Protein AF-A0A5C9EPE2-F1 (afdb_monomer)

Radius of gyration: 35.07 Å; Cα contacts (8 Å, |Δi|>4): 489; chains: 1; bounding box: 67×72×97 Å

Structure (mmCIF, N/CA/C/O backbone):
data_AF-A0A5C9EPE2-F1
#
_entry.id   AF-A0A5C9EPE2-F1
#
loop_
_atom_site.group_PDB
_atom_site.id
_atom_site.type_symbol
_atom_site.label_atom_id
_atom_site.label_alt_id
_atom_site.label_comp_id
_atom_site.label_asym_id
_atom_site.label_entity_id
_atom_site.label_seq_id
_atom_site.pdbx_PDB_ins_code
_atom_site.Cartn_x
_atom_site.Cartn_y
_atom_site.Cartn_z
_atom_site.occupancy
_atom_site.B_iso_or_equiv
_atom_site.auth_seq_id
_atom_site.auth_comp_id
_atom_site.auth_asym_id
_atom_site.auth_atom_id
_atom_site.pdbx_PDB_model_num
ATOM 1 N N . MET A 1 1 ? 16.253 -12.722 -23.366 1.00 81.00 1 MET A N 1
ATOM 2 C CA . MET A 1 1 ? 15.602 -11.592 -22.670 1.00 81.00 1 MET A CA 1
ATOM 3 C C . MET A 1 1 ? 15.115 -10.555 -23.675 1.00 81.00 1 MET A C 1
ATOM 5 O O . MET A 1 1 ? 13.915 -10.383 -23.791 1.00 81.00 1 MET A O 1
ATOM 9 N N . ILE A 1 2 ? 16.016 -9.949 -24.454 1.00 84.50 2 ILE A N 1
ATOM 10 C CA . ILE A 1 2 ? 15.705 -8.870 -25.411 1.00 84.50 2 ILE A CA 1
ATOM 11 C C . ILE A 1 2 ? 14.800 -9.318 -26.569 1.00 84.50 2 ILE A C 1
ATOM 13 O O . ILE A 1 2 ? 13.897 -8.577 -26.930 1.00 84.50 2 ILE A O 1
ATOM 17 N N . GLY A 1 3 ? 14.992 -10.531 -27.108 1.00 84.38 3 GLY A N 1
ATOM 18 C CA . GLY A 1 3 ? 14.191 -11.038 -28.237 1.00 84.38 3 GLY A CA 1
ATOM 19 C C . GLY A 1 3 ? 12.679 -10.974 -27.997 1.00 84.38 3 GLY A C 1
ATOM 20 O O . GLY A 1 3 ? 11.959 -10.465 -28.841 1.00 84.38 3 GLY A O 1
ATOM 21 N N . VAL A 1 4 ? 12.230 -11.333 -26.787 1.00 82.88 4 VAL A N 1
ATOM 22 C CA . VAL A 1 4 ? 10.815 -11.245 -26.371 1.00 82.88 4 VAL A CA 1
ATOM 23 C C . VAL A 1 4 ? 10.265 -9.820 -26.490 1.00 82.88 4 VAL A C 1
ATOM 25 O O . VAL A 1 4 ? 9.087 -9.638 -26.772 1.00 82.88 4 VAL A O 1
ATOM 28 N N . ILE A 1 5 ? 11.111 -8.811 -26.266 1.00 83.94 5 ILE A N 1
ATOM 29 C CA . ILE A 1 5 ? 10.741 -7.397 -26.377 1.00 83.94 5 ILE A CA 1
ATOM 30 C C . ILE A 1 5 ? 10.743 -6.965 -27.843 1.00 83.94 5 ILE A C 1
ATOM 32 O O . ILE A 1 5 ? 9.802 -6.322 -28.295 1.00 83.94 5 ILE A O 1
ATOM 36 N N . LEU A 1 6 ? 11.788 -7.330 -28.591 1.00 85.50 6 LEU A N 1
ATOM 37 C CA . LEU A 1 6 ? 11.928 -6.953 -29.999 1.00 85.50 6 LEU A CA 1
ATOM 38 C C . LEU A 1 6 ? 10.815 -7.539 -30.874 1.00 85.50 6 LEU A C 1
ATOM 40 O O . LEU A 1 6 ? 10.337 -6.856 -31.772 1.00 85.50 6 LEU A O 1
ATOM 44 N N . GLU A 1 7 ? 10.339 -8.744 -30.561 1.00 86.00 7 GLU A N 1
ATOM 45 C CA . GLU A 1 7 ? 9.193 -9.386 -31.221 1.00 86.00 7 GLU A CA 1
ATOM 46 C C . GLU A 1 7 ? 7.871 -8.611 -31.064 1.00 86.00 7 GLU A C 1
ATOM 48 O O . GLU A 1 7 ? 6.914 -8.890 -31.784 1.00 86.00 7 GLU A O 1
ATOM 53 N N . LYS A 1 8 ? 7.791 -7.643 -30.138 1.00 82.94 8 LYS A N 1
ATOM 54 C CA . LYS A 1 8 ? 6.603 -6.789 -29.949 1.00 82.94 8 LYS A CA 1
ATOM 55 C C . LYS A 1 8 ? 6.577 -5.572 -30.861 1.00 82.94 8 LYS A C 1
ATOM 57 O O . LYS A 1 8 ? 5.537 -4.926 -30.970 1.00 82.94 8 LYS A O 1
ATOM 62 N N . PHE A 1 9 ? 7.700 -5.236 -31.481 1.00 83.94 9 PHE A N 1
ATOM 63 C CA . PHE A 1 9 ? 7.773 -4.115 -32.402 1.00 83.94 9 PHE A CA 1
ATOM 64 C C . PHE A 1 9 ? 7.506 -4.579 -33.830 1.00 83.94 9 PHE A C 1
ATOM 66 O O . PHE A 1 9 ? 7.903 -5.672 -34.232 1.00 83.94 9 PHE A O 1
ATOM 73 N N . ASP A 1 10 ? 6.843 -3.730 -34.614 1.00 86.06 10 ASP A N 1
ATOM 74 C CA . ASP A 1 10 ? 6.662 -4.007 -36.032 1.00 86.06 10 ASP A CA 1
ATOM 75 C C . ASP A 1 10 ? 7.999 -3.939 -36.796 1.00 86.06 10 ASP A C 1
ATOM 77 O O . ASP A 1 10 ? 8.997 -3.355 -36.356 1.00 86.06 10 ASP A O 1
ATOM 81 N N . THR A 1 11 ? 8.024 -4.546 -37.982 1.00 88.56 11 THR A N 1
ATOM 82 C CA . THR A 1 11 ? 9.227 -4.620 -38.818 1.00 88.56 11 THR A CA 1
ATOM 83 C C . THR A 1 11 ? 9.738 -3.247 -39.256 1.00 88.56 11 THR A C 1
ATOM 85 O O . THR A 1 11 ? 10.940 -3.090 -39.474 1.00 88.56 11 THR A O 1
ATOM 88 N N . ASN A 1 12 ? 8.858 -2.248 -39.380 1.00 89.31 12 ASN A N 1
ATOM 89 C CA . ASN A 1 12 ? 9.252 -0.894 -39.763 1.00 89.31 12 ASN A CA 1
ATOM 90 C C . ASN A 1 12 ? 9.989 -0.201 -38.616 1.00 89.31 12 ASN A C 1
ATOM 92 O O . ASN A 1 12 ? 11.013 0.436 -38.848 1.00 89.31 12 ASN A O 1
ATOM 96 N N . PHE A 1 13 ? 9.525 -0.368 -37.379 1.00 88.44 13 PHE A N 1
ATOM 97 C CA . PHE A 1 13 ? 10.190 0.146 -36.192 1.00 88.44 13 PHE A CA 1
ATOM 98 C C . PHE A 1 13 ? 11.581 -0.464 -36.024 1.00 88.44 13 PHE A C 1
ATOM 100 O O . PHE A 1 13 ? 12.551 0.263 -35.816 1.00 88.44 13 PHE A O 1
ATOM 107 N N . ILE A 1 14 ? 11.704 -1.786 -36.188 1.00 90.50 14 ILE A N 1
ATOM 108 C CA . ILE A 1 14 ? 13.006 -2.465 -36.145 1.00 90.50 14 ILE A CA 1
ATOM 109 C C . ILE A 1 14 ? 13.937 -1.941 -37.246 1.00 90.50 14 ILE A C 1
ATOM 111 O O . ILE A 1 14 ? 15.114 -1.699 -36.986 1.00 90.50 14 ILE A O 1
ATOM 115 N N . LYS A 1 15 ? 13.420 -1.692 -38.455 1.00 91.94 15 LYS A N 1
ATOM 116 C CA . LYS A 1 15 ? 14.203 -1.077 -39.535 1.00 91.94 15 LYS A CA 1
ATOM 117 C C . LYS A 1 15 ? 14.702 0.323 -39.153 1.00 91.94 15 LYS A C 1
ATOM 119 O O . LYS A 1 15 ? 15.887 0.592 -39.311 1.00 91.94 15 LYS A O 1
ATOM 124 N N . ILE A 1 16 ? 13.834 1.174 -38.600 1.00 91.19 16 ILE A N 1
ATOM 125 C CA . ILE A 1 16 ? 14.196 2.525 -38.133 1.00 91.19 16 ILE A CA 1
ATOM 126 C C . ILE A 1 16 ? 15.266 2.464 -37.038 1.00 91.19 16 ILE A C 1
ATOM 128 O O . ILE A 1 16 ? 16.179 3.287 -37.025 1.00 91.19 16 ILE A O 1
ATOM 132 N N . LEU A 1 17 ? 15.167 1.508 -36.112 1.00 92.38 17 LEU A N 1
ATOM 133 C CA . LEU A 1 17 ? 16.187 1.314 -35.085 1.00 92.38 17 LEU A CA 1
ATOM 134 C C . LEU A 1 17 ? 17.528 0.897 -35.686 1.00 92.38 17 LEU A C 1
ATOM 136 O O . LEU A 1 17 ? 18.540 1.480 -35.318 1.00 92.38 17 LEU A O 1
ATOM 140 N N . ASN A 1 18 ? 17.539 -0.042 -36.633 1.00 94.06 18 ASN A N 1
ATOM 141 C CA . ASN A 1 18 ? 18.770 -0.493 -37.291 1.00 94.06 18 ASN A CA 1
ATOM 142 C C . ASN A 1 18 ? 19.454 0.615 -38.114 1.00 94.06 18 ASN A C 1
ATOM 144 O O . ASN A 1 18 ? 20.649 0.535 -38.366 1.00 94.06 18 ASN A O 1
ATOM 148 N N . GLU A 1 19 ? 18.721 1.652 -38.529 1.00 94.31 19 GLU A N 1
ATOM 149 C CA . GLU A 1 19 ? 19.292 2.845 -39.176 1.00 94.31 19 GLU A CA 1
ATOM 150 C C . GLU A 1 19 ? 19.960 3.811 -38.180 1.00 94.31 19 GLU A C 1
ATOM 152 O O . GLU A 1 19 ? 20.715 4.693 -38.589 1.00 94.31 19 GLU A O 1
ATOM 157 N N . LYS A 1 20 ? 19.653 3.687 -36.882 1.00 94.69 20 LYS A N 1
ATOM 158 C CA . LYS A 1 20 ? 20.029 4.653 -35.837 1.00 94.69 20 LYS A CA 1
ATOM 159 C C . LYS A 1 20 ? 20.905 4.068 -34.744 1.00 94.69 20 LYS A C 1
ATOM 161 O O . LYS A 1 20 ? 21.543 4.837 -34.042 1.00 94.69 20 LYS A O 1
ATOM 166 N N . VAL A 1 21 ? 20.887 2.755 -34.555 1.00 96.38 21 VAL A N 1
ATOM 167 C CA . VAL A 1 21 ? 21.562 2.054 -33.464 1.00 96.38 21 VAL A CA 1
ATOM 168 C C . VAL A 1 21 ? 22.454 0.984 -34.059 1.00 96.38 21 VAL A C 1
ATOM 170 O O . VAL A 1 21 ? 21.964 0.025 -34.650 1.00 96.38 21 VAL A O 1
ATOM 173 N N . ASN A 1 22 ? 23.757 1.132 -33.851 1.00 96.50 22 ASN A N 1
ATOM 174 C CA . ASN A 1 22 ? 24.741 0.127 -34.235 1.00 96.50 22 ASN A CA 1
ATOM 175 C C . ASN A 1 22 ? 24.847 -0.975 -33.180 1.00 96.50 22 ASN A C 1
ATOM 177 O O . ASN A 1 22 ? 24.955 -2.154 -33.511 1.00 96.50 22 ASN A O 1
ATOM 181 N N . GLU A 1 23 ? 24.808 -0.596 -31.902 1.00 96.12 23 GLU A N 1
ATOM 182 C CA . GLU A 1 23 ? 25.026 -1.514 -30.789 1.00 96.12 23 GLU A CA 1
ATOM 183 C C . GLU A 1 23 ? 24.154 -1.145 -29.585 1.00 96.12 23 GLU A C 1
ATOM 185 O O . GLU A 1 23 ? 23.941 0.032 -29.285 1.00 96.12 23 GLU A O 1
ATOM 190 N N . ILE A 1 24 ? 23.678 -2.164 -28.866 1.00 96.06 24 ILE A N 1
ATOM 191 C CA . ILE A 1 24 ? 23.021 -2.011 -27.567 1.00 96.06 24 ILE A CA 1
ATOM 192 C C . ILE A 1 24 ? 23.907 -2.661 -26.507 1.00 96.06 24 ILE A C 1
ATOM 194 O O . ILE A 1 24 ? 24.137 -3.871 -26.543 1.00 96.06 24 ILE A O 1
ATOM 198 N N . GLN A 1 25 ? 24.358 -1.865 -25.545 1.00 95.56 25 GLN A N 1
ATOM 199 C CA . GLN A 1 25 ? 25.205 -2.302 -24.441 1.00 95.56 25 GLN A CA 1
ATOM 200 C C . GLN A 1 25 ? 24.440 -2.263 -23.117 1.00 95.56 25 GLN A C 1
ATOM 202 O O . GLN A 1 25 ? 23.561 -1.430 -22.902 1.00 95.56 25 GLN A O 1
ATOM 207 N N . PHE A 1 26 ? 24.798 -3.166 -22.207 1.00 95.06 26 PHE A N 1
ATOM 208 C CA . PHE A 1 26 ? 24.243 -3.233 -20.858 1.00 95.06 26 PHE A CA 1
ATOM 209 C C . PHE A 1 26 ? 25.391 -3.154 -19.862 1.00 95.06 26 PHE A C 1
ATOM 211 O O . PHE A 1 26 ? 26.228 -4.055 -19.826 1.00 95.06 26 PHE A O 1
ATOM 218 N N . LEU A 1 27 ? 25.435 -2.081 -19.082 1.00 94.19 27 LEU A N 1
ATOM 219 C CA . LEU A 1 27 ? 26.581 -1.724 -18.245 1.00 94.19 27 LEU A CA 1
ATOM 220 C C . LEU A 1 27 ? 26.114 -1.336 -16.837 1.00 94.19 27 LEU A C 1
ATOM 222 O O . LEU A 1 27 ? 24.922 -1.095 -16.612 1.00 94.19 27 LEU A O 1
ATOM 226 N N . LYS A 1 28 ? 27.047 -1.254 -15.883 1.00 91.50 28 LYS A N 1
ATOM 227 C CA . LYS A 1 28 ? 26.836 -0.449 -14.668 1.00 91.50 28 LYS A CA 1
ATOM 228 C C . LYS A 1 28 ? 27.090 1.024 -14.974 1.00 91.50 28 LYS A C 1
ATOM 230 O O . LYS A 1 28 ? 27.968 1.330 -15.779 1.00 91.50 28 LYS A O 1
ATOM 235 N N . LYS A 1 29 ? 26.393 1.942 -14.297 1.00 88.12 29 LYS A N 1
ATOM 236 C CA . LYS A 1 29 ? 26.611 3.387 -14.492 1.00 88.12 29 LYS A CA 1
ATOM 237 C C . LYS A 1 29 ? 28.071 3.800 -14.285 1.00 88.12 29 LYS A C 1
ATOM 239 O O . LYS A 1 29 ? 28.603 4.585 -15.050 1.00 88.12 29 LYS A O 1
ATOM 244 N N . GLU A 1 30 ? 28.740 3.245 -13.280 1.00 85.69 30 GLU A N 1
ATOM 245 C CA . GLU A 1 30 ? 30.145 3.565 -12.975 1.00 85.69 30 GLU A CA 1
ATOM 246 C C . GLU A 1 30 ? 31.125 3.147 -14.086 1.00 85.69 30 GLU A C 1
ATOM 248 O O . GLU A 1 30 ? 32.231 3.673 -14.169 1.00 85.69 30 GLU A O 1
ATOM 253 N N . GLU A 1 31 ? 30.721 2.216 -14.953 1.00 80.50 31 GLU A N 1
ATOM 254 C CA . GLU A 1 31 ? 31.525 1.717 -16.070 1.00 80.50 31 GLU A CA 1
ATOM 255 C C . GLU A 1 31 ? 31.349 2.573 -17.339 1.00 80.50 31 GLU A C 1
ATOM 257 O O . GLU A 1 31 ? 32.057 2.359 -18.326 1.00 80.50 31 GLU A O 1
ATOM 262 N N . SER A 1 32 ? 30.435 3.556 -17.344 1.00 74.88 32 SER A N 1
ATOM 263 C CA . SER A 1 32 ? 30.243 4.439 -18.496 1.00 74.88 32 SER A CA 1
ATOM 264 C C . SER A 1 32 ? 31.426 5.399 -18.644 1.00 74.88 32 SER A C 1
ATOM 266 O O . SER A 1 32 ? 31.633 6.303 -17.835 1.00 74.88 32 SER A O 1
ATOM 268 N N . SER A 1 33 ? 32.201 5.230 -19.718 1.00 59.53 33 SER A N 1
ATOM 269 C CA . SER A 1 33 ? 33.373 6.058 -20.046 1.00 59.53 33 SER A CA 1
ATOM 270 C C . SER A 1 33 ? 33.049 7.506 -20.457 1.00 59.53 33 SER A C 1
ATOM 272 O O . SER A 1 33 ? 33.953 8.289 -20.756 1.00 59.53 33 SER A O 1
ATOM 274 N N . SER A 1 34 ? 31.770 7.869 -20.515 1.00 59.59 34 SER A N 1
ATOM 275 C CA . SER A 1 34 ? 31.212 9.112 -21.059 1.00 59.59 34 SER A CA 1
ATOM 276 C C . SER A 1 34 ? 31.286 10.303 -20.094 1.00 59.59 34 SER A C 1
ATOM 278 O O . SER A 1 34 ? 30.418 11.167 -20.051 1.00 59.59 34 SER A O 1
ATOM 280 N N . LEU A 1 35 ? 32.423 10.458 -19.411 1.00 57.84 35 LEU A N 1
ATOM 281 C CA . LEU A 1 35 ? 32.833 11.751 -18.840 1.00 57.84 35 LEU A CA 1
ATOM 282 C C . LEU A 1 35 ? 33.158 12.803 -19.930 1.00 57.84 35 LEU A C 1
ATOM 284 O O . LEU A 1 35 ? 33.573 13.918 -19.617 1.00 57.84 35 LEU A O 1
ATOM 288 N N . LYS A 1 36 ? 32.972 12.473 -21.218 1.00 59.19 36 LYS A N 1
ATOM 289 C CA . LYS A 1 36 ? 33.008 13.411 -22.346 1.00 59.19 36 LYS A CA 1
ATOM 290 C C . LYS A 1 36 ? 31.580 13.870 -22.658 1.00 59.19 36 LYS A C 1
ATOM 292 O O . LYS A 1 36 ? 30.777 13.088 -23.142 1.00 59.19 36 LYS A O 1
ATOM 297 N N . GLN A 1 37 ? 31.288 15.139 -22.374 1.00 77.25 37 GLN A N 1
ATOM 298 C CA . GLN A 1 37 ? 29.932 15.708 -22.418 1.00 77.25 37 GLN A CA 1
ATOM 299 C C . GLN A 1 37 ? 29.348 15.891 -23.834 1.00 77.25 37 GLN A C 1
ATOM 301 O O . GLN A 1 37 ? 28.131 15.900 -24.003 1.00 77.25 37 GLN A O 1
ATOM 306 N N . THR A 1 38 ? 30.183 16.043 -24.865 1.00 93.38 38 THR A N 1
ATOM 307 C CA . THR A 1 38 ? 29.717 16.315 -26.237 1.00 93.38 38 THR A CA 1
ATOM 308 C C . THR A 1 38 ? 29.323 15.040 -26.972 1.00 93.38 38 THR A C 1
ATOM 310 O O . THR A 1 38 ? 30.026 14.036 -26.872 1.00 93.38 38 THR A O 1
ATOM 313 N N . GLY A 1 39 ? 28.238 15.087 -27.745 1.00 94.62 39 GLY A N 1
ATOM 314 C CA . GLY A 1 39 ? 27.819 13.971 -28.592 1.00 94.62 39 GLY A CA 1
ATOM 315 C C . GLY A 1 39 ? 27.128 12.823 -27.865 1.00 94.62 39 GLY A C 1
ATOM 316 O O . GLY A 1 39 ? 26.802 11.829 -28.506 1.00 94.62 39 GLY A O 1
ATOM 317 N N . CYS A 1 40 ? 26.877 12.950 -26.562 1.00 95.56 40 CYS A N 1
ATOM 318 C CA . CYS A 1 40 ? 26.201 11.933 -25.760 1.00 95.56 40 CYS A CA 1
ATOM 319 C C . CYS A 1 40 ? 24.911 12.509 -25.177 1.00 95.56 40 CYS A C 1
ATOM 321 O O . CYS A 1 40 ? 24.931 13.580 -24.572 1.00 95.56 40 CYS A O 1
ATOM 323 N N . PHE A 1 41 ? 23.795 11.804 -25.338 1.00 95.25 41 PHE A N 1
ATOM 324 C CA . PHE A 1 41 ? 22.528 12.134 -24.684 1.00 95.25 41 PHE A CA 1
ATOM 325 C C . PHE A 1 41 ? 22.312 11.191 -23.505 1.00 95.25 41 PHE A C 1
ATOM 327 O O . PHE A 1 41 ? 22.190 9.982 -23.706 1.00 95.25 41 PHE A O 1
ATOM 334 N N . ILE A 1 42 ? 22.280 11.739 -22.292 1.00 94.31 42 ILE A N 1
ATOM 335 C CA . ILE A 1 42 ? 22.208 10.971 -21.051 1.00 94.31 42 ILE A CA 1
ATOM 336 C C . ILE A 1 42 ? 20.831 11.157 -20.420 1.00 94.31 42 ILE A C 1
ATOM 338 O O . ILE A 1 42 ? 20.387 12.267 -20.138 1.00 94.31 42 ILE A O 1
ATOM 342 N N . GLU A 1 43 ? 20.186 10.034 -20.143 1.00 94.25 43 GLU A N 1
ATOM 343 C CA . GLU A 1 43 ? 18.964 9.933 -19.358 1.00 94.25 43 GLU A CA 1
ATOM 344 C C . GLU A 1 43 ? 19.243 9.124 -18.090 1.00 94.25 43 GLU A C 1
ATOM 346 O O . GLU A 1 43 ? 20.323 8.563 -17.888 1.00 94.25 43 GLU A O 1
ATOM 351 N N . GLU A 1 44 ? 18.258 9.048 -17.198 1.00 94.31 44 GLU A N 1
ATOM 352 C CA . GLU A 1 44 ? 18.452 8.390 -15.905 1.00 94.31 44 GLU A CA 1
ATOM 353 C C . GLU A 1 44 ? 18.909 6.928 -16.046 1.00 94.31 44 GLU A C 1
ATOM 355 O O . GLU A 1 44 ? 19.776 6.497 -15.297 1.00 94.31 44 GLU A O 1
ATOM 360 N N . CYS A 1 45 ? 18.341 6.163 -16.984 1.00 96.69 45 CYS A N 1
ATOM 361 C CA . CYS A 1 45 ? 18.569 4.715 -17.128 1.00 96.69 45 CYS A CA 1
ATOM 362 C C . CYS A 1 45 ? 19.352 4.307 -18.379 1.00 96.69 45 CYS A C 1
ATOM 364 O O . CYS A 1 45 ? 19.616 3.117 -18.560 1.00 96.69 45 CYS A O 1
ATOM 366 N N . TYR A 1 46 ? 19.683 5.250 -19.255 1.00 96.62 46 TYR A N 1
ATOM 367 C CA . TYR A 1 46 ? 20.396 4.952 -20.488 1.00 96.62 46 TYR A CA 1
ATOM 368 C C . TYR A 1 46 ? 21.154 6.169 -21.008 1.00 96.62 46 TYR A C 1
ATOM 370 O O . TYR A 1 46 ? 20.891 7.304 -20.622 1.00 96.62 46 TYR A O 1
ATOM 378 N N . GLU A 1 47 ? 22.068 5.915 -21.927 1.00 96.00 47 GLU A N 1
ATOM 379 C CA . GLU A 1 47 ? 22.791 6.917 -22.692 1.00 96.00 47 GLU A CA 1
ATOM 380 C C . GLU A 1 47 ? 22.809 6.518 -24.163 1.00 96.00 47 GLU A C 1
ATOM 382 O O . GLU A 1 47 ? 22.901 5.334 -24.493 1.00 96.00 47 GLU A O 1
ATOM 387 N N . PHE A 1 48 ? 22.745 7.510 -25.044 1.00 96.81 48 PHE A N 1
ATOM 388 C CA . PHE A 1 48 ? 22.963 7.324 -26.468 1.00 96.81 48 PHE A CA 1
ATOM 389 C C . PHE A 1 48 ? 24.172 8.140 -26.948 1.00 96.81 48 PHE A C 1
ATOM 391 O O . PHE A 1 48 ? 24.159 9.372 -26.890 1.00 96.81 48 PHE A O 1
ATOM 398 N N . ASP A 1 49 ? 25.203 7.446 -27.433 1.00 96.12 49 ASP A N 1
ATOM 399 C CA . ASP A 1 49 ? 26.421 8.025 -28.014 1.00 96.12 49 ASP A CA 1
ATOM 400 C C . ASP A 1 49 ? 26.208 8.233 -29.520 1.00 96.12 49 ASP A C 1
ATOM 402 O O . ASP A 1 49 ? 26.151 7.267 -30.281 1.00 96.12 49 ASP A O 1
ATOM 406 N N . PHE A 1 50 ? 26.114 9.484 -29.977 1.00 96.50 50 PHE A N 1
ATOM 407 C CA . PHE A 1 50 ? 25.903 9.817 -31.390 1.00 96.50 50 PHE A CA 1
ATOM 408 C C . PHE A 1 50 ? 27.139 9.585 -32.269 1.00 96.50 50 PHE A C 1
ATOM 410 O O . PHE A 1 50 ? 26.999 9.504 -33.493 1.00 96.50 50 PHE A O 1
ATOM 417 N N . HIS A 1 51 ? 28.345 9.484 -31.701 1.00 95.25 51 HIS A N 1
ATOM 418 C CA . HIS A 1 51 ? 29.558 9.176 -32.463 1.00 95.25 51 HIS A CA 1
ATOM 419 C C . HIS A 1 51 ? 29.586 7.711 -32.882 1.00 95.25 51 HIS A C 1
ATOM 421 O O . HIS A 1 51 ? 29.911 7.404 -34.028 1.00 95.25 51 HIS A O 1
ATOM 427 N N . LYS A 1 52 ? 29.239 6.815 -31.954 1.00 95.56 52 LYS A N 1
ATOM 428 C CA . LYS A 1 52 ? 29.216 5.363 -32.195 1.00 95.56 52 LYS A CA 1
ATOM 429 C C . LYS A 1 52 ? 27.848 4.848 -32.622 1.00 95.56 52 LYS A C 1
ATOM 431 O O . LYS A 1 52 ? 27.768 3.773 -33.206 1.00 95.56 52 LYS A O 1
ATOM 436 N N . GLN A 1 53 ? 26.800 5.630 -32.365 1.00 96.31 53 GLN A N 1
ATOM 437 C CA . GLN A 1 53 ? 25.398 5.218 -32.433 1.00 96.31 53 GLN A CA 1
ATOM 438 C C . GLN A 1 53 ? 25.118 4.028 -31.507 1.00 96.31 53 GLN A C 1
ATOM 440 O O . GLN A 1 53 ? 24.439 3.068 -31.875 1.00 96.31 53 GLN A O 1
ATOM 445 N N . ASN A 1 54 ? 25.673 4.096 -30.297 1.00 96.19 54 ASN A N 1
ATOM 446 C CA . ASN A 1 54 ? 25.546 3.052 -29.287 1.00 96.19 54 ASN A CA 1
ATOM 447 C C . ASN A 1 54 ? 24.508 3.462 -28.242 1.00 96.19 54 ASN A C 1
ATOM 449 O O . ASN A 1 54 ? 24.569 4.569 -27.707 1.00 96.19 54 ASN A O 1
ATOM 453 N N . LEU A 1 55 ? 23.581 2.555 -27.932 1.00 96.88 55 LEU A N 1
ATOM 454 C CA . LEU A 1 55 ? 22.627 2.700 -26.836 1.00 96.88 55 LEU A CA 1
ATOM 455 C C . LEU A 1 55 ? 23.108 1.896 -25.624 1.00 96.88 55 LEU A C 1
ATOM 457 O O . LEU A 1 55 ? 23.072 0.666 -25.632 1.00 96.88 55 LEU A O 1
ATOM 461 N N . CYS A 1 56 ? 23.513 2.582 -24.565 1.00 96.56 56 CYS A N 1
ATOM 462 C CA . CYS A 1 56 ? 23.966 1.980 -23.316 1.00 96.56 56 CYS A CA 1
ATOM 463 C C . CYS A 1 56 ? 22.844 2.025 -22.276 1.00 96.56 56 CYS A C 1
ATOM 465 O O . CYS A 1 56 ? 22.326 3.097 -21.991 1.00 96.56 56 CYS A O 1
ATOM 467 N N . LEU A 1 57 ? 22.476 0.891 -21.675 1.00 97.00 57 LEU A N 1
ATOM 468 C CA . LEU A 1 57 ? 21.502 0.821 -20.579 1.00 97.00 57 LEU A CA 1
ATOM 469 C C . LEU A 1 57 ? 22.176 0.508 -19.241 1.00 97.00 57 LEU A C 1
ATOM 471 O O . LEU A 1 57 ? 22.955 -0.443 -19.136 1.00 97.00 57 LEU A O 1
ATOM 475 N N . TYR A 1 58 ? 21.811 1.271 -18.210 1.00 97.06 58 TYR A N 1
ATOM 476 C CA . TYR A 1 58 ? 22.364 1.178 -16.858 1.00 97.06 58 TYR A CA 1
ATOM 477 C C . TYR A 1 58 ? 21.572 0.188 -16.003 1.00 97.06 58 TYR A C 1
ATOM 479 O O . TYR A 1 58 ? 20.531 0.515 -15.423 1.00 97.06 58 TYR A O 1
ATOM 487 N N . LEU A 1 59 ? 22.048 -1.057 -15.943 1.00 96.56 59 LEU A N 1
ATOM 488 C CA . LEU A 1 59 ? 21.324 -2.156 -15.297 1.00 96.56 59 LEU A CA 1
ATOM 489 C C . LEU A 1 59 ? 21.163 -1.975 -13.784 1.00 96.56 59 LEU A C 1
ATOM 491 O O . LEU A 1 59 ? 20.155 -2.410 -13.231 1.00 96.56 59 LEU A O 1
ATOM 495 N N . ASP A 1 60 ? 22.126 -1.344 -13.120 1.00 96.75 60 ASP A N 1
ATOM 496 C CA . ASP A 1 60 ? 22.091 -1.017 -11.692 1.00 96.75 60 ASP A CA 1
ATOM 497 C C . ASP A 1 60 ? 20.975 -0.022 -11.358 1.00 96.75 60 ASP A C 1
ATOM 499 O O . ASP A 1 60 ? 20.191 -0.254 -10.438 1.00 96.75 60 ASP A O 1
ATOM 503 N N . ILE A 1 61 ? 20.819 1.026 -12.166 1.00 97.19 61 ILE A N 1
ATOM 504 C CA . ILE A 1 61 ? 19.760 2.027 -11.976 1.00 97.19 61 ILE A CA 1
ATOM 505 C C . ILE A 1 61 ? 18.383 1.420 -12.273 1.00 97.19 61 ILE A C 1
ATOM 507 O O . ILE A 1 61 ? 17.433 1.593 -11.507 1.00 97.19 61 ILE A O 1
ATOM 511 N N . ILE A 1 62 ? 18.275 0.658 -13.365 1.00 97.00 62 ILE A N 1
ATOM 512 C CA . ILE A 1 62 ? 17.047 -0.060 -13.738 1.00 97.00 62 ILE A CA 1
ATOM 513 C C . ILE A 1 62 ? 16.634 -1.042 -12.631 1.00 97.00 62 ILE A C 1
ATOM 515 O O . ILE A 1 62 ? 15.450 -1.133 -12.283 1.00 97.00 62 ILE A O 1
ATOM 519 N N . PHE A 1 63 ? 17.601 -1.767 -12.062 1.00 97.75 63 PHE A N 1
ATOM 520 C CA . PHE A 1 63 ? 17.372 -2.659 -10.932 1.00 97.75 63 PHE A CA 1
ATOM 521 C C . PHE A 1 63 ? 16.844 -1.890 -9.720 1.00 97.75 63 PHE A C 1
ATOM 523 O O . PHE A 1 63 ? 15.820 -2.286 -9.165 1.00 97.75 63 PHE A O 1
ATOM 530 N N . GLU A 1 64 ? 17.483 -0.780 -9.339 1.00 97.75 64 GLU A N 1
ATOM 531 C CA . GLU A 1 64 ? 17.062 0.028 -8.189 1.00 97.75 64 GLU A CA 1
ATOM 532 C C . GLU A 1 64 ? 15.648 0.601 -8.368 1.00 97.75 64 GLU A C 1
ATOM 534 O O . GLU A 1 64 ? 14.864 0.581 -7.417 1.00 97.75 64 GLU A O 1
ATOM 539 N N . LYS A 1 65 ? 15.238 0.983 -9.588 1.00 96.88 65 LYS A N 1
ATOM 540 C CA . LYS A 1 65 ? 13.832 1.335 -9.878 1.00 96.88 65 LYS A CA 1
ATOM 541 C C . LYS A 1 65 ? 12.876 0.172 -9.595 1.00 96.88 65 LYS A C 1
ATOM 543 O O . LYS A 1 65 ? 11.859 0.350 -8.923 1.00 96.88 65 LYS A O 1
ATOM 548 N N . GLY A 1 66 ? 13.190 -1.028 -10.093 1.00 96.38 66 GLY A N 1
ATOM 549 C CA . GLY A 1 66 ? 12.398 -2.238 -9.830 1.00 96.38 66 GLY A CA 1
ATOM 550 C C . GLY A 1 66 ? 12.348 -2.599 -8.345 1.00 96.38 66 GLY A C 1
ATOM 551 O O . GLY A 1 66 ? 11.278 -2.883 -7.805 1.00 96.38 66 GLY A O 1
ATOM 552 N N . TYR A 1 67 ? 13.486 -2.522 -7.659 1.00 97.31 67 TYR A N 1
ATOM 553 C CA . TYR A 1 67 ? 13.581 -2.755 -6.225 1.00 97.31 67 TYR A CA 1
ATOM 554 C C . TYR A 1 67 ? 12.765 -1.738 -5.425 1.00 97.31 67 TYR A C 1
ATOM 556 O O . TYR A 1 67 ? 12.032 -2.138 -4.522 1.00 97.31 67 TYR A O 1
ATOM 564 N N . TYR A 1 68 ? 12.838 -0.450 -5.762 1.00 97.00 68 TYR A N 1
ATOM 565 C CA . TYR A 1 68 ? 12.068 0.605 -5.106 1.00 97.00 68 TYR A CA 1
ATOM 566 C C . TYR A 1 68 ? 10.559 0.354 -5.229 1.00 97.00 68 TYR A C 1
ATOM 568 O O . TYR A 1 68 ? 9.837 0.398 -4.232 1.00 97.00 68 TYR A O 1
ATOM 576 N N . TRP A 1 69 ? 10.076 0.000 -6.420 1.00 95.00 69 TRP A N 1
ATOM 577 C CA . TRP A 1 69 ? 8.660 -0.318 -6.629 1.00 95.00 69 TRP A CA 1
ATOM 578 C C . TRP A 1 69 ? 8.215 -1.565 -5.892 1.00 95.00 69 TRP A C 1
ATOM 580 O O . TRP A 1 69 ? 7.162 -1.560 -5.252 1.00 95.00 69 TRP A O 1
ATOM 590 N N . TRP A 1 70 ? 9.038 -2.615 -5.936 1.00 95.31 70 TRP A N 1
ATOM 591 C CA . TRP A 1 70 ? 8.794 -3.786 -5.120 1.00 95.31 70 TRP A CA 1
ATOM 592 C C . TRP A 1 70 ? 8.713 -3.368 -3.663 1.00 95.31 70 TRP A C 1
ATOM 594 O O . TRP A 1 70 ? 7.709 -3.669 -3.041 1.00 95.31 70 TRP A O 1
ATOM 604 N N . PHE A 1 71 ? 9.699 -2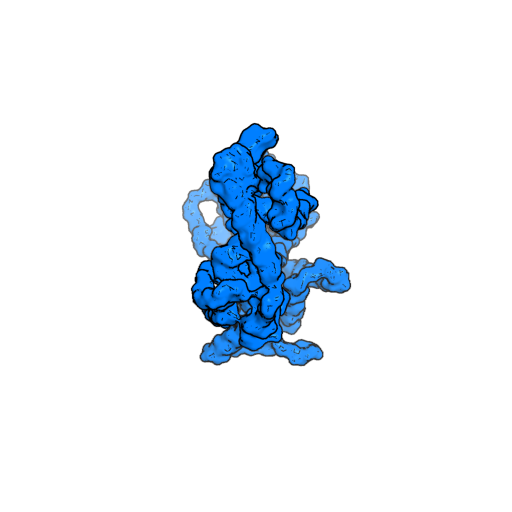.645 -3.126 1.00 95.00 71 PHE A N 1
ATOM 605 C CA . PHE A 1 71 ? 9.789 -2.215 -1.729 1.00 95.00 71 PHE A CA 1
ATOM 606 C C . PHE A 1 71 ? 8.523 -1.494 -1.249 1.00 95.00 71 PHE A C 1
ATOM 608 O O . PHE A 1 71 ? 8.005 -1.874 -0.198 1.00 95.00 71 PHE A O 1
ATOM 615 N N . GLN A 1 72 ? 7.996 -0.552 -2.039 1.00 93.44 72 GLN A N 1
ATOM 616 C CA . GLN A 1 72 ? 6.766 0.196 -1.739 1.00 93.44 72 GLN A CA 1
ATOM 617 C C . GLN A 1 72 ? 5.488 -0.654 -1.836 1.00 93.44 72 GLN A C 1
ATOM 619 O O . GLN A 1 72 ? 4.480 -0.334 -1.212 1.00 93.44 72 GLN A O 1
ATOM 624 N N . SER A 1 73 ? 5.510 -1.751 -2.595 1.00 91.25 73 SER A N 1
ATOM 625 C CA . SER A 1 73 ? 4.355 -2.637 -2.742 1.00 91.25 73 SER A CA 1
ATOM 626 C C . SER A 1 73 ? 4.125 -3.539 -1.521 1.00 91.25 73 SER A C 1
ATOM 628 O O . SER A 1 73 ? 5.062 -4.049 -0.896 1.00 91.25 73 SER A O 1
ATOM 630 N N . HIS A 1 74 ? 2.857 -3.834 -1.230 1.00 86.75 74 HIS A N 1
ATOM 631 C CA . HIS A 1 74 ? 2.439 -4.820 -0.226 1.00 86.75 74 HIS A CA 1
ATOM 632 C C . HIS A 1 74 ? 2.547 -6.279 -0.702 1.00 86.75 74 HIS A C 1
ATOM 634 O O . HIS A 1 74 ? 2.518 -7.204 0.114 1.00 86.75 74 HIS A O 1
ATOM 640 N N . SER A 1 75 ? 2.676 -6.509 -2.013 1.00 87.81 75 SER A N 1
ATOM 641 C CA . SER A 1 75 ? 2.692 -7.851 -2.608 1.00 87.81 75 SER A CA 1
ATOM 642 C C . SER A 1 75 ? 3.532 -7.922 -3.889 1.00 87.81 75 SER A C 1
ATOM 644 O O . SER A 1 75 ? 3.790 -6.912 -4.540 1.00 87.81 75 SER A O 1
ATOM 646 N N . GLY A 1 76 ? 3.950 -9.129 -4.266 1.00 88.88 76 GLY A N 1
ATOM 647 C CA . GLY A 1 76 ? 4.576 -9.404 -5.555 1.00 88.88 76 GLY A CA 1
ATOM 648 C C . GLY A 1 76 ? 6.058 -9.756 -5.483 1.00 88.88 76 GLY A C 1
ATOM 649 O O . GLY A 1 76 ? 6.741 -9.555 -4.476 1.00 88.88 76 GLY A O 1
ATOM 650 N N . ALA A 1 77 ? 6.549 -10.318 -6.587 1.00 91.88 77 ALA A N 1
ATOM 651 C CA . ALA A 1 77 ? 7.893 -10.867 -6.681 1.00 91.88 77 ALA A CA 1
ATOM 652 C C . ALA A 1 77 ? 8.924 -9.812 -7.066 1.00 91.88 77 ALA A C 1
ATOM 654 O O . ALA A 1 77 ? 8.763 -9.159 -8.095 1.00 91.88 77 ALA A O 1
ATOM 655 N N . LEU A 1 78 ? 10.021 -9.693 -6.315 1.00 95.00 78 LEU A N 1
ATOM 656 C CA . LEU A 1 78 ? 11.071 -8.718 -6.638 1.00 95.00 78 LEU A CA 1
ATOM 657 C C . LEU A 1 78 ? 11.611 -8.953 -8.054 1.00 95.00 78 LEU A C 1
ATOM 659 O O . LEU A 1 78 ? 11.717 -8.015 -8.837 1.00 95.00 78 LEU A O 1
ATOM 663 N N . ARG A 1 79 ? 11.851 -10.214 -8.429 1.0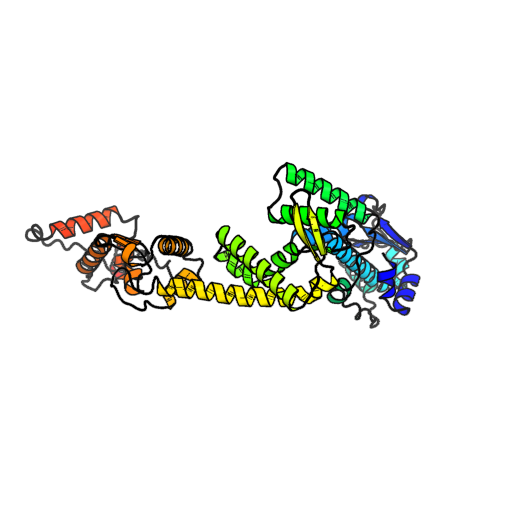0 94.19 79 ARG A N 1
ATOM 664 C CA . ARG A 1 79 ? 12.321 -10.567 -9.778 1.00 94.19 79 ARG A CA 1
ATOM 665 C C . ARG A 1 79 ? 11.361 -10.126 -10.893 1.00 94.19 79 ARG A C 1
ATOM 667 O O . ARG A 1 79 ? 11.817 -9.764 -11.974 1.00 94.19 79 ARG A O 1
ATOM 674 N N . ARG A 1 80 ? 10.051 -10.105 -10.619 1.00 92.44 80 ARG A N 1
ATOM 675 C CA . ARG A 1 80 ? 9.017 -9.607 -11.540 1.00 92.44 80 ARG A CA 1
ATOM 676 C C . ARG A 1 80 ? 9.097 -8.091 -11.694 1.00 92.44 80 ARG A C 1
ATOM 678 O O . ARG A 1 80 ? 9.163 -7.616 -12.817 1.00 92.44 80 ARG A O 1
ATOM 685 N N . TYR A 1 81 ? 9.192 -7.351 -10.590 1.00 93.69 81 TYR A N 1
ATOM 686 C CA . TYR A 1 81 ? 9.367 -5.893 -10.626 1.00 93.69 81 TYR A CA 1
ATOM 687 C C . TYR A 1 81 ? 10.665 -5.470 -11.327 1.00 93.69 81 TYR A C 1
ATOM 689 O O . TYR A 1 81 ? 10.678 -4.490 -12.067 1.00 93.69 81 TYR A O 1
ATOM 697 N N . VAL A 1 82 ? 11.755 -6.215 -11.125 1.00 95.06 82 VAL A N 1
ATOM 698 C CA . VAL A 1 82 ? 13.023 -5.989 -11.835 1.00 95.06 82 VAL A CA 1
ATOM 699 C C . VAL A 1 82 ? 12.851 -6.222 -13.337 1.00 95.06 82 VAL A C 1
ATOM 701 O O . VAL A 1 82 ? 13.286 -5.393 -14.132 1.00 95.06 82 VAL A O 1
ATOM 704 N N . TRP A 1 83 ? 12.175 -7.306 -13.734 1.00 93.38 83 TRP A N 1
ATOM 705 C CA . TRP A 1 83 ? 11.871 -7.587 -15.139 1.00 93.38 83 TRP A CA 1
ATOM 706 C C . TRP A 1 83 ? 10.990 -6.508 -15.779 1.00 93.38 83 TRP A C 1
ATOM 708 O O . TRP A 1 83 ? 11.320 -6.008 -16.849 1.00 93.38 83 TRP A O 1
ATOM 718 N N . GLU A 1 84 ? 9.912 -6.102 -15.111 1.00 91.44 84 GLU A N 1
ATOM 719 C CA . GLU A 1 84 ? 9.001 -5.059 -15.593 1.00 91.44 84 GLU A CA 1
ATOM 720 C C . GLU A 1 84 ? 9.695 -3.697 -15.711 1.00 91.44 84 GLU A C 1
ATOM 722 O O . GLU A 1 84 ? 9.459 -2.966 -16.675 1.00 91.44 84 GLU A O 1
ATOM 727 N N . SER A 1 85 ? 10.580 -3.360 -14.766 1.00 93.44 85 SER A N 1
ATOM 728 C CA . SER A 1 85 ? 11.422 -2.165 -14.868 1.00 93.44 85 SER A CA 1
ATOM 729 C C . SER A 1 85 ? 12.387 -2.248 -16.034 1.00 93.44 85 SER A C 1
ATOM 731 O O . SER A 1 85 ? 12.411 -1.326 -16.842 1.00 93.44 85 SER A O 1
ATOM 733 N N . PHE A 1 86 ? 13.111 -3.354 -16.195 1.00 94.38 86 PHE A N 1
ATOM 734 C CA . PHE A 1 86 ? 13.985 -3.538 -17.351 1.00 94.38 86 PHE A CA 1
ATOM 735 C C . PHE A 1 86 ? 13.230 -3.386 -18.668 1.00 94.38 86 PHE A C 1
ATOM 737 O O . PHE A 1 86 ? 13.631 -2.604 -19.524 1.00 94.38 86 PHE A O 1
ATOM 744 N N . PHE A 1 87 ? 12.112 -4.087 -18.814 1.00 91.06 87 PHE A N 1
ATOM 745 C CA . PHE A 1 87 ? 11.336 -4.086 -20.046 1.00 91.06 87 PHE A CA 1
ATOM 746 C C . PHE A 1 87 ? 10.797 -2.689 -20.368 1.00 91.06 87 PHE A C 1
ATOM 748 O O . PHE A 1 87 ? 10.904 -2.238 -21.508 1.00 91.06 87 PHE A O 1
ATOM 755 N N . ARG A 1 88 ? 10.268 -1.971 -19.368 1.00 90.75 88 ARG A N 1
ATOM 756 C CA . ARG A 1 88 ? 9.771 -0.601 -19.546 1.00 90.75 88 ARG A CA 1
ATOM 757 C C . ARG A 1 88 ? 10.882 0.361 -19.956 1.00 90.75 88 ARG A C 1
ATOM 759 O O . ARG A 1 88 ? 10.710 1.074 -20.940 1.00 90.75 88 ARG A O 1
ATOM 766 N N . GLU A 1 89 ? 11.980 0.412 -19.202 1.00 93.25 89 GLU A N 1
ATOM 767 C CA . GLU A 1 89 ? 13.062 1.369 -19.467 1.00 93.25 89 GLU A CA 1
ATOM 768 C C . GLU A 1 89 ? 13.751 1.050 -20.803 1.00 93.25 89 GLU A C 1
ATOM 770 O O . GLU A 1 89 ? 14.076 1.962 -21.559 1.00 93.25 89 GLU A O 1
ATOM 775 N N . PHE A 1 90 ? 13.876 -0.236 -21.154 1.00 93.62 90 PHE A N 1
ATOM 776 C CA . PHE A 1 90 ? 14.400 -0.663 -22.448 1.00 93.62 90 PHE A CA 1
ATOM 777 C C . PHE A 1 90 ? 13.512 -0.208 -23.611 1.00 93.62 90 PHE A C 1
ATOM 779 O O . PHE A 1 90 ? 14.011 0.406 -24.551 1.00 93.62 90 PHE A O 1
ATOM 786 N N . ILE A 1 91 ? 12.193 -0.424 -23.537 1.00 90.69 91 ILE A N 1
ATOM 787 C CA . ILE A 1 91 ? 11.273 0.074 -24.572 1.00 90.69 91 ILE A CA 1
ATOM 788 C C . ILE A 1 91 ? 11.315 1.595 -24.662 1.00 90.69 91 ILE A C 1
ATOM 790 O O . ILE A 1 91 ? 11.345 2.135 -25.765 1.00 90.69 91 ILE A O 1
ATOM 794 N N . TYR A 1 92 ? 11.316 2.290 -23.526 1.00 90.88 92 TYR A N 1
ATOM 795 C CA . TYR A 1 92 ? 11.345 3.747 -23.516 1.00 90.88 92 TYR A CA 1
ATOM 796 C C . TYR A 1 92 ? 12.597 4.288 -24.218 1.00 90.88 92 TYR A C 1
ATOM 798 O O . TYR A 1 92 ? 12.486 5.177 -25.064 1.00 90.88 92 TYR A O 1
ATOM 806 N N . ALA A 1 93 ? 13.761 3.694 -23.942 1.00 94.31 93 ALA A N 1
ATOM 807 C CA . ALA A 1 93 ? 15.011 4.024 -24.614 1.00 94.31 93 ALA A CA 1
ATOM 808 C C . ALA A 1 93 ? 14.929 3.779 -26.131 1.00 94.31 93 ALA A C 1
ATOM 810 O O . ALA A 1 93 ? 15.243 4.672 -26.918 1.00 94.31 93 ALA A O 1
ATOM 811 N N . LEU A 1 94 ? 14.424 2.614 -26.558 1.00 93.06 94 LEU A N 1
ATOM 812 C CA . LEU A 1 94 ? 14.242 2.297 -27.979 1.00 93.06 94 LEU A CA 1
ATOM 813 C C . LEU A 1 94 ? 13.290 3.278 -28.674 1.00 93.06 94 LEU A C 1
ATOM 815 O O . LEU A 1 94 ? 13.601 3.785 -29.749 1.00 93.06 94 LEU A O 1
ATOM 819 N N . ILE A 1 95 ? 12.149 3.598 -28.059 1.00 90.44 95 ILE A N 1
ATOM 820 C CA . ILE A 1 95 ? 11.196 4.571 -28.605 1.00 90.44 95 ILE A CA 1
ATOM 821 C C . ILE A 1 95 ? 11.857 5.943 -28.727 1.00 90.44 95 ILE A C 1
ATOM 823 O O . ILE A 1 95 ? 11.731 6.583 -29.771 1.00 90.44 95 ILE A O 1
ATOM 827 N N . LYS A 1 96 ? 12.589 6.402 -27.708 1.00 92.12 96 LYS A N 1
ATOM 828 C CA . LYS A 1 96 ? 13.270 7.700 -27.755 1.00 92.12 96 LYS A CA 1
ATOM 829 C C . LYS A 1 96 ? 14.293 7.749 -28.892 1.00 92.12 96 LYS A C 1
ATOM 831 O O . LYS A 1 96 ? 14.255 8.673 -29.701 1.00 92.12 96 LYS A O 1
ATOM 836 N N . VAL A 1 97 ? 15.145 6.734 -29.005 1.00 94.12 97 VAL A N 1
ATOM 837 C CA . VAL A 1 97 ? 16.172 6.646 -30.053 1.00 94.12 97 VAL A CA 1
ATOM 838 C C . VAL A 1 97 ? 15.547 6.532 -31.446 1.00 94.12 97 VAL A C 1
ATOM 840 O O . VAL A 1 97 ? 15.990 7.189 -32.386 1.00 94.12 97 VAL A O 1
ATOM 843 N N . SER A 1 98 ? 14.434 5.807 -31.583 1.00 91.69 98 SER A N 1
ATOM 844 C CA . SER A 1 98 ? 13.693 5.718 -32.848 1.00 91.69 98 SER A CA 1
ATOM 845 C C . SER A 1 98 ? 13.164 7.069 -33.345 1.00 91.69 98 SER A C 1
ATOM 847 O O . SER A 1 98 ? 12.872 7.204 -34.532 1.00 91.69 98 SER A O 1
ATOM 849 N N . ARG A 1 99 ? 13.064 8.085 -32.477 1.00 92.25 99 ARG A N 1
ATOM 850 C CA . ARG A 1 99 ? 12.593 9.435 -32.822 1.00 92.25 99 ARG A CA 1
ATOM 851 C C . ARG A 1 99 ? 13.700 10.392 -33.255 1.00 92.25 99 ARG A C 1
ATOM 853 O O . ARG A 1 99 ? 13.379 11.500 -33.665 1.00 92.25 99 ARG A O 1
ATOM 860 N N . ILE A 1 100 ? 14.967 9.978 -33.193 1.00 94.81 100 ILE A N 1
ATOM 861 C CA . ILE A 1 100 ? 16.103 10.813 -33.607 1.00 94.81 100 ILE A CA 1
ATOM 862 C C . ILE A 1 100 ? 15.961 11.193 -35.085 1.00 94.81 100 ILE A C 1
ATOM 864 O O . ILE A 1 100 ? 15.839 10.312 -35.939 1.00 94.81 100 ILE A O 1
ATOM 868 N N . ASP A 1 101 ? 16.004 12.483 -35.407 1.00 94.44 101 ASP A N 1
ATOM 869 C CA . ASP A 1 101 ? 16.123 12.950 -36.787 1.00 94.44 101 ASP A CA 1
ATOM 870 C C . ASP A 1 101 ? 17.531 12.643 -37.311 1.00 94.44 101 ASP A C 1
ATOM 872 O O . ASP A 1 101 ? 18.527 13.209 -36.855 1.00 94.44 101 ASP A O 1
ATOM 876 N N . THR A 1 102 ? 17.620 11.741 -38.289 1.00 94.00 102 THR A N 1
ATOM 877 C CA . THR A 1 102 ? 18.901 11.282 -38.842 1.00 94.00 102 THR A CA 1
ATOM 878 C C . THR A 1 102 ? 19.713 12.410 -39.476 1.00 94.00 102 THR A C 1
ATOM 880 O O . THR A 1 102 ? 20.941 12.332 -39.515 1.00 94.00 102 THR A O 1
ATOM 883 N N . ARG A 1 103 ? 19.059 13.499 -39.908 1.00 95.38 103 ARG A N 1
ATOM 884 C CA . ARG A 1 103 ? 19.718 14.683 -40.482 1.00 95.38 103 ARG A CA 1
ATOM 885 C C . ARG A 1 103 ? 20.502 15.478 -39.439 1.00 95.38 103 ARG A C 1
ATOM 887 O O . ARG A 1 103 ? 21.465 16.148 -39.798 1.00 95.38 103 ARG A O 1
ATOM 894 N N . LEU A 1 104 ? 20.116 15.379 -38.166 1.00 96.75 104 LEU A N 1
ATOM 895 C CA . LEU A 1 104 ? 20.711 16.127 -37.056 1.00 96.75 104 LEU A CA 1
ATOM 896 C C . LEU A 1 104 ? 21.781 15.331 -36.293 1.00 96.75 104 LEU A C 1
ATOM 898 O O . LEU A 1 104 ? 22.438 15.888 -35.420 1.00 96.75 104 LEU A O 1
ATOM 902 N N . ILE A 1 105 ? 22.024 14.058 -36.636 1.00 95.81 105 ILE A N 1
ATOM 903 C CA . ILE A 1 105 ? 23.012 13.206 -35.943 1.00 95.81 105 ILE A CA 1
ATOM 904 C C . ILE A 1 105 ? 24.416 13.828 -35.956 1.00 95.81 105 ILE A C 1
ATOM 906 O O . ILE A 1 105 ? 25.090 13.838 -34.930 1.00 95.81 105 ILE A O 1
ATOM 910 N N . ARG A 1 106 ? 24.861 14.377 -37.096 1.00 96.94 106 ARG A N 1
ATOM 911 C CA . ARG A 1 106 ? 26.196 14.999 -37.206 1.00 96.94 106 ARG A CA 1
ATOM 912 C C . ARG A 1 106 ? 26.333 16.262 -36.359 1.00 96.94 106 ARG A C 1
ATOM 914 O O . ARG A 1 106 ? 27.412 16.536 -35.853 1.00 96.94 106 ARG A O 1
ATOM 921 N N . GLU A 1 107 ? 25.253 17.023 -36.214 1.00 97.50 107 GLU A N 1
ATOM 922 C CA . GLU A 1 107 ? 25.232 18.204 -35.350 1.00 97.50 107 GLU A CA 1
ATOM 923 C C . GLU A 1 107 ? 25.224 17.785 -33.877 1.00 97.50 107 GLU A C 1
ATOM 925 O O . GLU A 1 107 ? 26.009 18.296 -33.085 1.00 97.50 107 GLU A O 1
ATOM 930 N N . ALA A 1 108 ? 24.432 16.766 -33.529 1.00 96.81 108 ALA A N 1
ATOM 931 C CA . ALA A 1 108 ? 24.361 16.225 -32.176 1.00 96.81 108 ALA A CA 1
ATOM 932 C C . ALA A 1 108 ? 25.734 15.767 -31.651 1.00 96.81 108 ALA A C 1
ATOM 934 O O . ALA A 1 108 ? 26.029 15.995 -30.484 1.00 96.81 108 ALA A O 1
ATOM 935 N N . GLN A 1 109 ? 26.600 15.215 -32.512 1.00 96.69 109 GLN A N 1
ATOM 936 C CA . GLN A 1 109 ? 27.966 14.779 -32.171 1.00 96.69 109 GLN A CA 1
ATOM 937 C C . GLN A 1 109 ? 28.864 15.882 -31.583 1.00 96.69 109 GLN A C 1
ATOM 939 O O . GLN A 1 109 ? 29.803 15.576 -30.856 1.00 96.69 109 GLN A O 1
ATOM 944 N N . VAL A 1 110 ? 28.623 17.159 -31.890 1.00 96.50 110 VAL A N 1
ATOM 945 C CA . VAL A 1 110 ? 29.472 18.270 -31.411 1.00 96.50 110 VAL A CA 1
ATOM 946 C C . VAL A 1 110 ? 28.807 19.115 -30.323 1.00 96.50 110 VAL A C 1
ATOM 948 O O . VAL A 1 110 ? 29.436 20.020 -29.777 1.00 96.50 110 VAL A O 1
ATOM 951 N N . VAL A 1 111 ? 27.550 18.820 -29.989 1.00 95.69 111 VAL A N 1
ATOM 952 C CA . VAL A 1 111 ? 26.769 19.539 -28.978 1.00 95.69 111 VAL A CA 1
ATOM 953 C C . VAL A 1 111 ? 26.867 18.812 -27.639 1.00 95.69 111 VAL A C 1
ATOM 955 O O . VAL A 1 111 ? 26.841 17.585 -27.575 1.00 95.69 111 VAL A O 1
ATOM 958 N N . ASP A 1 112 ? 26.968 19.570 -26.548 1.00 95.56 112 ASP A N 1
ATOM 959 C CA . ASP A 1 112 ? 26.752 19.032 -25.204 1.00 95.56 112 ASP A CA 1
ATOM 960 C C . ASP A 1 112 ? 25.247 18.967 -24.928 1.00 95.56 112 ASP A C 1
ATOM 962 O O . ASP A 1 112 ? 24.626 19.955 -24.536 1.00 95.56 112 ASP A O 1
ATOM 966 N N . LEU A 1 113 ? 24.665 17.796 -25.185 1.00 94.94 113 LEU A N 1
ATOM 967 C CA . LEU A 1 113 ? 23.222 17.549 -25.134 1.00 94.94 113 LEU A CA 1
ATOM 968 C C . LEU A 1 113 ? 22.660 17.499 -23.708 1.00 94.94 113 LEU A C 1
ATOM 970 O O . LEU A 1 113 ? 21.449 17.380 -23.541 1.00 94.94 113 LEU A O 1
ATOM 974 N N . ASN A 1 114 ? 23.515 17.581 -22.687 1.00 93.50 114 ASN A N 1
ATOM 975 C CA . ASN A 1 114 ? 23.122 17.445 -21.284 1.00 93.50 114 ASN A CA 1
ATOM 976 C C . ASN A 1 114 ? 23.083 18.796 -20.555 1.00 93.50 114 ASN A C 1
ATOM 978 O O . ASN A 1 114 ? 22.814 18.848 -19.353 1.00 93.50 114 ASN A O 1
ATOM 982 N N . LYS A 1 115 ? 23.340 19.906 -21.261 1.00 94.56 115 LYS A N 1
ATOM 983 C CA . LYS A 1 115 ? 23.219 21.249 -20.689 1.00 94.56 115 LYS A CA 1
ATOM 984 C C . LYS A 1 115 ? 21.759 21.643 -20.490 1.00 94.56 115 LYS A C 1
ATOM 986 O O . LYS A 1 115 ? 20.919 21.524 -21.379 1.00 94.56 115 LYS A O 1
ATOM 991 N N . ALA A 1 116 ? 21.475 22.207 -19.320 1.00 92.75 116 ALA A N 1
ATOM 992 C CA . ALA A 1 116 ? 20.162 22.737 -18.958 1.00 92.75 116 ALA A CA 1
ATOM 993 C C . ALA A 1 116 ? 19.922 24.164 -19.503 1.00 92.75 116 ALA A C 1
ATOM 995 O O . ALA A 1 116 ? 19.382 25.015 -18.799 1.00 92.75 116 ALA A O 1
ATOM 996 N N . ASP A 1 117 ? 20.364 24.455 -20.730 1.00 96.44 117 ASP A N 1
ATOM 997 C CA . ASP A 1 117 ? 20.172 25.757 -21.378 1.00 96.44 117 ASP A CA 1
ATOM 998 C C . ASP A 1 117 ? 19.130 25.695 -22.506 1.00 96.44 117 ASP A C 1
ATOM 1000 O O . ASP A 1 117 ? 18.905 24.646 -23.109 1.00 96.44 117 ASP A O 1
ATOM 1004 N N . ILE A 1 118 ? 18.501 26.839 -22.797 1.00 97.44 118 ILE A N 1
ATOM 1005 C CA . ILE A 1 118 ? 17.394 26.949 -23.763 1.00 97.44 118 ILE A CA 1
ATOM 1006 C C . ILE A 1 118 ? 17.806 26.458 -25.156 1.00 97.44 118 ILE A C 1
ATOM 1008 O O . ILE A 1 118 ? 17.034 25.760 -25.802 1.00 97.44 118 ILE A O 1
ATOM 1012 N N . LYS A 1 119 ? 19.031 26.754 -25.615 1.00 97.31 119 LYS A N 1
ATOM 1013 C CA . LYS A 1 119 ? 19.470 26.352 -26.961 1.00 97.31 119 LYS A CA 1
ATOM 1014 C C . LYS A 1 119 ? 19.591 24.837 -27.070 1.00 97.31 119 LYS A C 1
ATOM 1016 O O . LYS A 1 119 ? 19.199 24.266 -28.084 1.00 97.31 119 LYS A O 1
ATOM 1021 N N . THR A 1 120 ? 20.127 24.198 -26.033 1.00 95.81 120 THR A N 1
ATOM 1022 C CA . THR A 1 120 ? 20.226 22.738 -25.965 1.00 95.81 120 THR A CA 1
ATOM 1023 C C . THR A 1 120 ? 18.838 22.100 -25.925 1.00 95.81 120 THR A C 1
ATOM 1025 O O . THR A 1 120 ? 18.598 21.142 -26.655 1.00 95.81 120 THR A O 1
ATOM 1028 N N . GLN A 1 121 ? 17.891 22.660 -25.166 1.00 95.62 121 GLN A N 1
ATOM 1029 C CA . GLN A 1 121 ? 16.506 22.171 -25.147 1.00 95.62 121 GLN A CA 1
ATOM 1030 C C . GLN A 1 121 ? 15.815 22.319 -26.511 1.00 95.62 121 GLN A C 1
ATOM 1032 O O . GLN A 1 121 ? 15.289 21.334 -27.025 1.00 95.62 121 GLN A O 1
ATOM 1037 N N . ASP A 1 122 ? 15.915 23.484 -27.158 1.00 96.31 122 ASP A N 1
ATOM 1038 C CA . ASP A 1 122 ? 15.379 23.711 -28.510 1.00 96.31 122 ASP A CA 1
ATOM 1039 C C . ASP A 1 122 ? 15.981 22.731 -29.534 1.00 96.31 122 ASP A C 1
ATOM 1041 O O . ASP A 1 122 ? 15.309 22.276 -30.467 1.00 96.31 122 ASP A O 1
ATOM 1045 N N . PHE A 1 123 ? 17.269 22.399 -29.387 1.00 97.12 123 PHE A N 1
ATOM 1046 C CA . PHE A 1 123 ? 17.931 21.409 -30.231 1.00 97.12 123 PHE A CA 1
ATOM 1047 C C . PHE A 1 123 ? 17.409 19.994 -29.965 1.00 97.12 123 PHE A C 1
ATOM 1049 O O . PHE A 1 123 ? 17.087 19.284 -30.916 1.00 97.12 123 PHE A O 1
ATOM 1056 N N . LEU A 1 124 ? 17.267 19.589 -28.699 1.00 95.75 124 LEU A N 1
ATOM 1057 C CA . LEU A 1 124 ? 16.695 18.292 -28.322 1.00 95.75 124 LEU A CA 1
ATOM 1058 C C . LEU A 1 124 ? 15.252 18.145 -28.822 1.00 95.75 124 LEU A C 1
ATOM 1060 O O . LEU A 1 124 ? 14.873 17.077 -29.307 1.00 95.75 124 LEU A O 1
ATOM 1064 N N . GLU A 1 125 ? 14.456 19.213 -28.767 1.00 94.69 125 GLU A N 1
ATOM 1065 C CA . GLU A 1 125 ? 13.107 19.232 -29.330 1.00 94.69 125 GLU A CA 1
ATOM 1066 C C . GLU A 1 125 ? 13.121 18.993 -30.836 1.00 94.69 125 GLU A C 1
ATOM 1068 O O . GLU A 1 125 ? 12.348 18.175 -31.320 1.00 94.69 125 GLU A O 1
ATOM 1073 N N . LYS A 1 126 ? 14.031 19.612 -31.592 1.00 95.50 126 LYS A N 1
ATOM 1074 C CA . LYS A 1 126 ? 14.180 19.328 -33.032 1.00 95.50 126 LYS A CA 1
ATOM 1075 C C . LYS A 1 126 ? 14.680 17.906 -33.285 1.00 95.50 126 LYS A C 1
ATOM 1077 O O . LYS A 1 126 ? 14.180 17.229 -34.181 1.00 95.50 126 LYS A O 1
ATOM 1082 N N . LEU A 1 127 ? 15.631 17.445 -32.473 1.00 95.31 127 LEU A N 1
ATOM 1083 C CA . LEU A 1 127 ? 16.261 16.133 -32.585 1.00 95.31 127 LEU A CA 1
ATOM 1084 C C . LEU A 1 127 ? 15.264 14.991 -32.372 1.00 95.31 127 LEU A C 1
ATOM 1086 O O . LEU A 1 127 ? 15.325 14.005 -33.098 1.00 95.31 127 LEU A O 1
ATOM 1090 N N . PHE A 1 128 ? 14.338 15.124 -31.417 1.00 93.00 128 PHE A N 1
ATOM 1091 C CA . PHE A 1 128 ? 13.349 14.091 -31.068 1.00 93.00 128 PHE A CA 1
ATOM 1092 C C . PHE A 1 128 ? 11.904 14.423 -31.496 1.00 93.00 128 PHE A C 1
ATOM 1094 O O . PHE A 1 128 ? 10.985 13.610 -31.310 1.00 93.00 128 PHE A O 1
ATOM 1101 N N . GLY A 1 129 ? 11.666 15.626 -32.018 1.00 82.88 129 GLY A N 1
ATOM 1102 C CA . GLY A 1 129 ? 10.341 16.187 -32.306 1.00 82.88 129 GLY A CA 1
ATOM 1103 C C . GLY A 1 129 ? 9.784 15.843 -33.677 1.00 82.88 129 GLY A C 1
ATOM 1104 O O . GLY A 1 129 ? 8.657 16.229 -33.976 1.00 82.88 129 GLY A O 1
ATOM 1105 N N . ASN A 1 130 ? 10.518 15.091 -34.501 1.00 66.69 130 ASN A N 1
ATOM 1106 C CA . ASN A 1 130 ? 10.026 14.651 -35.800 1.00 66.69 130 ASN A CA 1
ATOM 1107 C C . ASN A 1 130 ? 9.000 13.512 -35.615 1.00 66.69 130 ASN A C 1
ATOM 1109 O O . ASN A 1 130 ? 9.290 12.324 -35.747 1.00 66.69 130 ASN A O 1
ATOM 1113 N N . VAL A 1 131 ? 7.784 13.889 -35.214 1.00 59.22 131 VAL A N 1
ATOM 1114 C CA . VAL A 1 131 ? 6.634 13.001 -35.019 1.00 59.22 131 VAL A CA 1
ATOM 1115 C C . VAL A 1 131 ? 5.940 12.830 -36.364 1.00 59.22 131 VAL A C 1
ATOM 1117 O O . VAL A 1 131 ? 4.850 13.341 -36.600 1.00 59.22 131 VAL A O 1
ATOM 1120 N N . GLY A 1 132 ? 6.572 12.110 -37.284 1.00 55.50 132 GLY A N 1
ATOM 1121 C CA . GLY A 1 132 ? 5.858 11.602 -38.449 1.00 55.50 132 GLY A CA 1
ATOM 1122 C C . GLY A 1 132 ? 4.899 10.500 -38.011 1.00 55.50 132 GLY A C 1
ATOM 1123 O O . GLY A 1 132 ? 5.242 9.351 -38.226 1.00 55.50 132 GLY A O 1
ATOM 1124 N N . ASN A 1 133 ? 3.784 10.837 -37.336 1.00 50.25 133 ASN A N 1
ATOM 1125 C CA . ASN A 1 133 ? 2.672 9.960 -36.916 1.00 50.25 133 ASN A CA 1
ATOM 1126 C C . ASN A 1 133 ? 3.071 8.494 -36.632 1.00 50.25 133 ASN A C 1
ATOM 1128 O O . ASN A 1 133 ? 2.376 7.558 -37.034 1.00 50.25 133 ASN A O 1
ATOM 1132 N N . SER A 1 134 ? 4.227 8.268 -35.998 1.00 50.22 134 SER A N 1
ATOM 1133 C CA . SER A 1 134 ? 4.796 6.930 -35.980 1.00 50.22 134 SER A CA 1
ATOM 1134 C C . SER A 1 134 ? 4.053 6.122 -34.932 1.00 50.22 134 SER A C 1
ATOM 1136 O O . SER A 1 134 ? 3.935 6.503 -33.768 1.00 50.22 134 SER A O 1
ATOM 1138 N N . MET A 1 135 ? 3.503 5.017 -35.419 1.00 48.12 135 MET A N 1
ATOM 1139 C CA . MET A 1 135 ? 2.650 4.010 -34.799 1.00 48.12 135 MET A CA 1
ATOM 1140 C C . MET A 1 135 ? 3.158 3.373 -33.487 1.00 48.12 135 MET A C 1
ATOM 1142 O O . MET A 1 135 ? 2.656 2.327 -33.094 1.00 48.12 135 MET A O 1
ATOM 1146 N N . CYS A 1 136 ? 4.054 3.997 -32.720 1.00 49.00 136 CYS A N 1
ATOM 1147 C CA . CYS A 1 136 ? 4.403 3.560 -31.360 1.00 49.00 136 CYS A CA 1
ATOM 1148 C C . CYS A 1 136 ? 3.273 3.775 -30.329 1.00 49.00 136 CYS A C 1
ATOM 1150 O O . CYS A 1 136 ? 3.517 3.784 -29.125 1.00 49.00 136 CYS A O 1
ATOM 1152 N N . ALA A 1 137 ? 2.029 3.932 -30.790 1.00 44.19 137 ALA A N 1
ATOM 1153 C CA . ALA A 1 137 ? 0.817 3.970 -29.980 1.00 44.19 137 ALA A CA 1
ATOM 1154 C C . ALA A 1 137 ? 0.362 2.576 -29.491 1.00 44.19 137 ALA A C 1
ATOM 1156 O O . ALA A 1 137 ? -0.609 2.491 -28.742 1.00 44.19 137 ALA A O 1
ATOM 1157 N N . SER A 1 138 ? 1.013 1.482 -29.907 1.00 46.75 138 SER A N 1
ATOM 1158 C CA . SER A 1 138 ? 0.468 0.124 -29.747 1.00 46.75 138 SER A CA 1
ATOM 1159 C C . SER A 1 138 ? 1.006 -0.689 -28.573 1.00 46.75 138 SER A C 1
ATOM 1161 O O . SER A 1 138 ? 0.266 -1.537 -28.078 1.00 46.75 138 SER A O 1
ATOM 1163 N N . ILE A 1 139 ? 2.220 -0.441 -28.060 1.00 52.59 139 ILE A N 1
ATOM 1164 C CA . ILE A 1 139 ? 2.633 -1.132 -26.832 1.00 52.59 139 ILE A CA 1
ATOM 1165 C C . ILE A 1 139 ? 1.907 -0.448 -25.683 1.00 52.59 139 ILE A C 1
ATOM 1167 O O . ILE A 1 139 ? 2.372 0.547 -25.122 1.00 52.59 139 ILE A O 1
ATOM 1171 N N . SER A 1 140 ? 0.741 -0.986 -25.323 1.00 55.22 140 SER A N 1
ATOM 1172 C CA . SER A 1 140 ? 0.056 -0.646 -24.081 1.00 55.22 140 SER A CA 1
ATOM 1173 C C . SER A 1 140 ? 0.899 -1.178 -22.915 1.00 55.22 140 SER A C 1
ATOM 1175 O O . SER A 1 140 ? 0.591 -2.190 -22.285 1.00 55.22 140 SER A O 1
ATOM 1177 N N . LEU A 1 141 ? 2.018 -0.491 -22.651 1.00 55.56 141 LEU A N 1
ATOM 1178 C CA . LEU A 1 141 ? 3.119 -0.924 -21.791 1.00 55.56 141 LEU A CA 1
ATOM 1179 C C . LEU A 1 141 ? 2.603 -1.530 -20.487 1.00 55.56 141 LEU A C 1
ATOM 1181 O O . LEU A 1 141 ? 3.068 -2.576 -20.070 1.00 55.56 141 LEU A O 1
ATOM 1185 N N . ARG A 1 142 ? 1.561 -0.958 -19.882 1.00 52.28 142 ARG A N 1
ATOM 1186 C CA . ARG A 1 142 ? 1.016 -1.472 -18.621 1.00 52.28 142 ARG A CA 1
ATOM 1187 C C . ARG A 1 142 ? 0.284 -2.816 -18.713 1.00 52.28 142 ARG A C 1
ATOM 1189 O O . ARG A 1 142 ? 0.387 -3.586 -17.765 1.00 52.28 142 ARG A O 1
ATOM 1196 N N . THR A 1 143 ? -0.462 -3.116 -19.780 1.00 55.62 143 THR A N 1
ATOM 1197 C CA . THR A 1 143 ? -1.301 -4.335 -19.811 1.00 55.62 143 THR A CA 1
ATOM 1198 C C . THR A 1 143 ? -0.613 -5.533 -20.455 1.00 55.62 143 THR A C 1
ATOM 1200 O O . THR A 1 143 ? -0.882 -6.669 -20.063 1.00 55.62 143 THR A O 1
ATOM 1203 N N . GLU A 1 144 ? 0.321 -5.304 -21.379 1.00 63.00 144 GLU A N 1
ATOM 1204 C CA . GLU A 1 144 ? 1.051 -6.386 -22.049 1.00 63.00 144 GLU A CA 1
ATOM 1205 C C . GLU A 1 144 ? 2.235 -6.900 -21.228 1.00 63.00 144 GLU A C 1
ATOM 1207 O O . GLU A 1 144 ? 2.438 -8.110 -21.172 1.00 63.00 144 GLU A O 1
ATOM 1212 N N . LEU A 1 145 ? 2.928 -6.025 -20.484 1.00 65.19 145 LEU A N 1
ATOM 1213 C CA . LEU A 1 145 ? 4.034 -6.402 -19.587 1.00 65.19 145 LEU A CA 1
ATOM 1214 C C . LEU A 1 145 ? 3.639 -7.489 -18.581 1.00 65.19 145 LEU A C 1
ATOM 1216 O O . LEU A 1 145 ? 4.380 -8.445 -18.362 1.00 65.19 145 LEU A O 1
ATOM 1220 N N . SER A 1 146 ? 2.441 -7.364 -18.004 1.00 66.44 146 SER A N 1
ATOM 1221 C CA . SER A 1 146 ? 1.913 -8.338 -17.043 1.00 66.44 146 SER A CA 1
ATOM 1222 C C . SER A 1 146 ? 1.663 -9.716 -17.669 1.00 66.44 146 SER A C 1
ATOM 1224 O O . SER A 1 146 ? 1.673 -10.728 -16.984 1.00 66.44 146 SER A O 1
ATOM 1226 N N . LYS A 1 147 ? 1.493 -9.822 -18.986 1.00 77.56 147 LYS A N 1
ATOM 1227 C CA . LYS A 1 147 ? 1.236 -11.116 -19.634 1.00 77.56 147 LYS A CA 1
ATOM 1228 C C . LYS A 1 147 ? 2.521 -11.875 -19.954 1.00 77.56 147 LYS A C 1
ATOM 1230 O O . LYS A 1 147 ? 2.463 -13.080 -20.191 1.00 77.56 147 LYS A O 1
ATOM 1235 N N . GLU A 1 148 ? 3.667 -11.198 -19.932 1.00 83.56 148 GLU A N 1
ATOM 1236 C CA . GLU A 1 148 ? 4.938 -11.804 -20.304 1.00 83.56 148 GLU A CA 1
ATOM 1237 C C . GLU A 1 148 ? 5.448 -12.771 -19.236 1.00 83.56 148 GLU A C 1
ATOM 1239 O O . GLU A 1 148 ? 5.370 -12.531 -18.027 1.00 83.56 148 GLU A O 1
ATOM 1244 N N . ASN A 1 149 ? 5.990 -13.899 -19.687 1.00 84.94 149 ASN A N 1
ATOM 1245 C CA . ASN A 1 149 ? 6.599 -14.868 -18.788 1.00 84.94 149 ASN A CA 1
ATOM 1246 C C . ASN A 1 149 ? 7.940 -14.342 -18.284 1.00 84.94 149 ASN A C 1
ATOM 1248 O O . ASN A 1 149 ? 8.720 -13.757 -19.039 1.00 84.94 149 ASN A O 1
ATOM 1252 N N . LEU A 1 150 ? 8.238 -14.605 -17.013 1.00 87.69 150 LEU A N 1
ATOM 1253 C CA . LEU A 1 150 ? 9.536 -14.268 -16.456 1.00 87.69 150 LEU A CA 1
ATOM 1254 C C . LEU A 1 150 ? 10.634 -15.098 -17.153 1.00 87.69 150 LEU A C 1
ATOM 1256 O O . LEU A 1 150 ? 10.533 -16.331 -17.196 1.00 87.69 150 LEU A O 1
ATOM 1260 N N . PRO A 1 151 ? 11.700 -14.471 -17.679 1.00 88.81 151 PRO A N 1
ATOM 1261 C CA . PRO A 1 151 ? 12.823 -15.209 -18.238 1.00 88.81 151 PRO A CA 1
ATOM 1262 C C . PRO A 1 151 ? 13.470 -16.133 -17.196 1.00 88.81 151 PRO A C 1
ATOM 1264 O O . PRO A 1 151 ? 13.585 -15.786 -16.020 1.00 88.81 151 PRO A O 1
ATOM 1267 N N . LYS A 1 152 ? 13.967 -17.302 -17.631 1.00 88.31 152 LYS A N 1
ATOM 1268 C CA . LYS A 1 152 ? 14.701 -18.230 -16.743 1.00 88.31 152 LYS A CA 1
ATOM 1269 C C . LYS A 1 152 ? 15.916 -17.563 -16.090 1.00 88.31 152 LYS A C 1
ATOM 1271 O O . LYS A 1 152 ? 16.199 -17.830 -14.923 1.00 88.31 152 LYS A O 1
ATOM 1276 N N . SER A 1 153 ? 16.594 -16.684 -16.826 1.00 90.75 153 SER A N 1
ATOM 1277 C CA . SER A 1 153 ? 17.675 -15.828 -16.336 1.00 90.75 153 SER A CA 1
ATOM 1278 C C . SER A 1 153 ? 17.473 -14.391 -16.812 1.00 90.75 153 SER A C 1
ATOM 1280 O O . SER A 1 153 ? 17.078 -14.167 -17.959 1.00 90.75 153 SER A O 1
ATOM 1282 N N . LEU A 1 154 ? 17.772 -13.440 -15.926 1.00 90.31 154 LEU A N 1
ATOM 1283 C CA . LEU A 1 154 ? 17.851 -12.006 -16.204 1.00 90.31 154 LEU A CA 1
ATOM 1284 C C . LEU A 1 154 ? 19.304 -11.548 -16.453 1.00 90.31 154 LEU A C 1
ATOM 1286 O O . LEU A 1 154 ? 19.588 -10.351 -16.488 1.00 90.31 154 LEU A O 1
ATOM 1290 N N . GLY A 1 155 ? 20.243 -12.488 -16.609 1.00 92.06 155 GLY A N 1
ATOM 1291 C CA . GLY A 1 155 ? 21.660 -12.198 -16.816 1.00 92.06 155 GLY A CA 1
ATOM 1292 C C . GLY A 1 155 ? 22.265 -11.468 -15.619 1.00 92.06 155 GLY A C 1
ATOM 1293 O O . GLY A 1 155 ? 22.127 -11.905 -14.479 1.00 92.06 155 GLY A O 1
ATOM 1294 N N . TYR A 1 156 ? 22.916 -10.331 -15.866 1.00 93.75 156 TYR A N 1
ATOM 1295 C CA . TYR A 1 156 ? 23.568 -9.545 -14.815 1.00 93.75 156 TYR A CA 1
ATOM 1296 C C . TYR A 1 156 ? 22.603 -9.025 -13.736 1.00 93.75 156 TYR A C 1
ATOM 1298 O O . TYR A 1 156 ? 22.989 -8.892 -12.576 1.00 93.75 156 TYR A O 1
ATOM 1306 N N . LEU A 1 157 ? 21.326 -8.812 -14.071 1.00 94.75 157 LEU A N 1
ATOM 1307 C CA . LEU A 1 157 ? 20.306 -8.439 -13.087 1.00 94.75 157 LEU A CA 1
ATOM 1308 C C . LEU A 1 157 ? 20.090 -9.534 -12.027 1.00 94.75 157 LEU A C 1
ATOM 1310 O O . LEU A 1 157 ? 19.743 -9.206 -10.896 1.00 94.75 157 LEU A O 1
ATOM 1314 N N . ASP A 1 158 ? 20.332 -10.816 -12.344 1.00 94.44 158 ASP A N 1
ATOM 1315 C CA . ASP A 1 158 ? 20.286 -11.889 -11.338 1.00 94.44 158 ASP A CA 1
ATOM 1316 C C . ASP A 1 158 ? 21.425 -11.721 -10.304 1.00 94.44 158 ASP A C 1
ATOM 1318 O O . ASP A 1 158 ? 21.248 -12.061 -9.134 1.00 94.44 158 ASP A O 1
ATOM 1322 N N . LYS A 1 159 ? 22.581 -11.155 -10.694 1.00 96.06 159 LYS A N 1
ATOM 1323 C CA . LYS A 1 159 ? 23.682 -10.841 -9.766 1.00 96.06 159 LYS A CA 1
ATOM 1324 C C . LYS A 1 159 ? 23.267 -9.744 -8.785 1.00 96.06 159 LYS A C 1
ATOM 1326 O O . LYS A 1 159 ? 23.337 -9.969 -7.581 1.00 96.06 159 LYS A O 1
ATOM 1331 N N . LEU A 1 160 ? 22.761 -8.619 -9.297 1.00 96.38 160 LEU A N 1
ATOM 1332 C CA . LEU A 1 160 ? 22.264 -7.501 -8.480 1.00 96.38 160 LEU A CA 1
ATOM 1333 C C . LEU A 1 160 ? 21.122 -7.939 -7.553 1.00 96.38 160 LEU A C 1
ATOM 1335 O O . LEU A 1 160 ? 21.073 -7.572 -6.382 1.00 96.38 160 LEU A O 1
ATOM 1339 N N . TYR A 1 161 ? 20.230 -8.791 -8.060 1.00 95.81 161 TYR A N 1
ATOM 1340 C CA . TYR A 1 161 ? 19.170 -9.408 -7.271 1.00 95.81 161 TYR A CA 1
ATOM 1341 C C . TYR A 1 161 ? 19.721 -10.187 -6.068 1.00 95.81 161 TYR A C 1
ATOM 1343 O O . TYR A 1 161 ? 19.258 -9.983 -4.944 1.00 95.81 161 TYR A O 1
ATOM 1351 N N . ASN A 1 162 ? 20.718 -11.051 -6.280 1.00 95.62 162 ASN A N 1
ATOM 1352 C CA . ASN A 1 162 ? 21.322 -11.840 -5.204 1.00 95.62 162 ASN A CA 1
ATOM 1353 C C . ASN A 1 162 ? 22.091 -10.961 -4.207 1.00 95.62 162 ASN A C 1
ATOM 1355 O O . ASN A 1 162 ? 21.897 -11.118 -3.003 1.00 95.62 162 ASN A O 1
ATOM 1359 N N . GLU A 1 163 ? 22.873 -9.990 -4.694 1.00 96.62 163 GLU A N 1
ATOM 1360 C CA . GLU A 1 163 ? 23.548 -8.990 -3.850 1.00 96.62 163 GLU A CA 1
ATOM 1361 C C . GLU A 1 163 ? 22.532 -8.285 -2.934 1.00 96.62 163 GLU A C 1
ATOM 1363 O O . GLU A 1 163 ? 22.737 -8.175 -1.722 1.00 96.62 163 GLU A O 1
ATOM 1368 N N . LYS A 1 164 ? 21.365 -7.908 -3.474 1.00 96.88 164 LYS A N 1
ATOM 1369 C CA . LYS A 1 164 ? 20.308 -7.258 -2.692 1.00 96.88 164 LYS A CA 1
ATOM 1370 C C . LYS A 1 164 ? 19.682 -8.167 -1.639 1.00 96.88 164 LYS A C 1
ATOM 1372 O O . LYS A 1 164 ? 19.340 -7.707 -0.546 1.00 96.88 164 LYS A O 1
ATOM 1377 N N . LEU A 1 165 ? 19.513 -9.454 -1.935 1.00 96.19 165 LEU A N 1
ATOM 1378 C CA . LEU A 1 165 ? 19.037 -10.416 -0.942 1.00 96.19 165 LEU A CA 1
ATOM 1379 C C . LEU A 1 165 ? 20.044 -10.615 0.195 1.00 96.19 165 LEU A C 1
ATOM 1381 O O . LEU A 1 165 ? 19.628 -10.740 1.352 1.00 96.19 165 LEU A O 1
ATOM 1385 N N . ASP A 1 166 ? 21.340 -10.602 -0.104 1.00 97.12 166 ASP A N 1
ATOM 1386 C CA . ASP A 1 166 ? 22.391 -10.670 0.911 1.00 97.12 166 ASP A CA 1
ATOM 1387 C C . ASP A 1 166 ? 22.409 -9.406 1.785 1.00 97.12 166 ASP A C 1
ATOM 1389 O O . ASP A 1 166 ? 22.463 -9.507 3.015 1.00 97.12 166 ASP A O 1
ATOM 1393 N N . GLU A 1 167 ? 22.224 -8.216 1.201 1.00 96.38 167 GLU A N 1
ATOM 1394 C CA . GLU A 1 167 ? 22.024 -6.979 1.971 1.00 96.38 167 GLU A CA 1
ATOM 1395 C C . GLU A 1 167 ? 20.822 -7.081 2.923 1.00 96.38 167 GLU A C 1
ATOM 1397 O O . GLU A 1 167 ? 20.909 -6.721 4.104 1.00 96.38 167 GLU A O 1
ATOM 1402 N N . LEU A 1 168 ? 19.683 -7.584 2.433 1.00 95.75 168 LEU A N 1
ATOM 1403 C CA . LEU A 1 168 ? 18.475 -7.764 3.243 1.00 95.75 168 LEU A CA 1
ATOM 1404 C C . LEU A 1 168 ? 18.691 -8.775 4.372 1.00 95.75 168 LEU A C 1
ATOM 1406 O O . LEU A 1 168 ? 18.202 -8.553 5.481 1.00 95.75 168 LEU A O 1
ATOM 1410 N N . LYS A 1 169 ? 19.466 -9.838 4.137 1.00 96.44 169 LYS A N 1
ATOM 1411 C CA . LYS A 1 169 ? 19.859 -10.816 5.161 1.00 96.44 169 LYS A CA 1
ATOM 1412 C C . LYS A 1 169 ? 20.659 -10.163 6.291 1.00 96.44 169 LYS A C 1
ATOM 1414 O O . LYS A 1 169 ? 20.381 -10.403 7.473 1.00 96.44 169 LYS A O 1
ATOM 1419 N N . VAL A 1 170 ? 21.621 -9.304 5.947 1.00 96.44 170 VAL A N 1
ATOM 1420 C CA . VAL A 1 170 ? 22.412 -8.546 6.931 1.00 96.44 170 VAL A CA 1
ATOM 1421 C C . VAL A 1 170 ? 21.510 -7.599 7.727 1.00 96.44 170 VAL A C 1
ATOM 1423 O O . VAL A 1 170 ? 21.554 -7.597 8.960 1.00 96.44 170 VAL A O 1
ATOM 1426 N N . LYS A 1 171 ? 20.631 -6.842 7.054 1.00 95.25 171 LYS A N 1
ATOM 1427 C CA . LYS A 1 171 ? 19.680 -5.929 7.718 1.00 95.25 171 LYS A CA 1
ATOM 1428 C C . LYS A 1 171 ? 18.693 -6.671 8.626 1.00 95.25 171 LYS A C 1
ATOM 1430 O O . LYS A 1 171 ? 18.412 -6.197 9.726 1.00 95.25 171 LYS A O 1
ATOM 1435 N N . LEU A 1 172 ? 18.210 -7.844 8.213 1.00 93.25 172 LEU A N 1
ATOM 1436 C CA . LEU A 1 172 ? 17.343 -8.712 9.015 1.00 93.25 172 LEU A CA 1
ATOM 1437 C C . LEU A 1 172 ? 18.034 -9.166 10.306 1.00 93.25 172 LEU A C 1
ATOM 1439 O O . LEU A 1 172 ? 17.439 -9.076 11.378 1.00 93.25 172 LEU A O 1
ATOM 1443 N N . THR A 1 173 ? 19.294 -9.599 10.214 1.00 92.75 173 THR A N 1
ATOM 1444 C CA . THR A 1 173 ? 20.095 -10.036 11.374 1.00 92.75 173 THR A CA 1
ATOM 1445 C C . THR A 1 173 ? 20.268 -8.905 12.390 1.00 92.75 173 THR A C 1
ATOM 1447 O O . THR A 1 173 ? 20.193 -9.126 13.596 1.00 92.75 173 THR A O 1
ATOM 1450 N N . ARG A 1 174 ? 20.404 -7.666 11.903 1.00 93.69 174 ARG A N 1
ATOM 1451 C CA . ARG A 1 174 ? 20.503 -6.450 12.725 1.00 93.69 174 ARG A CA 1
ATOM 1452 C C . ARG A 1 174 ? 19.150 -5.895 13.197 1.00 93.69 174 ARG A C 1
ATOM 1454 O O . ARG A 1 174 ? 19.129 -4.857 13.846 1.00 93.69 174 ARG A O 1
ATOM 1461 N N . ARG A 1 175 ? 18.026 -6.553 12.876 1.00 92.12 175 ARG A N 1
ATOM 1462 C CA . ARG A 1 175 ? 16.649 -6.089 13.162 1.00 92.12 175 ARG A CA 1
ATOM 1463 C C . ARG A 1 175 ? 16.329 -4.701 12.577 1.00 92.12 175 ARG A C 1
ATOM 1465 O O . ARG A 1 175 ? 15.497 -3.980 13.113 1.00 92.12 175 ARG A O 1
ATOM 1472 N N . LEU A 1 176 ? 16.950 -4.352 11.449 1.00 92.31 176 LEU A N 1
ATOM 1473 C CA . LEU A 1 176 ? 16.799 -3.054 10.772 1.00 92.31 176 LEU A CA 1
ATOM 1474 C C . LEU A 1 176 ? 15.708 -3.048 9.688 1.00 92.31 176 LEU A C 1
ATOM 1476 O O . LEU A 1 176 ? 15.669 -2.139 8.862 1.00 92.31 176 LEU A O 1
ATOM 1480 N N . ILE A 1 177 ? 14.852 -4.073 9.630 1.00 92.06 177 ILE A N 1
ATOM 1481 C CA . ILE A 1 177 ? 13.791 -4.166 8.620 1.00 92.06 177 ILE A CA 1
ATOM 1482 C C . ILE A 1 177 ? 12.411 -4.275 9.254 1.00 92.06 177 ILE A C 1
ATOM 1484 O O . ILE A 1 177 ? 12.234 -4.890 10.306 1.00 92.06 177 ILE A O 1
ATOM 1488 N N . THR A 1 178 ? 11.417 -3.711 8.571 1.00 89.94 178 THR A N 1
ATOM 1489 C CA . THR A 1 178 ? 10.013 -3.788 8.978 1.00 89.94 178 THR A CA 1
ATOM 1490 C C . THR A 1 178 ? 9.476 -5.217 8.866 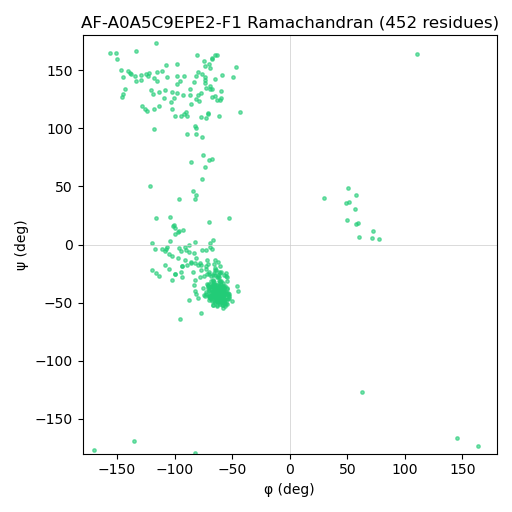1.00 89.94 178 THR A C 1
ATOM 1492 O O . THR A 1 178 ? 9.996 -6.048 8.115 1.00 89.94 178 THR A O 1
ATOM 1495 N N . HIS A 1 179 ? 8.380 -5.507 9.577 1.00 87.31 179 HIS A N 1
ATOM 1496 C CA . HIS A 1 179 ? 7.701 -6.804 9.486 1.00 87.31 179 HIS A CA 1
ATOM 1497 C C . HIS A 1 179 ? 7.265 -7.139 8.046 1.00 87.31 179 HIS A C 1
ATOM 1499 O O . HIS A 1 179 ? 7.426 -8.274 7.598 1.00 87.31 179 HIS A O 1
ATOM 1505 N N . ASN A 1 180 ? 6.764 -6.146 7.300 1.00 87.62 180 ASN A N 1
ATOM 1506 C CA . ASN A 1 180 ? 6.369 -6.325 5.902 1.00 87.62 180 ASN A CA 1
ATOM 1507 C C . ASN A 1 180 ? 7.570 -6.724 5.026 1.00 87.62 180 ASN A C 1
ATOM 1509 O O . ASN A 1 180 ? 7.527 -7.736 4.325 1.00 87.62 180 ASN A O 1
ATOM 1513 N N . LEU A 1 181 ? 8.687 -5.994 5.132 1.00 92.19 181 LEU A N 1
ATOM 1514 C CA . LEU A 1 181 ? 9.884 -6.298 4.348 1.00 92.19 181 LEU A CA 1
ATOM 1515 C C . LEU A 1 181 ? 10.473 -7.670 4.705 1.00 92.19 181 LEU A C 1
ATOM 1517 O O . LEU A 1 181 ? 10.897 -8.405 3.816 1.00 92.19 181 LEU A O 1
ATOM 1521 N N . LYS A 1 182 ? 10.429 -8.051 5.988 1.00 93.31 182 LYS A N 1
ATOM 1522 C CA . LYS A 1 182 ? 10.801 -9.392 6.457 1.00 93.31 182 LYS A CA 1
ATOM 1523 C C . LYS A 1 182 ? 9.961 -10.481 5.783 1.00 9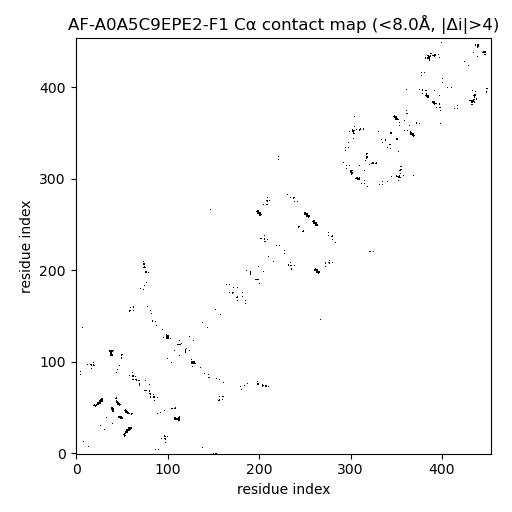3.31 182 LYS A C 1
ATOM 1525 O O . LYS A 1 182 ? 10.521 -11.457 5.291 1.00 93.31 182 LYS A O 1
ATOM 1530 N N . SER A 1 183 ? 8.638 -10.313 5.732 1.00 91.00 183 SER A N 1
ATOM 1531 C CA . SER A 1 183 ? 7.731 -11.261 5.065 1.00 91.00 183 SER A CA 1
ATOM 1532 C C . SER A 1 183 ? 8.061 -11.409 3.577 1.00 91.00 183 SER A C 1
ATOM 1534 O O . SER A 1 183 ? 8.227 -12.523 3.075 1.00 91.00 183 SER A O 1
ATOM 1536 N N . LYS A 1 184 ? 8.256 -10.282 2.885 1.00 93.88 184 LYS A N 1
ATOM 1537 C CA . LYS A 1 184 ? 8.600 -10.263 1.460 1.00 93.88 184 LYS A CA 1
ATOM 1538 C C . LYS A 1 184 ? 9.942 -10.938 1.185 1.00 93.88 184 LYS A C 1
ATOM 1540 O O . LYS A 1 184 ? 10.004 -11.792 0.310 1.00 93.88 184 LYS A O 1
ATOM 1545 N N . TYR A 1 185 ? 10.972 -10.652 1.981 1.00 95.12 185 TYR A N 1
ATOM 1546 C CA . TYR A 1 185 ? 12.269 -11.328 1.892 1.00 95.12 185 TYR A CA 1
ATOM 1547 C C . TYR A 1 185 ? 12.144 -12.859 1.991 1.00 95.12 185 TYR A C 1
ATOM 1549 O O . TYR A 1 185 ? 12.682 -13.579 1.152 1.00 95.12 185 TYR A O 1
ATOM 1557 N N . TYR A 1 186 ? 11.381 -13.386 2.956 1.00 93.94 186 TYR A N 1
ATOM 1558 C CA . TYR A 1 186 ? 11.185 -14.838 3.056 1.00 93.94 186 TYR A CA 1
ATOM 1559 C C . TYR A 1 186 ? 10.399 -15.427 1.883 1.00 93.94 186 TYR A C 1
ATOM 1561 O O . TYR A 1 186 ? 10.685 -16.551 1.465 1.00 93.94 186 TYR A O 1
ATOM 1569 N N . ASN A 1 187 ? 9.430 -14.694 1.330 1.00 93.38 187 ASN A N 1
ATOM 1570 C CA . ASN A 1 187 ? 8.730 -15.129 0.123 1.00 93.38 187 ASN A CA 1
ATOM 1571 C C . ASN A 1 187 ? 9.689 -15.227 -1.070 1.00 93.38 187 ASN A C 1
ATOM 1573 O O . ASN A 1 187 ? 9.620 -16.202 -1.814 1.00 93.38 187 ASN A O 1
ATOM 1577 N N . GLU A 1 188 ? 10.633 -14.295 -1.208 1.00 94.94 188 GLU A N 1
ATOM 1578 C CA . GLU A 1 188 ? 11.673 -14.347 -2.243 1.00 94.94 188 GLU A CA 1
ATOM 1579 C C . GLU A 1 188 ? 12.581 -15.580 -2.098 1.00 94.94 188 GLU A C 1
ATOM 1581 O O . GLU A 1 188 ? 12.788 -16.314 -3.067 1.00 94.94 188 GLU A O 1
ATOM 1586 N N . LEU A 1 189 ? 13.031 -15.900 -0.879 1.00 93.81 189 LEU A N 1
ATOM 1587 C CA . LEU A 1 189 ? 13.824 -17.113 -0.623 1.00 93.81 189 LEU A CA 1
ATOM 1588 C C . LEU A 1 189 ? 13.069 -18.402 -0.986 1.00 93.81 189 LEU A C 1
ATOM 1590 O O . LEU A 1 189 ? 13.648 -19.347 -1.528 1.00 93.81 189 LEU A O 1
ATOM 1594 N N . ARG A 1 190 ? 11.760 -18.450 -0.714 1.00 93.06 190 ARG A N 1
ATOM 1595 C CA . ARG A 1 190 ? 10.914 -19.592 -1.089 1.00 93.06 190 ARG A CA 1
ATOM 1596 C C . ARG A 1 190 ? 10.811 -19.740 -2.608 1.00 93.06 190 ARG A C 1
ATOM 1598 O O . ARG A 1 190 ? 10.926 -20.854 -3.115 1.00 93.06 190 ARG A O 1
ATOM 1605 N N . LYS A 1 191 ? 10.637 -18.636 -3.339 1.00 92.94 191 LYS A N 1
ATOM 1606 C CA . LYS A 1 191 ? 10.577 -18.633 -4.813 1.00 92.94 191 LYS A CA 1
ATOM 1607 C C . LYS A 1 191 ? 11.895 -19.094 -5.429 1.00 92.94 191 LYS A C 1
ATOM 1609 O O . LYS A 1 191 ? 11.872 -19.893 -6.367 1.00 92.94 191 LYS A O 1
ATOM 1614 N N . LEU A 1 192 ? 13.030 -18.674 -4.863 1.00 91.69 192 LEU A N 1
ATOM 1615 C CA . LEU A 1 192 ? 14.359 -19.134 -5.276 1.00 91.69 192 LEU A CA 1
ATOM 1616 C C . LEU A 1 192 ? 14.512 -20.653 -5.167 1.00 91.69 192 LEU A C 1
ATOM 1618 O O . LEU A 1 192 ? 14.963 -21.284 -6.122 1.00 91.69 192 LEU A O 1
ATOM 1622 N N . LYS A 1 193 ? 14.057 -21.261 -4.064 1.00 90.31 193 LYS A N 1
ATOM 1623 C CA . LYS A 1 193 ? 14.081 -22.727 -3.893 1.00 90.31 193 LYS A CA 1
ATOM 1624 C C . LYS A 1 193 ? 13.261 -23.468 -4.960 1.00 90.31 193 LYS A C 1
ATOM 1626 O O . LYS A 1 193 ? 13.533 -24.626 -5.261 1.00 90.31 193 LYS A O 1
ATOM 1631 N N . HIS A 1 194 ? 12.270 -22.801 -5.546 1.00 88.06 194 HIS A N 1
ATOM 1632 C CA . HIS A 1 194 ? 11.439 -23.329 -6.628 1.00 88.06 194 HIS A CA 1
ATOM 1633 C C . HIS A 1 194 ? 11.835 -22.816 -8.016 1.00 88.06 194 HIS A C 1
ATOM 1635 O O . HIS A 1 194 ? 11.042 -22.935 -8.953 1.00 88.06 194 HIS A O 1
ATOM 1641 N N . HIS A 1 195 ? 13.033 -22.238 -8.158 1.00 88.94 195 HIS A N 1
ATOM 1642 C CA . HIS A 1 195 ? 13.538 -21.669 -9.410 1.00 88.94 195 HIS A CA 1
ATOM 1643 C C . HIS A 1 195 ? 12.536 -20.728 -10.091 1.00 88.94 195 HIS A C 1
ATOM 1645 O O . HIS A 1 195 ? 12.422 -20.720 -11.315 1.00 88.94 195 HIS A O 1
ATOM 1651 N N . TYR A 1 196 ? 11.763 -19.969 -9.305 1.00 86.88 196 TYR A N 1
ATOM 1652 C CA . TYR A 1 196 ? 10.742 -19.051 -9.815 1.00 86.88 196 TYR A CA 1
ATOM 1653 C C . TYR A 1 196 ? 9.660 -19.676 -10.700 1.00 86.88 196 TYR A C 1
ATOM 1655 O O . TYR A 1 196 ? 8.916 -18.954 -11.358 1.00 86.88 196 TYR A O 1
ATOM 1663 N N . LYS A 1 197 ? 9.482 -21.003 -10.665 1.00 85.31 197 LYS A N 1
ATOM 1664 C CA . LYS A 1 197 ? 8.351 -21.660 -11.339 1.00 85.31 197 LYS A CA 1
ATOM 1665 C C . LYS A 1 197 ? 7.001 -21.084 -10.886 1.00 85.31 197 LYS A C 1
ATOM 1667 O O . LYS A 1 197 ? 6.026 -21.128 -11.632 1.00 85.31 197 LYS A O 1
ATOM 1672 N N . TYR A 1 198 ? 6.960 -20.551 -9.667 1.00 87.06 198 TYR A N 1
ATOM 1673 C CA . TYR A 1 198 ? 5.824 -19.844 -9.105 1.00 87.06 198 TYR A CA 1
ATOM 1674 C C . TYR A 1 198 ? 6.281 -18.494 -8.559 1.00 87.06 198 TYR A C 1
ATOM 1676 O O . TYR A 1 198 ? 7.131 -18.434 -7.671 1.00 87.06 198 TYR A O 1
ATOM 1684 N N . GLU A 1 199 ? 5.726 -17.420 -9.110 1.00 88.62 199 GLU A N 1
ATOM 1685 C CA . GLU A 1 199 ? 6.139 -16.046 -8.816 1.00 88.62 199 GLU A CA 1
ATOM 1686 C C . GLU A 1 199 ? 5.470 -15.499 -7.548 1.00 88.62 199 GLU A C 1
ATOM 1688 O O . GLU A 1 199 ? 6.022 -14.615 -6.898 1.00 88.62 199 GLU A O 1
ATOM 1693 N N . TYR A 1 200 ? 4.316 -16.046 -7.155 1.00 93.38 200 TYR A N 1
ATOM 1694 C CA . TYR A 1 200 ? 3.526 -15.548 -6.030 1.00 93.38 200 TYR A CA 1
ATOM 1695 C C . TYR A 1 200 ? 3.250 -16.650 -5.019 1.00 93.38 200 TYR A C 1
ATOM 1697 O O . TYR A 1 200 ? 3.048 -17.817 -5.361 1.00 93.38 200 TYR A O 1
ATOM 1705 N N . THR A 1 201 ? 3.193 -16.256 -3.758 1.00 94.88 201 THR A N 1
ATOM 1706 C CA . THR A 1 201 ? 2.688 -17.058 -2.648 1.00 94.88 201 THR A CA 1
ATOM 1707 C C . THR A 1 201 ? 1.237 -16.686 -2.350 1.00 94.88 201 THR A C 1
ATOM 1709 O O . THR A 1 201 ? 0.804 -15.562 -2.607 1.00 94.88 201 THR A O 1
ATOM 1712 N N . LEU A 1 202 ? 0.473 -17.599 -1.748 1.00 94.75 202 LEU A N 1
ATOM 1713 C CA . LEU A 1 202 ? -0.876 -17.286 -1.262 1.00 94.75 202 LEU A CA 1
ATOM 1714 C C . LEU A 1 202 ? -0.852 -16.131 -0.254 1.00 94.75 202 LEU A C 1
ATOM 1716 O O . LEU A 1 202 ? -1.734 -15.285 -0.278 1.00 94.75 202 LEU A O 1
ATOM 1720 N N . SER A 1 203 ? 0.183 -16.046 0.585 1.00 93.19 203 SER A N 1
ATOM 1721 C CA . SER A 1 203 ? 0.351 -14.934 1.523 1.00 93.19 203 SER A CA 1
ATOM 1722 C C . SER A 1 203 ? 0.455 -13.576 0.829 1.00 93.19 203 SER A C 1
ATOM 1724 O O . SER A 1 203 ? -0.032 -12.592 1.374 1.00 93.19 203 SER A O 1
ATOM 1726 N N . GLU A 1 204 ? 1.049 -13.507 -0.365 1.00 94.31 204 GLU A N 1
ATOM 1727 C CA . GLU A 1 204 ? 1.081 -12.274 -1.160 1.00 94.31 204 GLU A CA 1
ATOM 1728 C C . GLU A 1 204 ? -0.290 -11.922 -1.735 1.00 94.31 204 GLU A C 1
ATOM 1730 O O . GLU A 1 204 ? -0.627 -10.744 -1.778 1.00 94.31 204 GLU A O 1
ATOM 1735 N N . LEU A 1 205 ? -1.095 -12.916 -2.122 1.00 95.50 205 LEU A N 1
ATOM 1736 C CA . LEU A 1 205 ? -2.482 -12.696 -2.539 1.00 95.50 205 LEU A CA 1
ATOM 1737 C C . LEU A 1 205 ? -3.351 -12.208 -1.374 1.00 95.50 205 LEU A C 1
ATOM 1739 O O . LEU A 1 205 ? -4.088 -11.242 -1.529 1.00 95.50 205 LEU A O 1
ATOM 1743 N N . VAL A 1 206 ? -3.202 -12.804 -0.189 1.00 94.81 206 VAL A N 1
ATOM 1744 C CA . VAL A 1 206 ? -3.882 -12.327 1.024 1.00 94.81 206 VAL A CA 1
ATOM 1745 C C . VAL A 1 206 ? -3.462 -10.888 1.335 1.00 94.81 206 VAL A C 1
ATOM 1747 O O . VAL A 1 206 ? -4.324 -10.038 1.530 1.00 94.81 206 VAL A O 1
ATOM 1750 N N . ASN A 1 207 ? -2.156 -10.587 1.309 1.00 91.94 207 ASN A N 1
ATOM 1751 C CA . ASN A 1 207 ? -1.643 -9.229 1.515 1.00 91.94 207 ASN A CA 1
ATOM 1752 C C . ASN A 1 207 ? -2.197 -8.235 0.490 1.00 91.94 207 ASN A C 1
ATOM 1754 O O . ASN A 1 207 ? -2.540 -7.119 0.864 1.00 91.94 207 ASN A O 1
ATOM 1758 N N . TYR A 1 208 ? -2.293 -8.628 -0.783 1.00 92.62 208 TYR A N 1
ATOM 1759 C CA . TYR A 1 208 ? -2.910 -7.805 -1.822 1.00 92.62 208 TYR A CA 1
ATOM 1760 C C . TYR A 1 208 ? -4.360 -7.452 -1.464 1.00 92.62 208 TYR A C 1
ATOM 1762 O O . TYR A 1 208 ? -4.762 -6.299 -1.604 1.00 92.62 208 TYR A O 1
ATOM 1770 N N . CYS A 1 209 ? -5.125 -8.421 -0.955 1.00 92.06 209 CYS A N 1
ATOM 1771 C CA . CYS A 1 209 ? -6.500 -8.195 -0.532 1.00 92.06 209 CYS A CA 1
ATOM 1772 C C . CYS A 1 209 ? -6.572 -7.256 0.681 1.00 92.06 209 CYS A C 1
ATOM 1774 O O . CYS A 1 209 ? -7.263 -6.246 0.598 1.00 92.06 209 CYS A O 1
ATOM 1776 N N . ILE A 1 210 ? -5.833 -7.531 1.764 1.00 89.38 210 ILE A N 1
ATOM 1777 C CA . ILE A 1 210 ? -5.940 -6.787 3.037 1.00 89.38 210 ILE A CA 1
ATOM 1778 C C . ILE A 1 210 ? -5.260 -5.409 3.042 1.00 89.38 210 ILE A C 1
ATOM 1780 O O . ILE A 1 210 ? -5.610 -4.563 3.857 1.00 89.38 210 ILE A O 1
ATOM 1784 N N . HIS A 1 211 ? -4.301 -5.165 2.148 1.00 86.06 211 HIS A N 1
ATOM 1785 C CA . HIS A 1 211 ? -3.641 -3.864 1.979 1.00 86.06 211 HIS A CA 1
ATOM 1786 C C . HIS A 1 211 ? -4.150 -3.118 0.740 1.00 86.06 211 HIS A C 1
ATOM 1788 O O . HIS A 1 211 ? -3.453 -2.286 0.161 1.00 86.06 211 HIS A O 1
ATOM 1794 N N . SER A 1 212 ? -5.363 -3.436 0.290 1.00 86.12 212 SER A N 1
ATOM 1795 C CA . SER A 1 212 ? -6.038 -2.627 -0.717 1.00 86.12 212 SER A CA 1
ATOM 1796 C C . SER A 1 212 ? -6.461 -1.286 -0.122 1.00 86.12 212 SER A C 1
ATOM 1798 O O . SER A 1 212 ? -6.714 -1.173 1.076 1.00 86.12 212 SER A O 1
ATOM 1800 N N . THR A 1 213 ? -6.619 -0.272 -0.972 1.00 80.38 213 THR A N 1
ATOM 1801 C CA . THR A 1 213 ? -7.079 1.062 -0.553 1.00 80.38 213 THR A CA 1
ATOM 1802 C C . THR A 1 213 ? -8.405 1.030 0.215 1.00 80.38 213 THR A C 1
ATOM 1804 O O . THR A 1 213 ? -8.618 1.877 1.076 1.00 80.38 213 THR A O 1
ATOM 1807 N N . HIS A 1 214 ? -9.262 0.032 -0.047 1.00 77.75 214 HIS A N 1
ATOM 1808 C CA . HIS A 1 214 ? -10.527 -0.182 0.664 1.00 77.75 214 HIS A CA 1
ATOM 1809 C C . HIS A 1 214 ? -10.319 -0.514 2.145 1.00 77.75 214 HIS A C 1
ATOM 1811 O O . HIS A 1 214 ? -11.053 -0.028 3.004 1.00 77.75 214 HIS A O 1
ATOM 1817 N N . PHE A 1 215 ? -9.321 -1.342 2.451 1.00 77.81 215 PHE A N 1
ATOM 1818 C CA . PHE A 1 215 ? -9.028 -1.733 3.823 1.00 77.81 215 PHE A CA 1
ATOM 1819 C C . PHE A 1 215 ? -7.966 -0.875 4.476 1.00 77.81 215 PHE A C 1
ATOM 1821 O O . PHE A 1 215 ? -7.955 -0.782 5.692 1.00 77.81 215 PHE A O 1
ATOM 1828 N N . GLU A 1 216 ? -7.082 -0.221 3.727 1.00 77.62 216 GLU A N 1
ATOM 1829 C CA . GLU A 1 216 ? -6.125 0.701 4.329 1.00 77.62 216 GLU A CA 1
ATOM 1830 C C . GLU A 1 216 ? -6.827 1.870 5.007 1.00 77.62 216 GLU A C 1
ATOM 1832 O O . GLU A 1 216 ? -6.440 2.217 6.118 1.00 77.62 216 GLU A O 1
ATOM 1837 N N . SER A 1 217 ? -7.894 2.424 4.416 1.00 73.81 217 SER A N 1
ATOM 1838 C CA . SER A 1 217 ? -8.737 3.389 5.127 1.00 73.81 217 SER A CA 1
ATOM 1839 C C . SER A 1 217 ? -9.333 2.751 6.377 1.00 73.81 217 SER A C 1
ATOM 1841 O O . SER A 1 217 ? -9.218 3.310 7.455 1.00 73.81 217 SER A O 1
ATOM 1843 N N . PHE A 1 218 ? -9.874 1.537 6.281 1.00 69.94 218 PHE A N 1
ATOM 1844 C CA . PHE A 1 218 ? -10.426 0.840 7.441 1.00 69.94 218 PHE A CA 1
ATOM 1845 C C . PHE A 1 218 ? -9.378 0.617 8.556 1.00 69.94 218 PHE A C 1
ATOM 1847 O O . PHE A 1 218 ? -9.626 0.895 9.725 1.00 69.94 218 PHE A O 1
ATOM 1854 N N . PHE A 1 219 ? -8.165 0.181 8.213 1.00 71.50 219 PHE A N 1
ATOM 1855 C CA . PHE A 1 219 ? -7.099 -0.186 9.146 1.00 71.50 219 PHE A CA 1
ATOM 1856 C C . PHE A 1 219 ? -6.285 0.978 9.675 1.00 71.50 219 PHE A C 1
ATOM 1858 O O . PHE A 1 219 ? -5.823 0.906 10.815 1.00 71.50 219 PHE A O 1
ATOM 1865 N N . LYS A 1 220 ? -6.119 2.047 8.893 1.00 69.00 220 LYS A N 1
ATOM 1866 C CA . LYS A 1 220 ? -5.507 3.298 9.358 1.00 69.00 220 LYS A CA 1
ATOM 1867 C C . LYS A 1 220 ? -6.228 3.839 10.594 1.00 69.00 220 LYS A C 1
ATOM 1869 O O . LYS A 1 220 ? -5.628 4.569 11.374 1.00 69.00 220 LYS A O 1
ATOM 1874 N N . TYR A 1 221 ? -7.489 3.450 10.745 1.00 59.41 221 TYR A N 1
ATOM 1875 C CA . TYR A 1 221 ? -8.436 4.000 11.693 1.00 59.41 221 TYR A CA 1
ATOM 1876 C C . TYR A 1 221 ? -8.866 3.007 12.780 1.00 59.41 221 TYR A C 1
ATOM 1878 O O . TYR A 1 221 ? -9.169 3.428 13.889 1.00 59.41 221 TYR A O 1
ATOM 1886 N N . ASN A 1 222 ? -8.842 1.694 12.506 1.00 57.12 222 ASN A N 1
ATOM 1887 C CA . ASN A 1 222 ? -9.479 0.714 13.394 1.00 57.12 222 ASN A CA 1
ATOM 1888 C C . ASN A 1 222 ? -8.590 -0.325 14.072 1.00 57.12 222 ASN A C 1
ATOM 1890 O O . ASN A 1 222 ? -9.140 -1.138 14.806 1.00 57.12 222 ASN A O 1
ATOM 1894 N N . SER A 1 223 ? -7.285 -0.400 13.824 1.00 55.22 223 SER A N 1
ATOM 1895 C CA . SER A 1 223 ? -6.622 -1.689 14.053 1.00 55.22 223 SER A CA 1
ATOM 1896 C C . SER A 1 223 ? -5.530 -1.714 15.109 1.00 55.22 223 SER A C 1
ATOM 1898 O O . SER A 1 223 ? -4.349 -1.487 14.832 1.00 55.22 223 SER A O 1
ATOM 1900 N N . SER A 1 224 ? -5.950 -2.184 16.284 1.00 67.06 224 SER A N 1
ATOM 1901 C CA . SER A 1 224 ? -5.139 -3.076 17.101 1.00 67.06 224 SER A CA 1
ATOM 1902 C C . SER A 1 224 ? -4.545 -4.201 16.230 1.00 67.06 224 SER A C 1
ATOM 1904 O O . SER A 1 224 ? -5.048 -4.557 15.152 1.00 67.06 224 SER A O 1
ATOM 1906 N N . ARG A 1 225 ? -3.400 -4.738 16.648 1.00 73.81 225 ARG A N 1
ATOM 1907 C CA . ARG A 1 225 ? -2.664 -5.764 15.893 1.00 73.81 225 ARG A CA 1
ATOM 1908 C C . ARG A 1 225 ? -3.508 -7.029 15.700 1.00 73.81 225 ARG A C 1
ATOM 1910 O O . ARG A 1 225 ? -3.373 -7.701 14.677 1.00 73.81 225 ARG A O 1
ATOM 1917 N N . GLU A 1 226 ? -4.370 -7.308 16.664 1.00 76.94 226 GLU A N 1
ATOM 1918 C CA . GLU A 1 226 ? -5.288 -8.436 16.752 1.00 76.94 226 GLU A CA 1
ATOM 1919 C C . GLU A 1 226 ? -6.295 -8.400 15.600 1.00 76.94 226 GLU A C 1
ATOM 1921 O O . GLU A 1 226 ? -6.422 -9.378 14.865 1.00 76.94 226 GLU A O 1
ATOM 1926 N N . LEU A 1 227 ? -6.907 -7.239 15.341 1.00 76.94 227 LEU A N 1
ATOM 1927 C CA . LEU A 1 227 ? -7.899 -7.086 14.276 1.00 76.94 227 LEU A CA 1
ATOM 1928 C C . LEU A 1 227 ? -7.292 -7.330 12.883 1.00 76.94 227 LEU A C 1
ATOM 1930 O O . LEU A 1 227 ? -7.891 -7.990 12.034 1.00 76.94 227 LEU A O 1
ATOM 1934 N N . LYS A 1 228 ? -6.058 -6.856 12.637 1.00 80.94 228 LYS A N 1
ATOM 1935 C CA . LYS A 1 228 ? -5.358 -7.152 11.368 1.00 80.94 228 LYS A CA 1
ATOM 1936 C C . LYS A 1 228 ? -5.093 -8.644 11.203 1.00 80.94 228 LYS A C 1
ATOM 1938 O O . LYS A 1 228 ? -5.167 -9.156 10.089 1.00 80.94 228 LYS A O 1
ATOM 1943 N N . GLN A 1 229 ? -4.739 -9.332 12.288 1.00 85.50 229 GLN A N 1
ATOM 1944 C CA . GLN A 1 229 ? -4.487 -10.773 12.264 1.00 85.50 229 GLN A CA 1
ATOM 1945 C C . GLN A 1 229 ? -5.772 -11.560 12.012 1.00 85.50 229 GLN A C 1
ATOM 1947 O O . GLN A 1 229 ? -5.751 -12.503 11.218 1.00 85.50 229 GLN A O 1
ATOM 1952 N N . GLU A 1 230 ? -6.878 -11.147 12.627 1.00 85.69 230 GLU A N 1
ATOM 1953 C CA . GLU A 1 230 ? -8.195 -11.735 12.404 1.00 85.69 230 GLU A CA 1
ATOM 1954 C C . GLU A 1 230 ? -8.605 -11.621 10.933 1.00 85.69 230 GLU A C 1
ATOM 1956 O O . GLU A 1 230 ? -8.884 -12.635 10.290 1.00 85.69 230 GLU A O 1
ATOM 1961 N N . TYR A 1 231 ? -8.540 -10.422 10.348 1.00 87.75 231 TYR A N 1
ATOM 1962 C CA . TYR A 1 231 ? -8.893 -10.252 8.938 1.00 87.75 231 TYR A CA 1
ATOM 1963 C C . TYR A 1 231 ? -7.911 -10.908 7.980 1.00 87.75 231 TYR A C 1
ATOM 1965 O O . TYR A 1 231 ? -8.328 -11.385 6.928 1.00 87.75 231 TYR A O 1
ATOM 1973 N N . TYR A 1 232 ? -6.625 -10.989 8.325 1.00 91.00 232 TYR A N 1
ATOM 1974 C CA . TYR A 1 232 ? -5.677 -11.779 7.544 1.00 91.00 232 TYR A CA 1
ATOM 1975 C C . TYR A 1 232 ? -6.083 -13.258 7.515 1.00 91.00 232 TYR A C 1
ATOM 1977 O O . TYR A 1 232 ? -6.067 -13.881 6.451 1.00 91.00 232 TYR A O 1
ATOM 1985 N N . LYS A 1 233 ? -6.456 -13.825 8.671 1.00 92.38 233 LYS A N 1
ATOM 1986 C CA . LYS A 1 233 ? -6.926 -15.212 8.779 1.00 92.38 233 LYS A CA 1
ATOM 1987 C C . LYS A 1 233 ? -8.208 -15.414 7.970 1.00 92.38 233 LYS A C 1
ATOM 1989 O O . LYS A 1 233 ? -8.256 -16.336 7.162 1.00 92.38 233 LYS A O 1
ATOM 1994 N N . MET A 1 234 ? -9.170 -14.508 8.108 1.00 91.62 234 MET A N 1
ATOM 1995 C CA . MET A 1 234 ? -10.442 -14.581 7.393 1.00 91.62 234 MET A CA 1
ATOM 1996 C C . MET A 1 234 ? -10.266 -14.436 5.877 1.00 91.62 234 MET A C 1
ATOM 1998 O O . MET A 1 234 ? -10.778 -15.246 5.115 1.00 91.62 234 MET A O 1
ATOM 2002 N N . ALA A 1 235 ? -9.467 -13.469 5.415 1.00 93.69 235 ALA A N 1
ATOM 2003 C CA . ALA A 1 235 ? -9.148 -13.323 3.996 1.00 93.69 235 ALA A CA 1
ATOM 2004 C C . ALA A 1 235 ? -8.472 -14.585 3.443 1.00 93.69 235 ALA A C 1
ATOM 2006 O O . ALA A 1 235 ? -8.793 -15.035 2.346 1.00 93.69 235 ALA A O 1
ATOM 2007 N N . LYS A 1 236 ? -7.561 -15.195 4.209 1.00 95.25 236 LYS A N 1
ATOM 2008 C CA . LYS A 1 236 ? -6.930 -16.463 3.831 1.00 95.25 236 LYS A CA 1
ATOM 2009 C C . LYS A 1 236 ? -7.948 -17.601 3.700 1.00 95.25 236 LYS A C 1
ATOM 2011 O O . LYS A 1 236 ? -7.843 -18.357 2.739 1.00 95.25 236 LYS A O 1
ATOM 2016 N N . GLU A 1 237 ? -8.883 -17.733 4.637 1.00 94.81 237 GLU A N 1
ATOM 2017 C CA . GLU A 1 237 ? -9.946 -18.751 4.611 1.00 94.81 237 GLU A CA 1
ATOM 2018 C C . GLU A 1 237 ? -10.863 -18.555 3.398 1.00 94.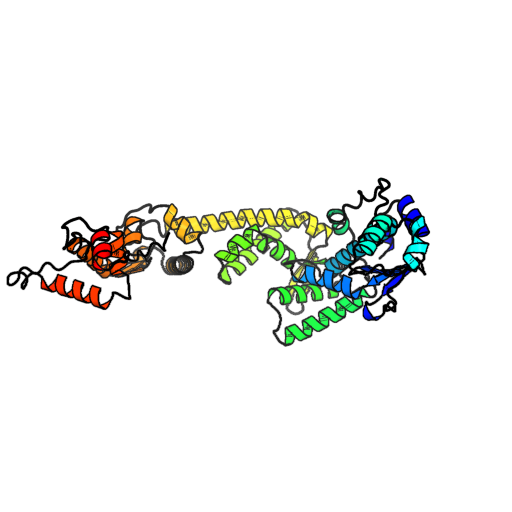81 237 GLU A C 1
ATOM 2020 O O . GLU A 1 237 ? -10.958 -19.456 2.568 1.00 94.81 237 GLU A O 1
ATOM 2025 N N . LEU A 1 238 ? -11.383 -17.341 3.197 1.00 94.94 238 LEU A N 1
ATOM 2026 C CA . LEU A 1 238 ? -12.231 -16.988 2.051 1.00 94.94 238 LEU A CA 1
ATOM 2027 C C . LEU A 1 238 ? -11.553 -17.254 0.702 1.00 94.94 238 LEU A C 1
ATOM 2029 O O . LEU A 1 238 ? -12.169 -17.770 -0.231 1.00 94.94 238 LEU A O 1
ATOM 2033 N N . ILE A 1 239 ? -10.266 -16.916 0.581 1.00 96.44 239 ILE A N 1
ATOM 2034 C CA . ILE A 1 239 ? -9.507 -17.184 -0.643 1.00 96.44 239 ILE A CA 1
ATOM 2035 C C . ILE A 1 239 ? -9.349 -18.693 -0.851 1.00 96.44 239 ILE A C 1
ATOM 2037 O O . ILE A 1 239 ? -9.485 -19.162 -1.978 1.00 96.44 239 ILE A O 1
ATOM 2041 N N . LEU A 1 240 ? -9.062 -19.470 0.196 1.00 95.44 240 LEU A N 1
ATOM 2042 C CA . LEU A 1 240 ? -8.936 -20.925 0.078 1.00 95.44 240 LEU A CA 1
ATOM 2043 C C . LEU A 1 240 ? -10.262 -21.583 -0.322 1.00 95.44 240 LEU A C 1
ATOM 2045 O O . LEU A 1 240 ? -10.256 -22.399 -1.243 1.00 95.44 240 LEU A O 1
ATOM 2049 N N . GLU A 1 241 ? -11.377 -21.178 0.286 1.00 95.31 241 GLU A N 1
ATOM 2050 C CA . GLU A 1 241 ? -12.724 -21.643 -0.068 1.00 95.31 241 GLU A CA 1
ATOM 2051 C C . GLU A 1 241 ? -13.080 -21.301 -1.516 1.00 95.31 241 GLU A C 1
ATOM 2053 O O . GLU A 1 241 ? -13.567 -22.151 -2.264 1.00 95.31 241 GLU A O 1
ATOM 2058 N N . PHE A 1 242 ? -12.777 -20.074 -1.955 1.00 96.00 242 PHE A N 1
ATOM 2059 C CA . PHE A 1 242 ? -12.936 -19.673 -3.350 1.00 96.00 242 PHE A CA 1
ATOM 2060 C C . PHE A 1 242 ? -12.132 -20.589 -4.283 1.00 96.00 242 PHE A C 1
ATOM 2062 O O . PHE A 1 242 ? -12.662 -21.100 -5.270 1.00 96.00 242 PHE A O 1
ATOM 2069 N N . LEU A 1 243 ? -10.857 -20.833 -3.978 1.00 95.94 243 LEU A N 1
ATOM 2070 C CA . LEU A 1 243 ? -10.004 -21.667 -4.823 1.00 95.94 243 LEU A CA 1
ATOM 2071 C C . LEU A 1 243 ? -10.485 -23.119 -4.874 1.00 95.94 243 LEU A C 1
ATOM 2073 O O . LEU A 1 243 ? -10.444 -23.730 -5.941 1.00 95.94 243 LEU A O 1
ATOM 2077 N N . GLU A 1 244 ? -10.967 -23.657 -3.757 1.00 95.88 244 GLU A N 1
ATOM 2078 C CA . GLU A 1 244 ? -11.549 -24.996 -3.681 1.00 95.88 244 GLU A CA 1
ATOM 2079 C C . GLU A 1 244 ? -12.849 -25.098 -4.487 1.00 95.88 244 GLU A C 1
ATOM 2081 O O . GLU A 1 244 ? -12.965 -25.977 -5.344 1.00 95.88 244 GLU A O 1
ATOM 2086 N N . LYS A 1 245 ? -13.772 -24.143 -4.312 1.00 96.69 245 LYS A N 1
ATOM 2087 C CA . LYS A 1 245 ? -15.051 -24.064 -5.039 1.00 96.69 245 LYS A CA 1
ATOM 2088 C C . LYS A 1 245 ? -14.869 -24.087 -6.556 1.00 96.69 245 LYS A C 1
ATOM 2090 O O . LYS A 1 245 ? -15.655 -24.712 -7.263 1.00 96.69 245 LYS A O 1
ATOM 2095 N N . TYR A 1 246 ? -13.831 -23.422 -7.061 1.00 96.25 246 TYR A N 1
ATOM 2096 C CA . TYR A 1 246 ? -13.515 -23.378 -8.492 1.00 96.25 246 TYR A CA 1
ATOM 2097 C C . TYR A 1 246 ? -12.459 -24.412 -8.924 1.00 96.25 246 TYR A C 1
ATOM 2099 O O . TYR A 1 246 ? -11.963 -24.346 -10.050 1.00 96.25 246 TYR A O 1
ATOM 2107 N N . ASN A 1 247 ? -12.114 -25.375 -8.058 1.00 95.69 247 ASN A N 1
ATOM 2108 C CA . ASN A 1 247 ? -11.140 -26.445 -8.307 1.00 95.69 247 ASN A CA 1
ATOM 2109 C C . ASN A 1 247 ? -9.779 -25.928 -8.828 1.00 95.69 247 ASN A C 1
ATOM 2111 O O . ASN A 1 247 ? -9.121 -26.535 -9.682 1.00 95.69 247 ASN A O 1
ATOM 2115 N N . ILE A 1 248 ? -9.346 -24.771 -8.322 1.00 95.00 248 ILE A N 1
ATOM 2116 C CA . ILE A 1 248 ? -8.076 -24.140 -8.672 1.00 95.00 248 ILE A CA 1
ATOM 2117 C C . ILE A 1 248 ? -6.972 -24.808 -7.853 1.00 95.00 248 ILE A C 1
ATOM 2119 O O . ILE A 1 248 ? -6.745 -24.512 -6.679 1.00 95.00 248 ILE A O 1
ATOM 2123 N N . LYS A 1 249 ? -6.244 -25.727 -8.489 1.00 92.25 249 LYS A N 1
ATOM 2124 C CA . LYS A 1 249 ? -5.161 -26.474 -7.839 1.00 92.25 249 LYS A CA 1
ATOM 2125 C C . LYS A 1 249 ? -3.939 -25.588 -7.602 1.00 92.25 249 LYS A C 1
ATOM 2127 O O . LYS A 1 249 ? -3.198 -25.270 -8.531 1.00 92.25 249 LYS A O 1
ATOM 2132 N N . LEU A 1 250 ? -3.684 -25.255 -6.339 1.00 93.62 250 LEU A N 1
ATOM 2133 C CA . LEU A 1 250 ? -2.450 -24.588 -5.928 1.00 93.62 250 LEU A CA 1
ATOM 2134 C C . LEU A 1 250 ? -1.298 -25.581 -5.758 1.00 93.62 250 LEU A C 1
ATOM 2136 O O . LEU A 1 250 ? -1.480 -26.700 -5.265 1.00 93.62 250 LEU A O 1
ATOM 2140 N N . LYS A 1 251 ? -0.075 -25.153 -6.089 1.00 94.19 251 LYS A N 1
ATOM 2141 C CA . LYS A 1 251 ? 1.112 -25.941 -5.746 1.00 94.19 251 LYS A CA 1
ATOM 2142 C C . LYS A 1 251 ? 1.426 -25.763 -4.263 1.00 94.19 251 LYS A C 1
ATOM 2144 O O . LYS A 1 251 ? 1.523 -24.639 -3.779 1.00 94.19 251 LYS A O 1
ATOM 2149 N N . LYS A 1 252 ? 1.616 -26.886 -3.572 1.00 94.19 252 LYS A N 1
ATOM 2150 C CA . LYS A 1 252 ? 2.015 -26.948 -2.164 1.00 94.19 252 LYS A CA 1
ATOM 2151 C C . LYS A 1 252 ? 3.521 -27.174 -2.037 1.00 94.19 252 LYS A C 1
ATOM 2153 O O . LYS A 1 252 ? 4.105 -27.917 -2.831 1.00 94.19 252 LYS A O 1
ATOM 2158 N N . TYR A 1 253 ? 4.117 -26.580 -1.013 1.00 91.31 253 TYR A N 1
ATOM 2159 C CA . TYR A 1 253 ? 5.469 -26.878 -0.549 1.00 91.31 253 TYR A CA 1
ATOM 2160 C C . TYR A 1 253 ? 5.505 -26.795 0.974 1.00 91.31 253 TYR A C 1
ATOM 2162 O O . TYR A 1 253 ? 4.983 -25.846 1.556 1.00 91.31 253 TYR A O 1
ATOM 2170 N N . GLN A 1 254 ? 6.116 -27.791 1.606 1.00 92.44 254 GLN A N 1
ATOM 2171 C CA . GLN A 1 254 ? 6.351 -27.808 3.043 1.00 92.44 254 GLN A CA 1
ATOM 2172 C C . GLN A 1 254 ? 7.777 -27.346 3.322 1.00 92.44 254 GLN A C 1
ATOM 2174 O O . GLN A 1 254 ? 8.724 -27.803 2.676 1.00 92.44 254 GLN A O 1
ATOM 2179 N N . ASP A 1 255 ? 7.926 -26.404 4.248 1.00 88.94 255 ASP A N 1
ATOM 2180 C CA . ASP A 1 255 ? 9.244 -25.985 4.714 1.00 88.94 255 ASP A CA 1
ATOM 2181 C C . ASP A 1 255 ? 9.802 -26.927 5.794 1.00 88.94 255 ASP A C 1
ATOM 2183 O O . ASP A 1 255 ? 9.185 -27.921 6.173 1.00 88.94 255 ASP A O 1
ATOM 2187 N N . SER A 1 256 ? 11.002 -26.619 6.288 1.00 89.19 256 SER A N 1
ATOM 2188 C CA . SER A 1 256 ? 11.672 -27.401 7.333 1.00 89.19 256 SER A CA 1
ATOM 2189 C C . SER A 1 256 ? 10.942 -27.394 8.680 1.00 89.19 256 SER A C 1
ATOM 2191 O O . SER A 1 256 ? 11.285 -28.187 9.547 1.00 89.19 256 SER A O 1
ATOM 2193 N N . LEU A 1 257 ? 9.961 -26.506 8.869 1.00 90.75 257 LEU A N 1
ATOM 2194 C CA . LEU A 1 257 ? 9.109 -26.433 10.056 1.00 90.75 257 LEU A CA 1
ATOM 2195 C C . LEU A 1 257 ? 7.748 -27.104 9.815 1.00 90.75 257 LEU A C 1
ATOM 2197 O O . LEU A 1 257 ? 6.807 -26.880 10.573 1.00 90.75 257 LEU A O 1
ATOM 2201 N N . ASN A 1 258 ? 7.623 -27.894 8.742 1.00 92.25 258 ASN A N 1
ATOM 2202 C CA . ASN A 1 258 ? 6.388 -28.551 8.319 1.00 92.25 258 ASN A CA 1
ATOM 2203 C C . ASN A 1 258 ? 5.228 -27.573 8.028 1.00 92.25 258 ASN A C 1
ATOM 2205 O O . ASN A 1 258 ? 4.059 -27.960 7.972 1.00 92.25 258 ASN A O 1
ATOM 2209 N N . CYS A 1 259 ? 5.530 -26.288 7.811 1.00 89.62 259 CYS A N 1
ATOM 2210 C CA . CYS A 1 259 ? 4.527 -25.303 7.433 1.00 89.62 259 CYS A CA 1
ATOM 2211 C C . CYS A 1 259 ? 4.227 -25.439 5.939 1.00 89.62 259 CYS A C 1
ATOM 2213 O O . CYS A 1 259 ? 5.133 -25.424 5.103 1.00 89.62 259 CYS A O 1
ATOM 2215 N N . THR A 1 260 ? 2.942 -25.555 5.593 1.00 92.12 260 THR A N 1
ATOM 2216 C CA . THR A 1 260 ? 2.504 -25.664 4.196 1.00 92.12 260 THR A CA 1
ATOM 2217 C C . THR A 1 260 ? 2.338 -24.282 3.578 1.00 92.12 260 THR A C 1
ATOM 2219 O O . THR A 1 260 ? 1.515 -23.477 4.016 1.00 92.12 260 THR A O 1
ATOM 2222 N N . HIS A 1 261 ? 3.089 -24.040 2.511 1.00 92.50 261 HIS A N 1
ATOM 2223 C CA . HIS A 1 261 ? 3.029 -22.842 1.685 1.00 92.50 261 HIS A CA 1
ATOM 2224 C C . HIS A 1 261 ? 2.373 -23.162 0.351 1.00 92.50 261 HIS A C 1
ATOM 2226 O O . HIS A 1 261 ? 2.575 -24.234 -0.225 1.00 92.50 261 HIS A O 1
ATOM 2232 N N . TYR A 1 262 ? 1.611 -22.199 -0.148 1.00 95.12 262 TYR A N 1
ATOM 2233 C CA . TYR A 1 262 ? 0.875 -22.308 -1.395 1.00 95.12 262 TYR A CA 1
ATOM 2234 C C . TYR A 1 262 ? 1.401 -21.304 -2.410 1.00 95.12 262 TYR A C 1
ATOM 2236 O O . TYR A 1 262 ? 1.710 -20.165 -2.055 1.00 95.12 262 TYR A O 1
ATOM 2244 N N . PHE A 1 263 ? 1.474 -21.730 -3.665 1.00 95.00 263 PHE A N 1
ATOM 2245 C CA . PHE A 1 263 ? 2.120 -20.985 -4.735 1.00 95.00 263 PHE A CA 1
ATOM 2246 C C . PHE A 1 263 ? 1.226 -20.836 -5.962 1.00 95.00 263 PHE A C 1
ATOM 2248 O O . PHE A 1 263 ? 0.470 -21.747 -6.314 1.00 95.00 263 PHE A O 1
ATOM 2255 N N . LEU A 1 264 ? 1.372 -19.692 -6.629 1.00 94.56 264 LEU A N 1
ATOM 2256 C CA . LEU A 1 264 ? 0.642 -19.299 -7.823 1.00 94.56 264 LEU A CA 1
ATOM 2257 C C . LEU A 1 264 ? 1.618 -18.849 -8.916 1.00 94.56 264 LEU A C 1
ATOM 2259 O O . LEU A 1 264 ? 2.625 -18.184 -8.664 1.00 94.56 264 LEU A O 1
ATOM 2263 N N . THR A 1 265 ? 1.299 -19.202 -10.156 1.00 92.62 265 THR A N 1
ATOM 2264 C CA . THR A 1 265 ? 1.923 -18.601 -11.342 1.00 92.62 265 THR A CA 1
ATOM 2265 C C . THR A 1 265 ? 1.394 -17.182 -11.538 1.00 92.62 265 THR A C 1
ATOM 2267 O O . THR A 1 265 ? 0.239 -16.930 -11.186 1.00 92.62 265 THR A O 1
ATOM 2270 N N . HIS A 1 266 ? 2.160 -16.291 -12.171 1.00 90.75 266 HIS A N 1
ATOM 2271 C CA . HIS A 1 266 ? 1.697 -14.927 -12.447 1.00 90.75 266 HIS A CA 1
ATOM 2272 C C . HIS A 1 266 ? 0.347 -14.861 -13.190 1.00 90.75 266 HIS A C 1
ATOM 2274 O O . HIS A 1 266 ? -0.550 -14.185 -12.687 1.00 90.75 266 HIS A O 1
ATOM 2280 N N . PRO A 1 267 ? 0.102 -15.628 -14.278 1.00 90.50 267 PRO A N 1
ATOM 2281 C CA . PRO A 1 267 ? -1.189 -15.576 -14.972 1.00 90.50 267 PRO A CA 1
ATOM 2282 C C . PRO A 1 267 ? -2.376 -15.965 -14.084 1.00 90.50 267 PRO A C 1
ATOM 2284 O O . PRO A 1 267 ? -3.459 -15.396 -14.195 1.00 90.50 267 PRO A O 1
ATOM 2287 N N . LEU A 1 268 ? -2.172 -16.927 -13.177 1.00 92.94 268 LEU A N 1
ATOM 2288 C CA . LEU A 1 268 ? -3.198 -17.329 -12.219 1.00 92.94 268 LEU A CA 1
ATOM 2289 C C . LEU A 1 268 ? -3.458 -16.218 -11.199 1.00 92.94 268 LEU A C 1
ATOM 2291 O O . LEU A 1 268 ? -4.617 -15.897 -10.963 1.00 92.94 268 LEU A O 1
ATOM 2295 N N . PHE A 1 269 ? -2.401 -15.634 -10.626 1.00 93.44 269 PHE A N 1
ATOM 2296 C CA . PHE A 1 269 ? -2.506 -14.532 -9.669 1.00 93.44 269 PHE A CA 1
ATOM 2297 C C . PHE A 1 269 ? -3.278 -13.349 -10.266 1.00 93.44 269 PHE A C 1
ATOM 2299 O O . PHE A 1 269 ? -4.268 -12.910 -9.685 1.00 93.44 269 PHE A O 1
ATOM 2306 N N . GLU A 1 270 ? -2.895 -12.896 -11.461 1.00 90.62 270 GLU A N 1
ATOM 2307 C CA . GLU A 1 270 ? -3.564 -11.793 -12.159 1.00 90.62 270 GLU A CA 1
ATOM 2308 C C . GLU A 1 270 ? -5.039 -12.088 -12.447 1.00 90.62 270 GLU A C 1
ATOM 2310 O O . GLU A 1 270 ? -5.887 -11.216 -12.268 1.00 90.62 270 GLU A O 1
ATOM 2315 N N . ARG A 1 271 ? -5.366 -13.329 -12.827 1.00 92.19 271 ARG A N 1
ATOM 2316 C CA . ARG A 1 271 ? -6.745 -13.743 -13.114 1.00 92.19 271 ARG A CA 1
ATOM 2317 C C . ARG A 1 271 ? -7.653 -13.697 -11.884 1.00 92.19 271 ARG A C 1
ATOM 2319 O O . ARG A 1 271 ? -8.839 -13.420 -12.030 1.00 92.19 271 ARG A O 1
ATOM 2326 N N . ILE A 1 272 ? -7.132 -14.013 -10.697 1.00 95.31 272 ILE A N 1
ATOM 2327 C CA . ILE A 1 272 ? -7.965 -14.194 -9.496 1.00 95.31 272 ILE A CA 1
ATOM 2328 C C . ILE A 1 272 ? -7.896 -13.032 -8.508 1.00 95.31 272 ILE A C 1
ATOM 2330 O O . ILE A 1 272 ? -8.808 -12.903 -7.693 1.00 95.31 272 ILE A O 1
ATOM 2334 N N . LYS A 1 273 ? -6.851 -12.191 -8.545 1.00 93.69 273 LYS A N 1
ATOM 2335 C CA . LYS A 1 273 ? -6.598 -11.197 -7.487 1.00 93.69 273 LYS A CA 1
ATOM 2336 C C . LYS A 1 273 ? -7.752 -10.219 -7.277 1.00 93.69 273 LYS A C 1
ATOM 2338 O O . LYS A 1 273 ? -8.105 -9.945 -6.135 1.00 93.69 273 LYS A O 1
ATOM 2343 N N . SER A 1 274 ? -8.383 -9.746 -8.353 1.00 93.06 274 SER A N 1
ATOM 2344 C CA . SER A 1 274 ? -9.506 -8.805 -8.268 1.00 93.06 274 SER A CA 1
ATOM 2345 C C . SER A 1 274 ? -10.768 -9.462 -7.711 1.00 93.06 274 SER A C 1
ATOM 2347 O O . SER A 1 274 ? -11.452 -8.855 -6.895 1.00 93.06 274 SER A O 1
ATOM 2349 N N . VAL A 1 275 ? -11.042 -10.714 -8.090 1.00 95.12 275 VAL A N 1
ATOM 2350 C CA . VAL A 1 275 ? -12.188 -11.478 -7.570 1.00 95.12 275 VAL A CA 1
ATOM 2351 C C . VAL A 1 275 ? -11.986 -11.795 -6.089 1.00 95.12 275 VAL A C 1
ATOM 2353 O O . VAL A 1 275 ? -12.884 -11.571 -5.286 1.00 95.12 275 VAL A O 1
ATOM 2356 N N . CYS A 1 276 ? -10.785 -12.236 -5.707 1.00 95.50 276 CYS A N 1
ATOM 2357 C CA . CYS A 1 276 ? -10.426 -12.469 -4.307 1.00 95.50 276 CYS A CA 1
ATOM 2358 C C . CYS A 1 276 ? -10.563 -11.186 -3.479 1.00 95.50 276 CYS A C 1
ATOM 2360 O O . CYS A 1 276 ? -11.141 -11.214 -2.399 1.00 95.50 276 CYS A O 1
ATOM 2362 N N . LEU A 1 277 ? -10.086 -10.050 -4.001 1.00 93.81 277 LEU A N 1
ATOM 2363 C CA . LEU A 1 277 ? -10.254 -8.751 -3.354 1.00 93.81 277 LEU A CA 1
ATOM 2364 C C . LEU A 1 277 ? -11.734 -8.410 -3.148 1.00 93.81 277 LEU A C 1
ATOM 2366 O O . LEU A 1 277 ? -12.099 -8.030 -2.044 1.00 93.81 277 LEU A O 1
ATOM 2370 N N . GLN A 1 278 ? -12.580 -8.566 -4.167 1.00 93.38 278 GLN A N 1
ATOM 2371 C CA . GLN A 1 278 ? -14.015 -8.281 -4.057 1.00 93.38 278 GLN A CA 1
ATOM 2372 C C . GLN A 1 278 ? -14.711 -9.170 -3.021 1.00 93.38 278 GLN A C 1
ATOM 2374 O O . GLN A 1 278 ? -15.493 -8.659 -2.224 1.00 93.38 278 GLN A O 1
ATOM 2379 N N . ILE A 1 279 ? -14.388 -10.467 -2.992 1.00 93.38 279 ILE A N 1
ATOM 2380 C CA . ILE A 1 279 ? -14.903 -11.402 -1.981 1.00 93.38 279 ILE A CA 1
ATOM 2381 C C . ILE A 1 279 ? -14.472 -10.948 -0.587 1.00 93.38 279 ILE A C 1
ATOM 2383 O O . ILE A 1 279 ? -15.314 -10.776 0.287 1.00 93.38 279 ILE A O 1
ATOM 2387 N N . CYS A 1 280 ? -13.177 -10.681 -0.387 1.00 92.50 280 CYS A N 1
ATOM 2388 C CA . CYS A 1 280 ? -12.680 -10.206 0.900 1.00 92.50 280 CYS A CA 1
ATOM 2389 C C . CYS A 1 280 ? -13.355 -8.895 1.319 1.00 92.50 280 CYS A C 1
ATOM 2391 O O . CYS A 1 280 ? -13.758 -8.785 2.469 1.00 92.50 280 CYS A O 1
ATOM 2393 N N . VAL A 1 281 ? -13.496 -7.920 0.411 1.00 89.12 281 VAL A N 1
ATOM 2394 C CA . VAL A 1 281 ? -14.180 -6.639 0.674 1.00 89.12 281 VAL A CA 1
ATOM 2395 C C . VAL A 1 281 ? -15.615 -6.869 1.117 1.00 89.12 281 VAL A C 1
ATOM 2397 O O . VAL A 1 281 ? -15.978 -6.375 2.179 1.00 89.12 281 VAL A O 1
ATOM 2400 N N . SER A 1 282 ? -16.391 -7.650 0.367 1.00 89.25 282 SER A N 1
ATOM 2401 C CA . SER A 1 282 ? -17.787 -7.946 0.700 1.00 89.25 282 SER A CA 1
ATOM 2402 C C . SER A 1 282 ? -17.914 -8.588 2.082 1.00 89.25 282 SER A C 1
ATOM 2404 O O . SER A 1 282 ? -18.610 -8.065 2.947 1.00 89.25 282 SER A O 1
ATOM 2406 N N . GLU A 1 283 ? -17.191 -9.679 2.324 1.00 89.62 283 GLU A N 1
ATOM 2407 C CA . GLU A 1 283 ? -17.325 -10.461 3.557 1.00 89.62 283 GLU A CA 1
ATOM 2408 C C . GLU A 1 283 ? -16.775 -9.726 4.785 1.00 89.62 283 GLU A C 1
ATOM 2410 O O . GLU A 1 283 ? -17.393 -9.725 5.847 1.00 89.62 283 GLU A O 1
ATOM 2415 N N . ILE A 1 284 ? -15.640 -9.027 4.653 1.00 82.81 284 ILE A N 1
ATOM 2416 C CA . ILE A 1 284 ? -15.100 -8.214 5.752 1.00 82.81 284 ILE A CA 1
ATOM 2417 C C . ILE A 1 284 ? -16.033 -7.042 6.066 1.00 82.81 284 ILE A C 1
ATOM 2419 O O . ILE A 1 284 ? -16.223 -6.719 7.238 1.00 82.81 284 ILE A O 1
ATOM 2423 N N . GLN A 1 285 ? -16.628 -6.401 5.056 1.00 83.56 285 GLN A N 1
ATOM 2424 C CA . GLN A 1 285 ? -17.603 -5.333 5.286 1.00 83.56 285 GLN A CA 1
ATOM 2425 C C . GLN A 1 285 ? -18.858 -5.860 5.978 1.00 83.56 285 GLN A C 1
ATOM 2427 O O . GLN A 1 285 ? -19.305 -5.238 6.939 1.00 83.56 285 GLN A O 1
ATOM 2432 N N . ILE A 1 286 ? -19.392 -7.005 5.542 1.00 86.88 286 ILE A N 1
ATOM 2433 C CA . ILE A 1 286 ? -20.534 -7.662 6.192 1.00 86.88 286 ILE A CA 1
ATOM 2434 C C . ILE A 1 286 ? -20.207 -7.936 7.659 1.00 86.88 286 ILE A C 1
ATOM 2436 O O . ILE A 1 286 ? -20.941 -7.479 8.533 1.00 86.88 286 ILE A O 1
ATOM 2440 N N . LYS A 1 287 ? -19.060 -8.557 7.943 1.00 82.75 287 LYS A N 1
ATOM 2441 C CA . LYS A 1 287 ? -18.648 -8.852 9.318 1.00 82.75 287 LYS A CA 1
ATOM 2442 C C . LYS A 1 287 ? -18.417 -7.593 10.154 1.00 82.75 287 LYS A C 1
ATOM 2444 O O . LYS A 1 287 ? -18.814 -7.525 11.312 1.00 82.75 287 LYS A O 1
ATOM 2449 N N . SER A 1 288 ? -17.829 -6.549 9.570 1.00 81.06 288 SER A N 1
ATOM 2450 C CA . SER A 1 288 ? -17.685 -5.261 10.255 1.00 81.06 288 SER A CA 1
ATOM 2451 C C . SER A 1 288 ? -19.042 -4.629 10.573 1.00 81.06 288 SER A C 1
ATOM 2453 O O . SER A 1 288 ? -19.169 -3.964 11.600 1.00 81.06 288 SER A O 1
ATOM 2455 N N . LEU A 1 289 ? -20.045 -4.803 9.709 1.00 85.00 289 LEU A N 1
ATOM 2456 C CA . LEU A 1 289 ? -21.411 -4.354 9.968 1.00 85.00 289 LEU A CA 1
ATOM 2457 C C . LEU A 1 289 ? -22.095 -5.218 11.030 1.00 85.00 289 LEU A C 1
ATOM 2459 O O . LEU A 1 289 ? -22.884 -4.688 11.804 1.00 85.00 289 LEU A O 1
ATOM 2463 N N . GLU A 1 290 ? -21.800 -6.514 11.097 1.00 88.12 290 GLU A N 1
ATOM 2464 C CA . GLU A 1 290 ? -22.264 -7.407 12.166 1.00 88.12 290 GLU A CA 1
ATOM 2465 C C . GLU A 1 290 ? -21.679 -7.005 13.521 1.00 88.12 290 GLU A C 1
ATOM 2467 O O . GLU A 1 290 ? -22.447 -6.741 14.442 1.00 88.12 290 GLU A O 1
ATOM 2472 N N . HIS A 1 291 ? -20.361 -6.802 13.617 1.00 85.75 291 HIS A N 1
ATOM 2473 C CA . HIS A 1 291 ? -19.725 -6.286 14.835 1.00 85.75 291 HIS A CA 1
ATOM 2474 C C . HIS A 1 291 ? -20.304 -4.924 15.244 1.00 85.75 291 HIS A C 1
ATOM 2476 O O . HIS A 1 291 ? -20.510 -4.655 16.425 1.00 85.75 291 HIS A O 1
ATOM 2482 N N . TYR A 1 292 ? -20.598 -4.052 14.275 1.00 89.75 292 TYR A N 1
ATOM 2483 C CA . TYR A 1 292 ? -21.272 -2.788 14.558 1.00 89.75 292 TYR A CA 1
ATOM 2484 C C . TYR A 1 292 ? -22.713 -2.991 15.054 1.00 89.75 292 TYR A C 1
ATOM 2486 O O . TYR A 1 292 ? -23.149 -2.271 15.949 1.00 89.75 292 TYR A O 1
ATOM 2494 N N . LYS A 1 293 ? -23.468 -3.955 14.510 1.00 91.00 293 LYS A N 1
ATOM 2495 C CA . LYS A 1 293 ? -24.821 -4.280 14.993 1.00 91.00 293 LYS A CA 1
ATOM 2496 C C . LYS A 1 293 ? -24.784 -4.780 16.433 1.00 91.00 293 LYS A C 1
ATOM 2498 O O . LYS A 1 293 ? -25.579 -4.298 17.233 1.00 91.00 293 LYS A O 1
ATOM 2503 N N . GLU A 1 294 ? -23.852 -5.671 16.763 1.00 91.62 294 GLU A N 1
ATOM 2504 C CA . GLU A 1 294 ? -23.628 -6.153 18.131 1.00 91.62 294 GLU A CA 1
ATOM 2505 C C . GLU A 1 294 ? -2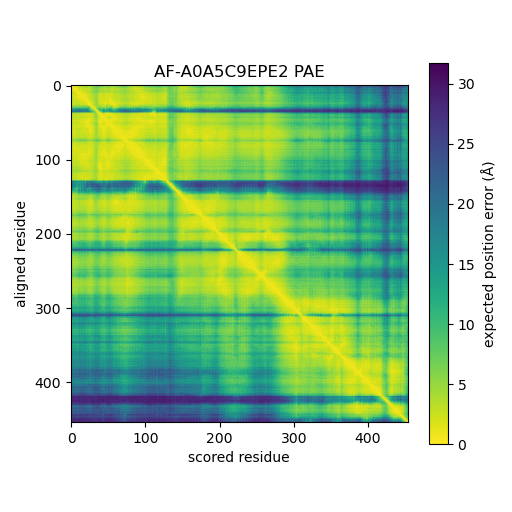3.267 -4.994 19.064 1.00 91.62 294 GLU A C 1
ATOM 2507 O O . GLU A 1 294 ? -23.931 -4.782 20.075 1.00 91.62 294 GLU A O 1
ATOM 2512 N N . PHE A 1 295 ? -22.301 -4.164 18.663 1.00 92.25 295 PHE A N 1
ATOM 2513 C CA . PHE A 1 295 ? -21.900 -2.966 19.399 1.00 92.25 295 PHE A CA 1
ATOM 2514 C C . PHE A 1 295 ? -23.076 -2.007 19.634 1.00 92.25 295 PHE A C 1
ATOM 2516 O O . PHE A 1 295 ? -23.305 -1.540 20.750 1.00 92.25 295 PHE A O 1
ATOM 2523 N N . LYS A 1 296 ? -23.864 -1.727 18.591 1.00 92.50 296 LYS A N 1
ATOM 2524 C CA . LYS A 1 296 ? -25.054 -0.869 18.660 1.00 92.50 296 LYS A CA 1
ATOM 2525 C C . LYS A 1 296 ? -26.118 -1.463 19.578 1.00 92.50 296 LYS A C 1
ATOM 2527 O O . LYS A 1 296 ? -26.772 -0.721 20.304 1.00 92.50 296 LYS A O 1
ATOM 2532 N N . GLN A 1 297 ? -26.318 -2.777 19.531 1.00 92.50 297 GLN A N 1
ATOM 2533 C CA . GLN A 1 297 ? -27.292 -3.467 20.366 1.00 92.50 297 GLN A CA 1
ATOM 2534 C C . GLN A 1 297 ? -26.867 -3.451 21.838 1.00 92.50 297 GLN A C 1
ATOM 2536 O O . GLN A 1 297 ? -27.690 -3.134 22.699 1.00 92.50 297 GLN A O 1
ATOM 2541 N N . PHE A 1 298 ? -25.591 -3.721 22.118 1.00 93.81 298 PHE A N 1
ATOM 2542 C CA . PHE A 1 298 ? -25.029 -3.690 23.467 1.00 93.81 298 PHE A CA 1
ATOM 2543 C C . PHE A 1 298 ? -25.127 -2.286 24.079 1.00 93.81 298 PHE A C 1
ATOM 2545 O O . PHE A 1 298 ? -25.608 -2.121 25.199 1.00 93.81 298 PHE A O 1
ATOM 2552 N N . TYR A 1 299 ? -24.782 -1.251 23.307 1.00 93.75 299 TYR A N 1
ATOM 2553 C CA . TYR A 1 299 ? -24.895 0.157 23.700 1.00 93.75 299 TYR A CA 1
ATOM 2554 C C . TYR A 1 299 ? -26.181 0.819 23.194 1.00 93.75 299 TYR A C 1
ATOM 2556 O O . TYR A 1 299 ? -26.165 1.973 22.774 1.00 93.75 299 TYR A O 1
ATOM 2564 N N . SER A 1 300 ? -27.307 0.104 23.224 1.00 91.62 300 SER A N 1
ATOM 2565 C CA . SER A 1 300 ? -28.601 0.623 22.750 1.00 91.62 300 SER A CA 1
ATOM 2566 C C . SER A 1 300 ? -29.325 1.510 23.765 1.00 91.62 300 SER A C 1
ATOM 2568 O O . SER A 1 300 ? -30.289 2.194 23.406 1.00 91.62 300 SER A O 1
ATOM 2570 N N . LYS A 1 301 ? -28.869 1.531 25.023 1.00 93.19 301 LYS A N 1
ATOM 2571 C CA . LYS A 1 301 ? -29.479 2.273 26.131 1.00 93.19 301 LYS A CA 1
ATOM 2572 C C . LYS A 1 301 ? -28.499 3.277 26.726 1.00 93.19 301 LYS A C 1
ATOM 2574 O O . LYS A 1 301 ? -27.359 2.935 27.026 1.00 93.19 301 LYS A O 1
ATOM 2579 N N . CYS A 1 302 ? -28.958 4.510 26.937 1.00 93.19 302 CYS A N 1
ATOM 2580 C CA . CYS A 1 302 ? -28.160 5.531 27.607 1.00 93.19 302 CYS A CA 1
ATOM 2581 C C . CYS A 1 302 ? -27.855 5.090 29.052 1.00 93.19 302 CYS A C 1
ATOM 2583 O O . CYS A 1 302 ? -28.803 4.861 29.810 1.00 93.19 302 CYS A O 1
ATOM 2585 N N . PRO A 1 303 ? -26.580 5.027 29.475 1.00 93.25 303 PRO A N 1
ATOM 2586 C CA . PRO A 1 303 ? -26.214 4.566 30.815 1.00 93.25 303 PRO A CA 1
ATOM 2587 C C . PRO A 1 303 ? -26.570 5.574 31.926 1.00 93.25 303 PRO A C 1
ATOM 2589 O O . PRO A 1 303 ? -26.581 5.224 33.105 1.00 93.25 303 PRO A O 1
ATOM 2592 N N . ILE A 1 304 ? -26.891 6.820 31.552 1.00 92.50 304 ILE A N 1
ATOM 2593 C CA . ILE A 1 304 ? -27.241 7.907 32.477 1.00 92.50 304 ILE A CA 1
ATOM 2594 C C . ILE A 1 304 ? -28.763 8.004 32.641 1.00 92.50 304 ILE A C 1
ATOM 2596 O O . ILE A 1 304 ? -29.284 7.754 33.722 1.00 92.50 304 ILE A O 1
ATOM 2600 N N . CYS A 1 305 ? -29.492 8.325 31.567 1.00 92.31 305 CYS A N 1
ATOM 2601 C CA . CYS A 1 305 ? -30.940 8.561 31.637 1.00 92.31 305 CYS A CA 1
ATOM 2602 C C . CYS A 1 305 ? -31.801 7.330 31.312 1.00 92.31 305 CYS A C 1
ATOM 2604 O O . CYS A 1 305 ? -33.024 7.396 31.392 1.00 92.31 305 CYS A O 1
ATOM 2606 N N . GLY A 1 306 ? -31.197 6.215 30.889 1.00 91.44 306 GLY A N 1
ATOM 2607 C CA . GLY A 1 306 ? -31.923 4.989 30.555 1.00 91.44 306 GLY A CA 1
ATOM 2608 C C . GLY A 1 306 ? -32.741 5.043 29.260 1.00 91.44 306 GLY A C 1
ATOM 2609 O O . GLY A 1 306 ? -33.439 4.078 28.965 1.00 91.44 306 GLY A O 1
ATOM 2610 N N . LYS A 1 307 ? -32.665 6.126 28.475 1.00 91.94 307 LYS A N 1
ATOM 2611 C CA . LYS A 1 307 ? -33.343 6.228 27.175 1.00 91.94 307 LYS A CA 1
ATOM 2612 C C . LYS A 1 307 ? -32.843 5.135 26.225 1.00 91.94 307 LYS A C 1
ATOM 2614 O O . LYS A 1 307 ? -31.639 5.025 25.990 1.00 91.94 307 LYS A O 1
ATOM 2619 N N . GLU A 1 308 ? -33.769 4.342 25.701 1.00 88.94 308 GLU A N 1
ATOM 2620 C CA . GLU A 1 308 ? -33.500 3.295 24.711 1.00 88.94 308 GLU A CA 1
ATOM 2621 C C . GLU A 1 308 ? -33.376 3.873 23.299 1.00 88.94 308 GLU A C 1
ATOM 2623 O O . GLU A 1 308 ? -33.813 4.996 23.034 1.00 88.94 308 GLU A O 1
ATOM 2628 N N . ASN A 1 309 ? -32.795 3.086 22.390 1.00 79.25 309 ASN A N 1
ATOM 2629 C CA . ASN A 1 309 ? -32.543 3.459 20.999 1.00 79.25 309 ASN A CA 1
ATOM 2630 C C . ASN A 1 309 ? -31.827 4.806 20.896 1.00 79.25 309 ASN A C 1
ATOM 2632 O O . ASN A 1 309 ? -32.243 5.704 20.157 1.00 79.25 309 ASN A O 1
ATOM 2636 N N . ILE A 1 310 ? -30.755 4.950 21.682 1.00 73.56 310 ILE A N 1
ATOM 2637 C CA . ILE A 1 310 ? -29.901 6.134 21.623 1.00 73.56 310 ILE A CA 1
ATOM 2638 C C . ILE A 1 310 ? -29.508 6.432 20.179 1.00 73.56 310 ILE A C 1
ATOM 2640 O O . ILE A 1 310 ? -29.332 5.522 19.369 1.00 73.56 310 ILE A O 1
ATOM 2644 N N . ASN A 1 311 ? -29.426 7.732 19.875 1.00 67.00 311 ASN A N 1
ATOM 2645 C CA . ASN A 1 311 ? -29.267 8.262 18.528 1.00 67.00 311 ASN A CA 1
ATOM 2646 C C . ASN A 1 311 ? -28.222 7.441 17.754 1.00 67.00 311 ASN A C 1
ATOM 2648 O O . ASN A 1 311 ? -27.044 7.452 18.113 1.00 67.00 311 ASN A O 1
ATOM 2652 N N . GLN A 1 312 ? -28.668 6.733 16.708 1.00 76.69 312 GLN A N 1
ATOM 2653 C CA . GLN A 1 312 ? -27.830 5.912 15.826 1.00 76.69 312 GLN A CA 1
ATOM 2654 C C . GLN A 1 312 ? -26.560 6.664 15.410 1.00 76.69 312 GLN A C 1
ATOM 2656 O O . GLN A 1 312 ? -25.473 6.089 15.382 1.00 76.69 312 GLN A O 1
ATOM 2661 N N . VAL A 1 313 ? -26.696 7.975 15.212 1.00 80.94 313 VAL A N 1
ATOM 2662 C CA . VAL A 1 313 ? -25.621 8.897 14.865 1.00 80.94 313 VAL A CA 1
ATOM 2663 C C . VAL A 1 313 ? -24.471 8.882 15.882 1.00 80.94 313 VAL A C 1
ATOM 2665 O O . VAL A 1 313 ? -23.321 8.966 15.469 1.00 80.94 313 VAL A O 1
ATOM 2668 N N . ASN A 1 314 ? -24.716 8.752 17.191 1.00 84.56 314 ASN A N 1
ATOM 2669 C CA . ASN A 1 314 ? -23.644 8.746 18.200 1.00 84.56 314 ASN A CA 1
ATOM 2670 C C . ASN A 1 314 ? -22.868 7.428 18.206 1.00 84.56 314 ASN A C 1
ATOM 2672 O O . ASN A 1 314 ? -21.638 7.450 18.237 1.00 84.56 314 ASN A O 1
ATOM 2676 N N . CYS A 1 315 ? -23.563 6.290 18.119 1.00 87.12 315 CYS A N 1
ATOM 2677 C CA . CYS A 1 315 ? -22.909 4.989 17.982 1.00 87.12 315 CYS A CA 1
ATOM 2678 C C . CYS A 1 315 ? -22.072 4.934 16.700 1.00 87.12 315 CYS A C 1
ATOM 2680 O O . CYS A 1 315 ? -20.929 4.493 16.743 1.00 87.12 315 CYS A O 1
ATOM 2682 N N . GLU A 1 316 ? -22.600 5.427 15.574 1.00 86.75 316 GLU A N 1
ATOM 2683 C CA . GLU A 1 316 ? -21.856 5.508 14.308 1.00 86.75 316 GLU A CA 1
ATOM 2684 C C . GLU A 1 316 ? -20.658 6.451 14.410 1.00 86.75 316 GLU A C 1
ATOM 2686 O O . GLU A 1 316 ? -19.556 6.083 14.006 1.00 86.75 316 GLU A O 1
ATOM 2691 N N . LYS A 1 317 ? -20.844 7.644 14.992 1.00 86.25 317 LYS A N 1
ATOM 2692 C CA . LYS A 1 317 ? -19.758 8.605 15.217 1.00 86.25 317 LYS A CA 1
ATOM 2693 C C . LYS A 1 317 ? -18.646 7.987 16.054 1.00 86.25 317 LYS A C 1
ATOM 2695 O O . LYS A 1 317 ? -17.494 8.116 15.672 1.00 86.25 317 LYS A O 1
ATOM 2700 N N . ILE A 1 318 ? -18.957 7.317 17.162 1.00 87.00 318 ILE A N 1
ATOM 2701 C CA . ILE A 1 318 ? -17.930 6.713 18.021 1.00 87.00 318 ILE A CA 1
ATOM 2702 C C . ILE A 1 318 ? -17.269 5.516 17.327 1.00 87.00 318 ILE A C 1
ATOM 2704 O O . ILE A 1 318 ? -16.048 5.397 17.354 1.00 87.00 318 ILE A O 1
ATOM 2708 N N . TYR A 1 319 ? -18.050 4.649 16.679 1.00 86.75 319 TYR A N 1
ATOM 2709 C CA . TYR A 1 319 ? -17.540 3.401 16.106 1.00 86.75 319 TYR A CA 1
ATOM 2710 C C . TYR A 1 319 ? -16.736 3.604 14.812 1.00 86.75 319 TYR A C 1
ATOM 2712 O O . TYR A 1 319 ? -15.733 2.924 14.597 1.00 86.75 319 TYR A O 1
ATOM 2720 N N . PHE A 1 320 ? -17.151 4.536 13.947 1.00 83.50 320 PHE A N 1
ATOM 2721 C CA . PHE A 1 320 ? -16.525 4.757 12.638 1.00 83.50 320 PHE A CA 1
ATOM 2722 C C . PHE A 1 320 ? -15.592 5.982 12.580 1.00 83.50 320 PHE A C 1
ATOM 2724 O O . PHE A 1 320 ? -14.872 6.130 11.592 1.00 83.50 320 PHE A O 1
ATOM 2731 N N . SER A 1 321 ? -15.564 6.860 13.596 1.00 82.50 321 SER A N 1
ATOM 2732 C CA . SER A 1 321 ? -14.674 8.037 13.614 1.00 82.50 321 SER A CA 1
ATOM 2733 C C . SER A 1 321 ? -13.395 7.823 14.417 1.00 82.50 321 SER A C 1
ATOM 2735 O O . SER A 1 321 ? -13.409 7.389 15.565 1.00 82.50 321 SER A O 1
ATOM 2737 N N . ASN A 1 322 ? -12.282 8.309 13.866 1.00 73.06 322 ASN A N 1
ATOM 2738 C CA . ASN A 1 322 ? -10.983 8.350 14.547 1.00 73.06 322 ASN A CA 1
ATOM 2739 C C . ASN A 1 322 ? -10.931 9.290 15.740 1.00 73.06 322 ASN A C 1
ATOM 2741 O O . ASN A 1 322 ? -10.111 9.099 16.636 1.00 73.06 322 ASN A O 1
ATOM 2745 N N . LYS A 1 323 ? -11.782 10.323 15.745 1.00 82.56 323 LYS A N 1
ATOM 2746 C CA . LYS A 1 323 ? -11.801 11.331 16.812 1.00 82.56 323 LYS A CA 1
ATOM 2747 C C . LYS A 1 323 ? -12.092 10.699 18.178 1.00 82.56 323 LYS A C 1
ATOM 2749 O O . LYS A 1 323 ? -11.689 11.247 19.195 1.00 82.56 323 LYS A O 1
ATOM 2754 N N . PHE A 1 324 ? -12.742 9.534 18.187 1.00 85.69 324 PHE A N 1
ATOM 2755 C CA . PHE A 1 324 ? -13.184 8.834 19.387 1.00 85.69 324 PHE A CA 1
ATOM 2756 C C . PHE A 1 324 ? -12.507 7.469 19.575 1.00 85.69 324 PHE A C 1
ATOM 2758 O O . PHE A 1 324 ? -13.058 6.627 20.278 1.00 85.69 324 PHE A O 1
ATOM 2765 N N . ASN A 1 325 ? -11.324 7.227 18.988 1.00 81.88 325 ASN A N 1
ATOM 2766 C CA . ASN A 1 325 ? -10.701 5.896 19.044 1.00 81.88 325 ASN A CA 1
ATOM 2767 C C . ASN A 1 325 ? -10.459 5.407 20.487 1.00 81.88 325 ASN A C 1
ATOM 2769 O O . ASN A 1 325 ? -10.728 4.250 20.779 1.00 81.88 325 ASN A O 1
ATOM 2773 N N . TYR A 1 326 ? -10.067 6.304 21.402 1.00 86.88 326 TYR A N 1
ATOM 2774 C CA . TYR A 1 326 ? -9.934 5.982 22.831 1.00 86.88 326 TYR A CA 1
ATOM 2775 C C . TYR A 1 326 ? -11.249 5.469 23.447 1.00 86.88 326 TYR A C 1
ATOM 2777 O O . TYR A 1 326 ? -11.270 4.431 24.109 1.00 86.88 326 TYR A O 1
ATOM 2785 N N . PHE A 1 327 ? -12.365 6.164 23.195 1.00 90.12 327 PHE A N 1
ATOM 2786 C CA . PHE A 1 327 ? -13.680 5.738 23.681 1.00 90.12 327 PHE A CA 1
ATOM 2787 C C . PHE A 1 327 ? -14.117 4.426 23.048 1.00 90.12 327 PHE A C 1
ATOM 2789 O O . PHE A 1 327 ? -14.608 3.544 23.740 1.00 90.12 327 PHE A O 1
ATOM 2796 N N . LYS A 1 328 ? -13.920 4.283 21.739 1.00 88.56 328 LYS A N 1
ATOM 2797 C CA . LYS A 1 328 ? -14.265 3.071 21.006 1.00 88.56 328 LYS A CA 1
ATOM 2798 C C . LYS A 1 328 ? -13.519 1.847 21.544 1.00 88.56 328 LYS A C 1
ATOM 2800 O O . LYS A 1 328 ? -14.165 0.833 21.774 1.00 88.56 328 LYS A O 1
ATOM 2805 N N . GLU A 1 329 ? -12.204 1.931 21.749 1.00 85.81 329 GLU A N 1
ATOM 2806 C CA . GLU A 1 329 ? -11.405 0.826 22.307 1.00 85.81 329 GLU A CA 1
ATOM 2807 C C . GLU A 1 329 ? -11.891 0.456 23.712 1.00 85.81 329 GLU A C 1
ATOM 2809 O O . GLU A 1 329 ? -12.195 -0.706 23.963 1.00 85.81 329 GLU A O 1
ATOM 2814 N N . THR A 1 330 ? -12.105 1.459 24.569 1.00 90.62 330 THR A N 1
ATOM 2815 C CA . THR A 1 330 ? -12.634 1.266 25.928 1.00 90.62 330 THR A CA 1
ATOM 2816 C C . THR A 1 330 ? -14.011 0.587 25.916 1.00 90.62 330 THR A C 1
ATOM 2818 O O . THR A 1 330 ? -14.256 -0.342 26.680 1.00 90.62 330 THR A O 1
ATOM 2821 N N . LEU A 1 331 ? -14.920 1.013 25.031 1.00 93.19 331 LEU A N 1
ATOM 2822 C CA . LEU A 1 331 ? -16.246 0.407 24.878 1.00 93.19 331 LEU A CA 1
ATOM 2823 C C . LEU A 1 331 ? -16.145 -1.033 24.356 1.00 93.19 331 LEU A C 1
ATOM 2825 O O . LEU A 1 331 ? -16.785 -1.924 24.894 1.00 93.19 331 LEU A O 1
ATOM 2829 N N . ILE A 1 332 ? -15.317 -1.306 23.347 1.00 90.38 332 ILE A N 1
ATOM 2830 C CA . ILE A 1 332 ? -15.134 -2.678 22.845 1.00 90.38 332 ILE A CA 1
ATOM 2831 C C . ILE A 1 332 ? -14.597 -3.597 23.953 1.00 90.38 332 ILE A C 1
ATOM 2833 O O . ILE A 1 332 ? -15.106 -4.702 24.125 1.00 90.38 332 ILE A O 1
ATOM 2837 N N . GLU A 1 333 ? -13.624 -3.139 24.743 1.00 90.19 333 GLU A N 1
ATOM 2838 C CA . GLU A 1 333 ? -13.112 -3.895 25.891 1.00 90.19 333 GLU A CA 1
ATOM 2839 C C . GLU A 1 333 ? -14.202 -4.169 26.931 1.00 90.19 333 GLU A C 1
ATOM 2841 O O . GLU A 1 333 ? -14.360 -5.313 27.356 1.00 90.19 333 GLU A O 1
ATOM 2846 N N . GLY A 1 334 ? -14.997 -3.157 27.292 1.00 92.81 334 GLY A N 1
ATOM 2847 C CA . GLY A 1 334 ? -16.117 -3.321 28.221 1.00 92.81 334 GLY A CA 1
ATOM 2848 C C . GLY A 1 334 ? -17.161 -4.317 27.709 1.00 92.81 334 GLY A C 1
ATOM 2849 O O . GLY A 1 334 ? -17.599 -5.188 28.455 1.00 92.81 334 GLY A O 1
ATOM 2850 N N . MET A 1 335 ? -17.511 -4.245 26.422 1.00 93.81 335 MET A N 1
ATOM 2851 C CA . MET A 1 335 ? -18.433 -5.184 25.774 1.00 93.81 335 MET A CA 1
ATOM 2852 C C . MET A 1 335 ? -17.930 -6.634 25.820 1.00 93.81 335 MET A C 1
ATOM 2854 O O . MET A 1 335 ? -18.731 -7.554 25.908 1.00 93.81 335 MET A O 1
ATOM 2858 N N . HIS A 1 336 ? -16.616 -6.862 25.777 1.00 91.19 336 HIS A N 1
ATOM 2859 C CA . HIS A 1 336 ? -16.045 -8.207 25.898 1.00 91.19 336 HIS A CA 1
ATOM 2860 C C . HIS A 1 336 ? -15.954 -8.717 27.344 1.00 91.19 336 HIS A C 1
ATOM 2862 O O . HIS A 1 336 ? -15.788 -9.918 27.550 1.00 91.19 336 HIS A O 1
ATOM 2868 N N . GLN A 1 337 ? -16.036 -7.829 28.338 1.00 94.06 337 GLN A N 1
ATOM 2869 C CA . GLN A 1 337 ? -15.932 -8.172 29.760 1.00 94.06 337 GLN A CA 1
ATOM 2870 C C . GLN A 1 337 ? -17.280 -8.486 30.422 1.00 94.06 337 GLN A C 1
ATOM 2872 O O . GLN A 1 337 ? -17.284 -9.019 31.530 1.00 94.06 337 GLN A O 1
ATOM 2877 N N . ALA A 1 338 ? -18.401 -8.164 29.773 1.00 93.88 338 ALA A N 1
ATOM 2878 C CA . ALA A 1 338 ? -19.743 -8.305 30.332 1.00 93.88 338 ALA A CA 1
ATOM 2879 C C . ALA A 1 338 ? -20.734 -8.857 29.302 1.00 93.88 338 ALA A C 1
ATOM 2881 O O . ALA A 1 338 ? -20.641 -8.545 28.116 1.00 93.88 338 ALA A O 1
ATOM 2882 N N . GLU A 1 339 ? -21.726 -9.625 29.755 1.00 92.00 339 GLU A N 1
ATOM 2883 C CA . GLU A 1 339 ? -22.782 -10.144 28.870 1.00 92.00 339 GLU A CA 1
ATOM 2884 C C . GLU A 1 339 ? -23.828 -9.069 28.545 1.00 92.00 339 GLU A C 1
ATOM 2886 O O . GLU A 1 339 ? -24.440 -9.074 27.474 1.00 92.00 339 GLU A O 1
ATOM 2891 N N . ALA A 1 340 ? -24.011 -8.108 29.453 1.00 93.81 340 ALA A N 1
ATOM 2892 C CA . ALA A 1 340 ? -24.950 -7.009 29.295 1.00 93.81 340 ALA A CA 1
ATOM 2893 C C . ALA A 1 340 ? -24.386 -5.687 29.823 1.00 93.81 340 ALA A C 1
ATOM 2895 O O . ALA A 1 340 ? -23.682 -5.637 30.830 1.00 93.81 340 ALA A O 1
ATOM 2896 N N . LEU A 1 341 ? -24.808 -4.574 29.212 1.00 92.50 341 LEU A N 1
ATOM 2897 C CA . LEU A 1 341 ? -24.421 -3.224 29.637 1.00 92.50 341 LEU A CA 1
ATOM 2898 C C . LEU A 1 341 ? -24.716 -2.952 31.123 1.00 92.50 341 LEU A C 1
ATOM 2900 O O . LEU A 1 341 ? -23.995 -2.197 31.771 1.00 92.50 341 LEU A O 1
ATOM 2904 N N . ALA A 1 342 ? -25.767 -3.566 31.672 1.00 92.69 342 ALA A N 1
ATOM 2905 C CA . ALA A 1 342 ? -26.157 -3.403 33.069 1.00 92.69 342 ALA A CA 1
ATOM 2906 C C . ALA A 1 342 ? -25.090 -3.890 34.064 1.00 92.69 342 ALA A C 1
ATOM 2908 O O . ALA A 1 342 ? -25.041 -3.366 35.168 1.00 92.69 342 ALA A O 1
ATOM 2909 N N . GLU A 1 343 ? -24.229 -4.836 33.687 1.00 94.75 343 GLU A N 1
ATOM 2910 C CA . GLU A 1 343 ? -23.156 -5.352 34.552 1.00 94.75 343 GLU A CA 1
ATOM 2911 C C . GLU A 1 343 ? -21.992 -4.362 34.683 1.00 94.75 343 GLU A C 1
ATOM 2913 O O . GLU A 1 343 ? -21.319 -4.322 35.709 1.00 94.75 343 GLU A O 1
ATOM 2918 N N . LEU A 1 344 ? -21.796 -3.516 33.667 1.00 93.19 344 LEU A N 1
ATOM 2919 C CA . LEU A 1 344 ? -20.781 -2.457 33.655 1.00 93.19 344 LEU A CA 1
ATOM 2920 C C . LEU A 1 344 ? -21.247 -1.181 34.373 1.00 93.19 344 LEU A C 1
ATOM 2922 O O . LEU A 1 344 ? -20.478 -0.237 34.535 1.00 93.19 344 LEU A O 1
ATOM 2926 N N . ASN A 1 345 ? -22.519 -1.120 34.772 1.00 93.44 345 ASN A N 1
ATOM 2927 C CA . ASN A 1 345 ? -23.136 0.049 35.386 1.00 93.44 345 ASN A CA 1
ATOM 2928 C C . ASN A 1 345 ? -23.601 -0.281 36.804 1.00 93.44 345 ASN A C 1
ATOM 2930 O O . ASN A 1 345 ? -24.143 -1.349 37.067 1.00 93.44 345 ASN A O 1
ATOM 2934 N N . ASN A 1 346 ? -23.474 0.668 37.729 1.00 92.94 346 ASN A N 1
ATOM 2935 C CA . ASN A 1 346 ? -24.031 0.513 39.071 1.00 92.94 346 ASN A CA 1
ATOM 2936 C C . ASN A 1 346 ? -24.742 1.799 39.525 1.00 92.94 346 ASN A C 1
ATOM 2938 O O . ASN A 1 346 ? -25.070 2.680 38.720 1.00 92.94 346 ASN A O 1
ATOM 2942 N N . LYS A 1 347 ? -25.094 1.878 40.813 1.00 90.50 347 LYS A N 1
ATOM 2943 C CA . LYS A 1 347 ? -25.792 3.051 41.359 1.00 90.50 347 LYS A CA 1
ATOM 2944 C C . LYS A 1 347 ? -24.918 4.304 41.385 1.00 90.50 347 LYS A C 1
ATOM 2946 O O . LYS A 1 347 ? -25.465 5.393 41.290 1.00 90.50 347 LYS A O 1
ATOM 2951 N N . GLU A 1 348 ? -23.604 4.146 41.476 1.00 93.00 348 GLU A N 1
ATOM 2952 C CA . GLU A 1 348 ? -22.638 5.235 41.643 1.00 93.00 348 GLU A CA 1
ATOM 2953 C C . GLU A 1 348 ? -21.924 5.582 40.331 1.00 93.00 348 GLU A C 1
ATOM 2955 O O . GLU A 1 348 ? -21.615 6.743 40.102 1.00 93.00 348 GLU A O 1
ATOM 2960 N N . HIS A 1 349 ? -21.738 4.610 39.438 1.00 94.44 349 HIS A N 1
ATOM 2961 C CA . HIS A 1 349 ? -20.936 4.743 38.224 1.00 94.44 349 HIS A CA 1
ATOM 2962 C C . HIS A 1 349 ? -21.760 4.422 36.979 1.00 94.44 349 HIS A C 1
ATOM 2964 O O . HIS A 1 349 ? -22.626 3.535 36.993 1.00 94.44 349 HIS A O 1
ATOM 2970 N N . TYR A 1 350 ? -21.473 5.134 35.891 1.00 94.44 350 TYR A N 1
ATOM 2971 C CA . TYR A 1 350 ? -21.999 4.833 34.565 1.00 94.44 350 TYR A CA 1
ATOM 2972 C C . TYR A 1 350 ? -20.872 4.441 33.604 1.00 94.44 350 TYR A C 1
ATOM 2974 O O . TYR A 1 350 ? -19.755 4.942 33.706 1.00 94.44 350 TYR A O 1
ATOM 2982 N N . PHE A 1 351 ? -21.192 3.565 32.655 1.00 95.56 351 PHE A N 1
ATOM 2983 C CA . PHE A 1 351 ? -20.332 3.133 31.559 1.00 95.56 351 PHE A CA 1
ATOM 2984 C C . PHE A 1 351 ? -21.188 2.864 30.319 1.00 95.56 351 PHE A C 1
ATOM 2986 O O . PHE A 1 351 ? -22.156 2.106 30.377 1.00 95.56 351 PHE A O 1
ATOM 2993 N N . GLY A 1 352 ? -20.856 3.464 29.181 1.00 94.19 352 GLY A N 1
ATOM 2994 C CA . GLY A 1 352 ? -21.541 3.234 27.910 1.00 94.19 352 GLY A CA 1
ATOM 2995 C C . GLY A 1 352 ? -21.616 4.491 27.055 1.00 94.19 352 GLY A C 1
ATOM 2996 O O . GLY A 1 352 ? -20.940 5.476 27.322 1.00 94.19 352 GLY A O 1
ATOM 2997 N N . ILE A 1 353 ? -22.453 4.474 26.019 1.00 94.12 353 ILE A N 1
ATOM 2998 C CA . ILE A 1 353 ? -22.628 5.621 25.119 1.00 94.12 353 ILE A CA 1
ATOM 2999 C C . ILE A 1 353 ? -23.776 6.496 25.637 1.00 94.12 353 ILE A C 1
ATOM 3001 O O . ILE A 1 353 ? -24.927 6.061 25.602 1.00 94.12 353 ILE A O 1
ATOM 3005 N N . PRO A 1 354 ? -23.530 7.730 26.109 1.00 92.12 354 PRO A N 1
ATOM 3006 C CA . PRO A 1 354 ? -24.615 8.614 26.511 1.00 92.12 354 PRO A CA 1
ATOM 3007 C C . PRO A 1 354 ? -25.447 9.091 25.314 1.00 92.12 354 PRO A C 1
ATOM 3009 O O . PRO A 1 354 ? -24.952 9.239 24.192 1.00 92.12 354 PRO A O 1
ATOM 3012 N N . CYS A 1 355 ? -26.728 9.390 25.556 1.00 91.38 355 CYS A N 1
ATOM 3013 C CA . CYS A 1 355 ? -27.534 10.121 24.575 1.00 91.38 355 CYS A CA 1
ATOM 3014 C C . CYS A 1 355 ? -26.955 11.522 24.341 1.00 91.38 355 CYS A C 1
ATOM 3016 O O . CYS A 1 355 ? -26.175 11.995 25.155 1.00 91.38 355 CYS A O 1
ATOM 3018 N N . GLU A 1 356 ? -27.328 12.194 23.254 1.00 88.00 356 GLU A N 1
ATOM 3019 C CA . GLU A 1 356 ? -26.752 13.496 22.885 1.00 88.00 356 GLU A CA 1
ATOM 3020 C C . GLU A 1 356 ? -26.814 14.534 24.019 1.00 88.00 356 GLU A C 1
ATOM 3022 O O . GLU A 1 356 ? -25.799 15.146 24.338 1.00 88.00 356 GLU A O 1
ATOM 3027 N N . GLU A 1 357 ? -27.951 14.632 24.710 1.00 88.69 357 GLU A N 1
ATOM 3028 C CA . GLU A 1 357 ? -28.132 15.514 25.872 1.00 88.69 357 GLU A CA 1
ATOM 3029 C C . GLU A 1 357 ? -27.226 15.120 27.051 1.00 88.69 357 GLU A C 1
ATOM 3031 O O . GLU A 1 357 ? -26.566 15.964 27.652 1.00 88.69 357 GLU A O 1
ATOM 3036 N N . CYS A 1 358 ? -27.138 13.823 27.363 1.00 90.44 358 CYS A N 1
ATOM 3037 C CA . CYS A 1 358 ? -26.283 13.339 28.446 1.00 90.44 358 CYS A CA 1
ATOM 3038 C C . CYS A 1 358 ? -24.793 13.437 28.098 1.00 90.44 358 CYS A C 1
ATOM 3040 O O . CYS A 1 358 ? -23.988 13.705 28.980 1.00 90.44 358 CYS A O 1
ATOM 3042 N N . PHE A 1 359 ? -24.410 13.225 26.837 1.00 88.25 359 PHE A N 1
ATOM 3043 C CA . PHE A 1 359 ? -23.023 13.318 26.379 1.00 88.25 359 PHE A CA 1
ATOM 3044 C C . PHE A 1 359 ? -22.542 14.764 26.415 1.00 88.25 359 PHE A C 1
ATOM 3046 O O . PHE A 1 359 ? -21.401 15.034 26.776 1.00 88.25 359 PHE A O 1
ATOM 3053 N N . TYR A 1 360 ? -23.435 15.694 26.090 1.00 86.06 360 TYR A N 1
ATOM 3054 C CA . TYR A 1 360 ? -23.188 17.120 26.190 1.00 86.06 360 TYR A CA 1
ATOM 3055 C C . TYR A 1 360 ? -22.856 17.566 27.629 1.00 86.06 360 TYR A C 1
ATOM 3057 O O . TYR A 1 360 ? -21.975 18.408 27.822 1.00 86.06 360 TYR A O 1
ATOM 3065 N N . LEU A 1 361 ? -23.506 16.953 28.627 1.00 87.75 361 LEU A N 1
ATOM 3066 C CA . LEU A 1 361 ? -23.209 17.153 30.048 1.00 87.75 361 LEU A CA 1
ATOM 3067 C C . LEU A 1 361 ? -21.946 16.402 30.476 1.00 87.75 361 LEU A C 1
ATOM 3069 O O . LEU A 1 361 ? -20.993 17.021 30.924 1.00 87.75 361 LEU A O 1
ATOM 3073 N N . ALA A 1 362 ? -21.929 15.081 30.307 1.00 87.00 362 ALA A N 1
ATOM 3074 C CA . ALA A 1 362 ? -20.892 14.193 30.821 1.00 87.00 362 ALA A CA 1
ATOM 3075 C C . ALA A 1 362 ? -19.525 14.382 30.155 1.00 87.00 362 ALA A C 1
ATOM 3077 O O . ALA A 1 362 ? -18.492 14.185 30.792 1.00 87.00 362 ALA A O 1
ATOM 3078 N N . ARG A 1 363 ? -19.524 14.688 28.850 1.00 84.50 363 ARG A N 1
ATOM 3079 C CA . ARG A 1 363 ? -18.345 14.735 27.966 1.00 84.50 363 ARG A CA 1
ATOM 3080 C C . ARG A 1 363 ? -17.447 13.490 28.034 1.00 84.50 363 ARG A C 1
ATOM 3082 O O . ARG A 1 363 ? -16.279 13.545 27.656 1.00 84.50 363 ARG A O 1
ATOM 3089 N N . ASN A 1 364 ? -17.987 12.365 28.496 1.00 86.50 364 ASN A N 1
ATOM 3090 C CA . ASN A 1 364 ? -17.265 11.116 28.692 1.00 86.50 364 ASN A CA 1
ATOM 3091 C C . ASN A 1 364 ? -18.210 9.913 28.529 1.00 86.50 364 ASN A C 1
ATOM 3093 O O . ASN A 1 364 ? -19.432 10.065 28.531 1.00 86.50 364 ASN A O 1
ATOM 3097 N N . ILE A 1 365 ? -17.637 8.721 28.369 1.00 90.81 365 ILE A N 1
ATOM 3098 C CA . ILE A 1 365 ? -18.363 7.442 28.269 1.00 90.81 365 ILE A CA 1
ATOM 3099 C C . ILE A 1 365 ? -18.439 6.695 29.605 1.00 90.81 365 ILE A C 1
ATOM 3101 O O . ILE A 1 365 ? -19.183 5.726 29.729 1.00 90.81 365 ILE A O 1
ATOM 3105 N N . GLN A 1 366 ? -17.669 7.138 30.598 1.00 93.19 366 GLN A N 1
ATOM 3106 C CA . GLN A 1 366 ? -17.661 6.577 31.941 1.00 93.19 366 GLN A CA 1
ATOM 3107 C C . GLN A 1 366 ? -17.404 7.659 32.988 1.00 93.19 366 GLN A C 1
ATOM 3109 O O . GLN A 1 366 ? -16.707 8.639 32.706 1.00 93.19 366 GLN A O 1
ATOM 3114 N N . GLY A 1 367 ? -17.944 7.472 34.189 1.00 92.19 367 GLY A N 1
ATOM 3115 C CA . GLY A 1 367 ? -17.707 8.364 35.320 1.00 92.19 367 GLY A CA 1
ATOM 3116 C C . GLY A 1 367 ? -18.710 8.186 36.453 1.00 92.19 367 GLY A C 1
ATOM 3117 O O . GLY A 1 367 ? -19.572 7.301 36.414 1.00 92.19 367 GLY A O 1
ATOM 3118 N N . ASP A 1 368 ? -18.607 9.070 37.439 1.00 92.88 368 ASP A N 1
ATOM 3119 C CA . ASP A 1 368 ? -19.436 9.036 38.638 1.00 92.88 368 ASP A CA 1
ATOM 3120 C C . ASP A 1 368 ? -20.748 9.786 38.395 1.00 92.88 368 ASP A C 1
ATOM 3122 O O . ASP A 1 368 ? -20.784 10.904 37.872 1.00 92.88 368 ASP A O 1
ATOM 3126 N N . LYS A 1 369 ? -21.866 9.184 38.797 1.00 90.50 369 LYS A N 1
ATOM 3127 C CA . LYS A 1 369 ? -23.193 9.805 38.697 1.00 90.50 369 LYS A CA 1
ATOM 3128 C C . LYS A 1 369 ? -23.316 11.021 39.613 1.00 90.50 369 LYS A C 1
ATOM 3130 O O . LYS A 1 369 ? -23.965 11.992 39.233 1.00 90.50 369 LYS A O 1
ATOM 3135 N N . SER A 1 370 ? -22.626 11.021 40.754 1.00 89.38 370 SER A N 1
ATOM 3136 C CA . SER A 1 370 ? -22.574 12.174 41.661 1.00 89.38 370 SER A CA 1
ATOM 3137 C C . SER A 1 370 ? -21.953 13.413 41.017 1.00 89.38 370 SER A C 1
ATOM 3139 O O . SER A 1 370 ? -22.336 14.533 41.350 1.00 89.38 370 SER A O 1
ATOM 3141 N N . ASP A 1 371 ? -21.009 13.246 40.089 1.00 87.69 371 ASP A N 1
ATOM 3142 C CA . ASP A 1 371 ? -20.396 14.376 39.388 1.00 87.69 371 ASP A CA 1
ATOM 3143 C C . ASP A 1 371 ? -21.378 15.028 38.415 1.00 87.69 371 ASP A C 1
ATOM 3145 O O . ASP A 1 371 ? -21.440 16.256 38.328 1.00 87.69 371 ASP A O 1
ATOM 3149 N N . LEU A 1 372 ? -22.207 14.219 37.747 1.00 88.94 372 LEU A N 1
ATOM 3150 C CA . LEU A 1 372 ? -23.293 14.712 36.900 1.00 88.94 372 LEU A CA 1
ATOM 3151 C C . LEU A 1 372 ? -24.344 15.460 37.722 1.00 88.94 372 LEU A C 1
ATOM 3153 O O . LEU A 1 372 ? -24.731 16.563 37.347 1.00 88.94 372 LEU A O 1
ATOM 3157 N N . GLU A 1 373 ? -24.747 14.913 38.870 1.00 89.00 373 GLU A N 1
ATOM 3158 C CA . GLU A 1 373 ? -25.667 15.591 39.791 1.00 89.00 373 GLU A CA 1
ATOM 3159 C C . GLU A 1 373 ? -25.082 16.927 40.279 1.00 89.00 373 GLU A C 1
ATOM 3161 O O . GLU A 1 373 ? -25.752 17.961 40.249 1.00 89.00 373 GLU A O 1
ATOM 3166 N N . ASN A 1 374 ? -23.801 16.948 40.666 1.00 89.62 374 ASN A N 1
ATOM 3167 C CA . ASN A 1 374 ? -23.110 18.176 41.064 1.00 89.62 374 ASN A CA 1
ATOM 3168 C C . ASN A 1 374 ? -23.084 19.213 39.930 1.00 89.62 374 ASN A C 1
ATOM 3170 O O . ASN A 1 374 ? -23.283 20.404 40.192 1.00 89.62 374 ASN A O 1
ATOM 3174 N N . LEU A 1 375 ? -22.850 18.782 38.686 1.00 91.50 375 LEU A N 1
ATOM 3175 C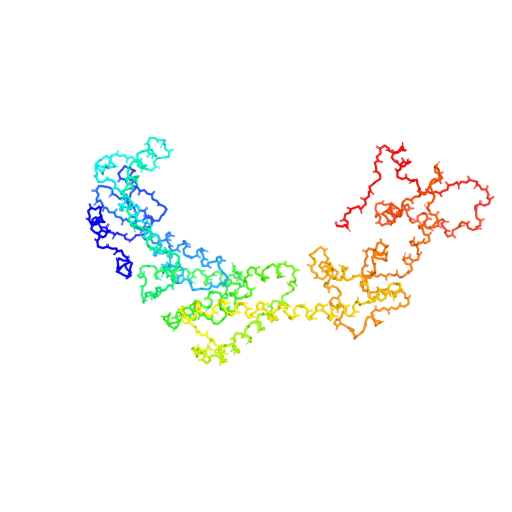 CA . LEU A 1 375 ? -22.910 19.644 37.507 1.00 91.50 375 LEU A CA 1
ATOM 3176 C C . LEU A 1 375 ? -24.326 20.192 37.297 1.00 91.50 375 LEU A C 1
ATOM 3178 O O . LEU A 1 375 ? -24.483 21.394 37.116 1.00 91.50 375 LEU A O 1
ATOM 3182 N N . GLU A 1 376 ? -25.368 19.368 37.362 1.00 90.56 376 GLU A N 1
ATOM 3183 C CA . GLU A 1 376 ? -26.753 19.823 37.185 1.00 90.56 376 GLU A CA 1
ATOM 3184 C C . GLU A 1 376 ? -27.153 20.875 38.229 1.00 90.56 376 GLU A C 1
ATOM 3186 O O . GLU A 1 376 ? -27.707 21.926 37.880 1.00 90.56 376 GLU A O 1
ATOM 3191 N N . ILE A 1 377 ? -26.803 20.651 39.501 1.00 91.75 377 ILE A N 1
ATOM 3192 C CA . ILE A 1 377 ? -27.028 21.624 40.580 1.00 91.75 377 ILE A CA 1
ATOM 3193 C C . ILE A 1 377 ? -26.232 22.909 40.300 1.00 91.75 377 ILE A C 1
ATOM 3195 O O . ILE A 1 377 ? -26.752 24.015 40.482 1.00 91.75 377 ILE A O 1
ATOM 3199 N N . PHE A 1 378 ? -24.991 22.789 39.818 1.00 92.94 378 PHE A N 1
ATOM 3200 C CA . PHE A 1 378 ? -24.150 23.928 39.444 1.00 92.94 378 PHE A CA 1
ATOM 3201 C C . PHE A 1 378 ? -24.782 24.754 38.315 1.00 92.94 378 PHE A C 1
ATOM 3203 O O . PHE A 1 378 ? -24.907 25.976 38.438 1.00 92.94 378 PHE A O 1
ATOM 3210 N N . LEU A 1 379 ? -25.254 24.098 37.252 1.00 91.88 379 LEU A N 1
ATOM 3211 C CA . LEU A 1 379 ? -25.921 24.749 36.126 1.00 91.88 379 LEU A CA 1
ATOM 3212 C C . LEU A 1 379 ? -27.192 25.473 36.572 1.00 91.88 379 LEU A C 1
ATOM 3214 O O . LEU A 1 379 ? -27.415 26.608 36.158 1.00 91.88 379 LEU A O 1
ATOM 3218 N N . GLN A 1 380 ? -27.998 24.870 37.451 1.00 91.81 380 GLN A N 1
ATOM 3219 C CA . GLN A 1 380 ? -29.207 25.513 37.974 1.00 91.81 380 GLN A CA 1
ATOM 3220 C C . GLN A 1 380 ? -28.892 26.715 38.867 1.00 91.81 380 GLN A C 1
ATOM 3222 O O . GLN A 1 380 ? -29.524 27.764 38.711 1.00 91.81 380 GLN A O 1
ATOM 3227 N N . LYS A 1 381 ? -27.909 26.601 39.773 1.00 91.44 381 LYS A N 1
ATOM 3228 C CA . LYS A 1 381 ? -27.534 27.694 40.687 1.00 91.44 381 LYS A CA 1
ATOM 3229 C C . LYS A 1 381 ? -27.005 28.905 39.921 1.00 91.44 381 LYS A C 1
ATOM 3231 O O . LYS A 1 381 ? -27.383 30.031 40.235 1.00 91.44 381 LYS A O 1
ATOM 3236 N N . TYR A 1 382 ? -26.173 28.685 38.904 1.00 92.88 382 TYR A N 1
ATOM 3237 C CA . TYR A 1 382 ? -25.497 29.755 38.162 1.00 92.88 382 TYR A CA 1
ATOM 3238 C C . TYR A 1 382 ? -26.154 30.100 36.822 1.00 92.88 382 TYR A C 1
ATOM 3240 O O . TYR A 1 382 ? -25.558 30.794 35.995 1.00 92.88 382 TYR A O 1
ATOM 3248 N N . ARG A 1 383 ? -27.410 29.687 36.607 1.00 94.31 383 ARG A N 1
ATOM 3249 C CA . ARG A 1 383 ? -28.150 29.956 35.362 1.00 94.31 383 ARG A CA 1
ATOM 3250 C C . ARG A 1 383 ? -28.454 31.434 35.109 1.00 94.31 383 ARG A C 1
ATOM 3252 O O . ARG A 1 383 ? -28.826 31.770 33.991 1.00 94.31 383 ARG A O 1
ATOM 3259 N N . ILE A 1 384 ? -28.363 32.301 36.118 1.00 93.69 384 ILE A N 1
ATOM 3260 C CA . ILE A 1 384 ? -28.650 33.739 36.008 1.00 93.69 384 ILE A CA 1
ATOM 3261 C C . ILE A 1 384 ? -27.364 34.536 36.228 1.00 93.69 384 ILE A C 1
ATOM 3263 O O . ILE A 1 384 ? -26.642 34.314 37.198 1.00 93.69 384 ILE A O 1
ATOM 3267 N N . CYS A 1 385 ? -27.098 35.481 35.330 1.00 93.12 38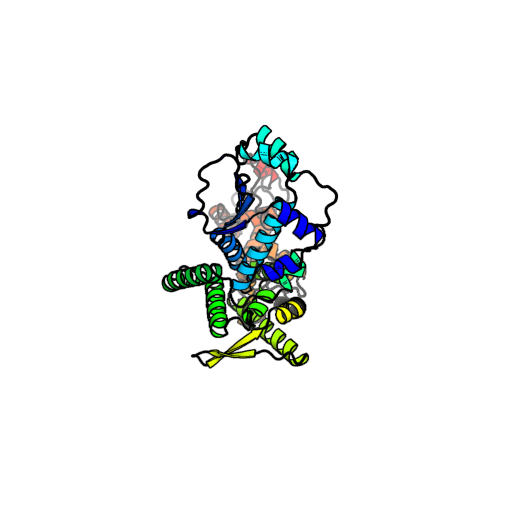5 CYS A N 1
ATOM 3268 C CA . CYS A 1 385 ? -25.974 36.399 35.431 1.00 93.12 385 CYS A CA 1
ATOM 3269 C C . CYS A 1 385 ? -26.164 37.361 36.618 1.00 93.12 385 CYS A C 1
ATOM 3271 O O . CYS A 1 385 ? -27.178 38.061 36.652 1.00 93.12 385 CYS A O 1
ATOM 3273 N N . PRO A 1 386 ? -25.191 37.491 37.538 1.00 91.44 386 PRO A N 1
ATOM 3274 C CA . PRO A 1 386 ? -25.297 38.420 38.665 1.00 91.44 386 PRO A CA 1
ATOM 3275 C C . PRO A 1 386 ? -25.185 39.897 38.247 1.00 91.44 386 PRO A C 1
ATOM 3277 O O . PRO A 1 386 ? -25.556 40.774 39.012 1.00 91.44 386 PRO A O 1
ATOM 3280 N N . VAL A 1 387 ? -24.675 40.186 37.043 1.00 93.00 387 VAL A N 1
ATOM 3281 C CA . VAL A 1 387 ? -24.444 41.562 36.563 1.00 93.00 387 VAL A CA 1
ATOM 3282 C C . VAL A 1 387 ? -25.684 42.133 35.878 1.00 93.00 387 VAL A C 1
ATOM 3284 O O . VAL A 1 387 ? -26.102 43.248 36.165 1.00 93.00 387 VAL A O 1
ATOM 3287 N N . CYS A 1 388 ? -26.290 41.365 34.970 1.00 94.06 388 CYS A N 1
ATOM 3288 C CA . CYS A 1 388 ? -27.386 41.840 34.119 1.00 94.06 388 CYS A CA 1
ATOM 3289 C C . CYS A 1 388 ? -28.696 41.064 34.296 1.00 94.06 388 CYS A C 1
ATOM 3291 O O . CYS A 1 388 ? -29.663 41.342 33.594 1.00 94.06 388 CYS A O 1
ATOM 3293 N N . SER A 1 389 ? -28.739 40.070 35.193 1.00 93.44 389 SER A N 1
ATOM 3294 C CA . SER A 1 389 ? -29.905 39.205 35.450 1.00 93.44 389 SER A CA 1
ATOM 3295 C C . SER A 1 389 ? -30.417 38.385 34.251 1.00 93.44 389 SER A C 1
ATOM 3297 O O . SER A 1 389 ? -31.427 37.690 34.364 1.00 93.44 389 SER A O 1
ATOM 3299 N N . ASN A 1 390 ? -29.717 38.395 33.111 1.00 94.19 390 ASN A N 1
ATOM 3300 C CA . ASN A 1 390 ? -30.039 37.542 31.965 1.00 94.19 390 ASN A CA 1
ATOM 3301 C C . ASN A 1 390 ? -29.634 36.081 32.210 1.00 94.19 390 ASN A C 1
ATOM 3303 O O . ASN A 1 390 ? -28.747 35.790 33.017 1.00 94.19 390 ASN A O 1
ATOM 3307 N N . LYS A 1 391 ? -30.259 35.151 31.476 1.00 94.19 391 LYS A N 1
ATOM 3308 C CA . LYS A 1 391 ? -29.894 33.729 31.515 1.00 94.19 391 LYS A CA 1
ATOM 3309 C C . LYS A 1 391 ? -28.501 33.504 30.922 1.00 94.19 391 LYS A C 1
ATOM 3311 O O . LYS A 1 391 ? -28.194 33.997 29.840 1.00 94.19 391 LYS A O 1
ATOM 3316 N N . ASN A 1 392 ? -27.689 32.723 31.622 1.00 90.81 392 ASN A N 1
ATOM 3317 C CA . ASN A 1 392 ? -26.429 32.200 31.118 1.00 90.81 392 ASN A CA 1
ATOM 3318 C C . ASN A 1 392 ? -26.681 31.089 30.094 1.00 90.81 392 ASN A C 1
ATOM 3320 O O . ASN A 1 392 ? -27.606 30.290 30.246 1.00 90.81 392 ASN A O 1
ATOM 3324 N N . HIS A 1 393 ? -25.830 31.018 29.070 1.00 89.75 393 HIS A N 1
ATOM 3325 C CA . HIS A 1 393 ? -25.804 29.871 28.165 1.00 89.75 393 HIS A CA 1
ATOM 3326 C C . HIS A 1 393 ? -25.273 28.641 28.913 1.00 89.75 393 HIS A C 1
ATOM 3328 O O . HIS A 1 393 ? -24.248 28.727 29.594 1.00 89.75 393 HIS A O 1
ATOM 3334 N N . SER A 1 394 ? -25.944 27.498 28.762 1.00 87.25 394 SER A N 1
ATOM 3335 C CA . SER A 1 394 ? -25.516 26.212 29.333 1.00 87.25 394 SER A CA 1
ATOM 3336 C C . SER A 1 394 ? -24.094 25.850 28.913 1.00 87.25 394 SER A C 1
ATOM 3338 O O . SER A 1 394 ? -23.280 25.486 29.752 1.00 87.25 394 SER A O 1
ATOM 3340 N N . ASP A 1 395 ? -23.771 26.058 27.639 1.00 84.69 395 ASP A N 1
ATOM 3341 C CA . ASP A 1 395 ? -22.484 25.769 26.997 1.00 84.69 395 ASP A CA 1
ATOM 3342 C C . ASP A 1 395 ? -21.324 26.458 27.690 1.00 84.69 395 ASP A C 1
ATOM 3344 O O . ASP A 1 395 ? -20.259 25.873 27.900 1.00 84.69 395 ASP A O 1
ATOM 3348 N N . TYR A 1 396 ? -21.555 27.708 28.075 1.00 87.25 396 TYR A N 1
ATOM 3349 C CA . TYR A 1 396 ? -20.584 28.514 28.784 1.00 87.25 396 TYR A CA 1
ATOM 3350 C C . TYR A 1 396 ? -20.376 27.997 30.212 1.00 87.25 396 TYR A C 1
ATOM 3352 O O . TYR A 1 396 ? -19.236 27.832 30.636 1.00 87.25 396 TYR A O 1
ATOM 3360 N N . LEU A 1 397 ? -21.452 27.666 30.933 1.00 90.25 397 LEU A N 1
ATOM 3361 C CA . LEU A 1 397 ? -21.357 27.148 32.301 1.00 90.25 397 LEU A CA 1
ATOM 3362 C C . LEU A 1 397 ? -20.732 25.747 32.363 1.00 90.25 397 LEU A C 1
ATOM 3364 O O . LEU A 1 397 ? -19.935 25.480 33.257 1.00 90.25 397 LEU A O 1
ATOM 3368 N N . ILE A 1 398 ? -21.048 24.872 31.406 1.00 89.94 398 ILE A N 1
ATOM 3369 C CA . ILE A 1 398 ? -20.444 23.536 31.288 1.00 89.94 398 ILE A CA 1
ATOM 3370 C C . ILE A 1 398 ? -18.962 23.666 30.948 1.00 89.94 398 ILE A C 1
ATOM 3372 O O . ILE A 1 398 ? -18.125 23.019 31.570 1.00 89.94 398 ILE A O 1
ATOM 3376 N N . SER A 1 399 ? -18.613 24.535 29.996 1.00 86.81 399 SER A N 1
ATOM 3377 C CA . SER A 1 399 ? -17.207 24.773 29.656 1.00 86.81 399 SER A CA 1
ATOM 3378 C C . SER A 1 399 ? -16.439 25.343 30.846 1.00 86.81 399 SER A C 1
ATOM 3380 O O . SER A 1 399 ? -15.348 24.871 31.129 1.00 86.81 399 SER A O 1
ATOM 3382 N N . PHE A 1 400 ? -17.036 26.274 31.596 1.00 89.69 400 PHE A N 1
ATOM 3383 C CA . PHE A 1 400 ? -16.474 26.778 32.849 1.00 89.69 400 PHE A CA 1
ATOM 3384 C C . PHE A 1 400 ? -16.285 25.660 33.884 1.00 89.69 400 PHE A C 1
ATOM 3386 O O . PHE A 1 400 ? -15.258 25.616 34.557 1.00 89.69 400 PHE A O 1
ATOM 3393 N N . TYR A 1 401 ? -17.255 24.752 34.015 1.00 90.88 401 TYR A N 1
ATOM 3394 C CA . TYR A 1 401 ? -17.179 23.638 34.958 1.00 90.88 401 TYR A CA 1
ATOM 3395 C C . TYR A 1 401 ? -16.057 22.657 34.605 1.00 90.88 401 TYR A C 1
ATOM 3397 O O . TYR A 1 401 ? -15.401 22.153 35.504 1.00 90.88 401 TYR A O 1
ATOM 3405 N N . TYR A 1 402 ? -15.787 22.395 33.329 1.00 88.31 402 TYR A N 1
ATOM 3406 C CA . TYR A 1 402 ? -14.728 21.461 32.921 1.00 88.31 402 TYR A CA 1
ATOM 3407 C C . TYR A 1 402 ? -13.356 22.109 32.696 1.00 88.31 402 TYR A C 1
ATOM 3409 O O . TYR A 1 402 ? -12.393 21.409 32.393 1.00 88.31 402 TYR A O 1
ATOM 3417 N N . ASP A 1 403 ? -13.242 23.426 32.844 1.00 86.50 403 ASP A N 1
ATOM 3418 C CA . ASP A 1 403 ? -11.982 24.133 32.652 1.00 86.50 403 ASP A CA 1
ATOM 3419 C C . ASP A 1 403 ? -11.048 23.952 33.859 1.00 86.50 403 ASP A C 1
ATOM 3421 O O . ASP A 1 403 ? -11.265 24.508 34.941 1.00 86.50 403 ASP A O 1
ATOM 3425 N N . GLU A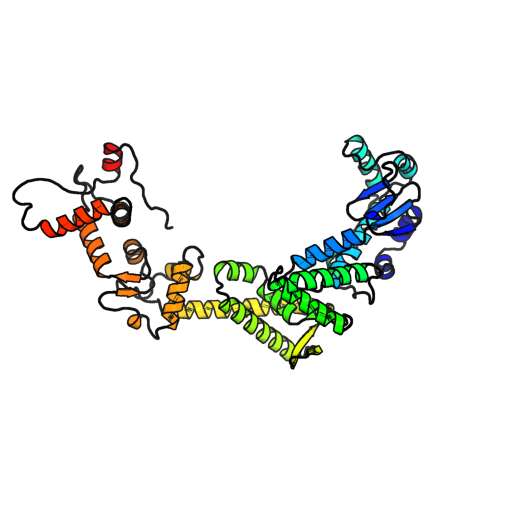 1 404 ? -9.974 23.189 33.660 1.00 86.75 404 GLU A N 1
ATOM 3426 C CA . GLU A 1 404 ? -8.980 22.918 34.700 1.00 86.75 404 GLU A CA 1
ATOM 3427 C C . GLU A 1 404 ? -8.211 24.170 35.144 1.00 86.75 404 GLU A C 1
ATOM 3429 O O . GLU A 1 404 ? -7.826 24.258 36.311 1.00 86.75 404 GLU A O 1
ATOM 3434 N N . SER A 1 405 ? -8.068 25.191 34.290 1.00 87.06 405 SER A N 1
ATOM 3435 C CA . SER A 1 405 ? -7.470 26.472 34.702 1.00 87.06 405 SER A CA 1
ATOM 3436 C C . SER A 1 405 ? -8.337 27.207 35.734 1.00 87.06 405 SER A C 1
ATOM 3438 O O . SER A 1 405 ? -7.831 27.969 36.560 1.00 87.06 405 SER A O 1
ATOM 3440 N N . LYS A 1 406 ? -9.647 26.925 35.743 1.00 86.94 406 LYS A N 1
ATOM 3441 C CA . LYS A 1 406 ? -10.642 27.516 36.646 1.00 86.94 406 LYS A CA 1
ATOM 3442 C C . LYS A 1 406 ? -10.999 26.603 37.822 1.00 86.94 406 LYS A C 1
ATOM 3444 O O . LYS A 1 406 ? -11.896 26.940 38.598 1.00 86.94 406 LYS A O 1
ATOM 3449 N N . LYS A 1 407 ? -10.281 25.491 38.021 1.00 89.62 407 LYS A N 1
ATOM 3450 C CA . LYS A 1 407 ? -10.560 24.483 39.060 1.00 89.62 407 LYS A CA 1
ATOM 3451 C C . LYS A 1 407 ? -10.738 25.070 40.463 1.00 89.62 407 LYS A C 1
ATOM 3453 O O . LYS A 1 407 ? -11.737 24.783 41.115 1.00 89.62 407 LYS A O 1
ATOM 3458 N N . VAL A 1 408 ? -9.826 25.940 40.908 1.00 90.00 408 VAL A N 1
ATOM 3459 C CA . VAL A 1 408 ? -9.883 26.559 42.251 1.00 90.00 408 VAL A CA 1
ATOM 3460 C C . VAL A 1 408 ? -11.144 27.417 42.426 1.00 90.00 408 VAL A C 1
ATOM 3462 O O . VAL A 1 408 ? -11.791 27.399 43.478 1.00 90.00 408 VAL A O 1
ATOM 3465 N N . LEU A 1 409 ? -11.522 28.158 41.381 1.00 89.00 409 LEU A N 1
ATOM 3466 C CA . LEU A 1 409 ? -12.720 28.995 41.381 1.00 89.00 409 LEU A CA 1
ATOM 3467 C C . LEU A 1 409 ? -13.991 28.137 41.360 1.00 89.00 409 LEU A C 1
ATOM 3469 O O . LEU A 1 409 ? -14.902 28.377 42.152 1.00 89.00 409 LEU A O 1
ATOM 3473 N N . ARG A 1 410 ? -14.028 27.103 40.513 1.00 90.62 410 ARG A N 1
ATOM 3474 C CA . ARG A 1 410 ? -15.097 26.096 40.455 1.00 90.62 410 ARG A CA 1
ATOM 3475 C C . ARG A 1 410 ? -15.328 25.450 41.819 1.00 90.62 410 ARG A C 1
ATOM 3477 O O . ARG A 1 410 ? -16.453 25.450 42.308 1.00 90.62 410 ARG A O 1
ATOM 3484 N N . GLU A 1 411 ? -14.277 24.954 42.463 1.00 90.19 411 GLU A N 1
ATOM 3485 C CA . GLU A 1 411 ? -14.359 24.323 43.787 1.00 90.19 411 GLU A CA 1
ATOM 3486 C C . GLU A 1 411 ? -14.857 25.300 44.859 1.00 90.19 411 GLU A C 1
ATOM 3488 O O . GLU A 1 411 ? -15.685 24.939 45.698 1.00 90.19 411 GLU A O 1
ATOM 3493 N N . SER A 1 412 ? -14.423 26.561 44.797 1.00 89.12 412 SER A N 1
ATOM 3494 C CA . SER A 1 412 ? -14.896 27.616 45.701 1.00 89.12 412 SER A CA 1
ATOM 3495 C C . SER A 1 412 ? -16.391 27.900 45.528 1.00 89.12 412 SER A C 1
ATOM 3497 O O . SER A 1 412 ? -17.109 28.045 46.520 1.00 89.12 412 SER A O 1
ATOM 3499 N N . LEU A 1 413 ? -16.877 27.948 44.284 1.00 89.38 413 LEU A N 1
ATOM 3500 C CA . LEU A 1 413 ? -18.297 28.110 43.967 1.00 89.38 413 LEU A CA 1
ATOM 3501 C C . LEU A 1 413 ? -19.114 26.908 44.465 1.00 89.38 413 LEU A C 1
ATOM 3503 O O . LEU A 1 413 ? -20.094 27.095 45.185 1.00 89.38 413 LEU A O 1
ATOM 3507 N N . ILE A 1 414 ? -18.654 25.681 44.201 1.00 87.94 414 ILE A N 1
ATOM 3508 C CA . ILE A 1 414 ? -19.299 24.444 44.674 1.00 87.94 414 ILE A CA 1
ATOM 3509 C C . ILE A 1 414 ? -19.353 24.385 46.206 1.00 87.94 414 ILE A C 1
ATOM 3511 O O . ILE A 1 414 ? -20.390 24.048 46.780 1.00 87.94 414 ILE A O 1
ATOM 3515 N N . LYS A 1 415 ? -18.269 24.748 46.903 1.00 87.25 415 LYS A N 1
ATOM 3516 C CA . LYS A 1 415 ? -18.249 24.796 48.373 1.00 87.25 415 LYS A CA 1
ATOM 3517 C C . LYS A 1 415 ? -19.310 25.759 48.910 1.00 87.25 415 LYS A C 1
ATOM 3519 O O . LYS A 1 415 ? -20.019 25.414 49.852 1.00 87.25 415 LYS A O 1
ATOM 3524 N N . ARG A 1 416 ? -19.466 26.927 48.279 1.00 83.25 416 ARG A N 1
ATOM 3525 C CA . ARG A 1 416 ? -20.479 27.920 48.667 1.00 83.25 416 ARG A CA 1
ATOM 3526 C C . ARG A 1 416 ? -21.903 27.480 48.348 1.00 83.25 416 ARG A C 1
ATOM 3528 O O . ARG A 1 416 ? -22.795 27.763 49.142 1.00 83.25 416 ARG A O 1
ATOM 3535 N N . MET A 1 417 ? -22.128 26.734 47.262 1.00 82.94 417 MET A N 1
ATOM 3536 C CA . MET A 1 417 ? -23.439 26.122 46.988 1.00 82.94 417 MET A CA 1
ATOM 3537 C C . MET A 1 417 ? -23.924 25.308 48.194 1.00 82.94 417 MET A C 1
ATOM 3539 O O . MET A 1 417 ? -25.071 25.459 48.606 1.00 82.94 417 MET A O 1
ATOM 3543 N N . LYS A 1 418 ? -23.020 24.535 48.813 1.00 77.69 418 LYS A N 1
ATOM 3544 C CA . LYS A 1 418 ? -23.304 23.707 49.998 1.00 77.69 418 LYS A CA 1
ATOM 3545 C C . LYS A 1 418 ? -23.489 24.512 51.296 1.00 77.69 418 LYS A C 1
ATOM 3547 O O . LYS A 1 418 ? -24.082 24.001 52.236 1.00 77.69 418 LYS A O 1
ATOM 3552 N N . GLN A 1 419 ? -22.988 25.749 51.365 1.00 76.31 419 GLN A N 1
ATOM 3553 C CA . GLN A 1 419 ? -23.066 26.626 52.550 1.00 76.31 419 GLN A CA 1
ATOM 3554 C C . GLN A 1 419 ? -24.283 27.577 52.531 1.00 76.31 419 GLN A C 1
ATOM 3556 O O . GLN A 1 419 ? -24.693 28.081 53.577 1.00 76.31 419 GLN A O 1
ATOM 3561 N N . SER A 1 420 ? -24.883 27.796 51.353 1.00 60.41 420 SER A N 1
ATOM 3562 C CA . SER A 1 420 ? -25.850 28.878 51.088 1.00 60.41 420 SER A CA 1
ATOM 3563 C C . SER A 1 420 ? -27.233 28.778 51.758 1.00 60.41 420 SER A C 1
ATOM 3565 O O . SER A 1 420 ? -28.047 29.676 51.585 1.00 60.41 420 SER A O 1
ATOM 3567 N N . GLU A 1 421 ? -27.519 27.759 52.576 1.00 57.19 421 GLU A N 1
ATOM 3568 C CA . GLU A 1 421 ? -28.798 27.696 53.312 1.00 57.19 421 GLU A CA 1
ATOM 3569 C C . GLU A 1 421 ? -28.771 28.382 54.690 1.00 57.19 421 GLU A C 1
ATOM 3571 O O . GLU A 1 421 ? -29.833 28.689 55.229 1.00 57.19 421 GLU A O 1
ATOM 3576 N N . LYS A 1 422 ? -27.591 28.659 55.274 1.00 55.59 422 LYS A N 1
ATOM 3577 C CA . LYS A 1 422 ? -27.486 29.242 56.632 1.00 55.59 422 LYS A CA 1
ATOM 3578 C C . LYS A 1 422 ? -26.858 30.639 56.712 1.00 55.59 422 LYS A C 1
ATOM 3580 O O . LYS A 1 422 ? -27.153 31.353 57.665 1.00 55.59 422 LYS A O 1
ATOM 3585 N N . GLU A 1 423 ? -26.031 31.048 55.747 1.00 54.22 423 GLU A N 1
ATOM 3586 C CA . GLU A 1 423 ? -25.233 32.292 55.841 1.00 54.22 423 GLU A CA 1
ATOM 3587 C C . GLU A 1 423 ? -25.710 33.441 54.928 1.00 54.22 423 GLU A C 1
ATOM 3589 O O . GLU A 1 423 ? -25.418 34.604 55.213 1.00 54.22 423 GLU A O 1
ATOM 3594 N N . ASP A 1 424 ? -26.524 33.162 53.901 1.00 53.06 424 ASP A N 1
ATOM 3595 C CA . ASP A 1 424 ? -27.024 34.170 52.939 1.00 53.06 424 ASP A CA 1
ATOM 3596 C C . ASP A 1 424 ? -28.008 35.195 53.560 1.00 53.06 424 ASP A C 1
ATOM 3598 O O . ASP A 1 424 ? -28.427 36.150 52.905 1.00 53.06 424 ASP A O 1
ATOM 3602 N N . LEU A 1 425 ? -28.364 35.041 54.841 1.00 52.75 425 LEU A N 1
ATOM 3603 C CA . LEU A 1 425 ? -29.273 35.938 55.566 1.00 52.75 425 LEU A CA 1
ATOM 3604 C C . LEU A 1 425 ? -28.599 37.210 56.112 1.00 52.75 425 LEU A C 1
ATOM 3606 O O . LEU A 1 425 ? -29.306 38.155 56.460 1.00 52.75 425 LEU A O 1
ATOM 3610 N N . LEU A 1 426 ? -27.262 37.265 56.191 1.00 57.38 426 LEU A N 1
ATOM 3611 C CA . LEU A 1 426 ? -26.553 38.368 56.863 1.00 57.38 426 LEU A CA 1
ATOM 3612 C C . LEU A 1 426 ? -25.998 39.443 55.911 1.00 57.38 426 LEU A C 1
ATOM 3614 O O . LEU A 1 426 ? -25.878 40.596 56.320 1.00 57.38 426 LEU A O 1
ATOM 3618 N N . PHE A 1 427 ? -25.720 39.123 54.639 1.00 59.53 427 PHE A N 1
ATOM 3619 C CA . PHE A 1 427 ? -25.200 40.085 53.655 1.00 59.53 427 PHE A CA 1
ATOM 3620 C C . PHE A 1 427 ? -25.756 39.820 52.245 1.00 59.53 427 PHE A C 1
ATOM 3622 O O . PHE A 1 427 ? -25.663 38.708 51.737 1.00 59.53 427 PHE A O 1
ATOM 3629 N N . LYS A 1 428 ? -26.285 40.854 51.566 1.00 63.16 428 LYS A N 1
ATOM 3630 C CA . LYS A 1 428 ? -26.804 40.775 50.179 1.00 63.16 428 LYS A CA 1
ATOM 3631 C C . LYS A 1 428 ? -25.679 40.735 49.128 1.00 63.16 428 LYS A C 1
ATOM 3633 O O . LYS A 1 428 ? -25.620 41.597 48.253 1.00 63.16 428 LYS A O 1
ATOM 3638 N N . ILE A 1 429 ? -24.762 39.774 49.209 1.00 68.56 429 ILE A N 1
ATOM 3639 C CA . ILE A 1 429 ? -23.725 39.590 48.183 1.00 68.56 429 ILE A CA 1
ATOM 3640 C C . ILE A 1 429 ? -24.259 38.627 47.118 1.00 68.56 429 ILE A C 1
ATOM 3642 O O . ILE A 1 429 ? -24.469 37.448 47.387 1.00 68.56 429 ILE A O 1
ATOM 3646 N N . GLN A 1 430 ? -24.466 39.118 45.894 1.00 69.50 430 GLN A N 1
ATOM 3647 C CA . GLN A 1 430 ? -24.839 38.274 44.757 1.00 69.50 430 GLN A CA 1
ATOM 3648 C C . GLN A 1 430 ? -23.587 37.634 44.151 1.00 69.50 430 GLN A C 1
ATOM 3650 O O . GLN A 1 430 ? -22.832 38.269 43.419 1.00 69.50 430 GLN A O 1
ATOM 3655 N N . LEU A 1 431 ? -23.361 36.362 44.473 1.00 79.44 431 LEU A N 1
ATOM 3656 C CA . LEU A 1 431 ? -22.285 35.561 43.892 1.00 79.44 431 LEU A CA 1
ATOM 3657 C C . LEU A 1 431 ? -22.811 34.796 42.682 1.00 79.44 431 LEU A C 1
ATOM 3659 O O . LEU A 1 431 ? -23.804 34.076 42.777 1.00 79.44 431 LEU A O 1
ATOM 3663 N N . GLY A 1 432 ? -22.117 34.902 41.555 1.00 87.25 432 GLY A N 1
ATOM 3664 C CA . GLY A 1 432 ? -22.482 34.165 40.356 1.00 87.25 432 GLY A CA 1
ATOM 3665 C C . GLY A 1 432 ? -21.423 34.241 39.271 1.00 87.25 432 GLY A C 1
ATOM 3666 O O . GLY A 1 432 ? -20.366 34.840 39.455 1.00 87.25 432 GLY A O 1
ATOM 3667 N N . ILE A 1 433 ? -21.736 33.634 38.130 1.00 91.25 433 ILE A N 1
ATOM 3668 C CA . ILE A 1 433 ? -20.875 33.638 36.950 1.00 91.25 433 ILE A CA 1
ATOM 3669 C C . ILE A 1 433 ? -21.456 34.652 35.950 1.00 91.25 433 ILE A C 1
ATOM 3671 O O . ILE A 1 433 ? -22.632 34.526 35.584 1.00 91.25 433 ILE A O 1
ATOM 3675 N N . PRO A 1 434 ? -20.690 35.672 35.518 1.00 91.25 434 PRO A N 1
ATOM 3676 C CA . PRO A 1 434 ? -21.171 36.654 34.549 1.00 91.25 434 PRO A CA 1
ATOM 3677 C C . PRO A 1 434 ? -21.441 35.987 33.196 1.00 91.25 434 PRO A C 1
ATOM 3679 O O . PRO A 1 434 ? -20.686 35.109 32.781 1.00 91.25 434 PRO A O 1
ATOM 3682 N N . CYS A 1 435 ? -22.498 36.415 32.500 1.00 90.69 435 CYS A N 1
ATOM 3683 C CA . CYS A 1 435 ? -22.780 35.938 31.144 1.00 90.69 435 CYS A CA 1
ATOM 3684 C C . CYS A 1 435 ? -21.695 36.355 30.162 1.00 90.69 435 CYS A C 1
ATOM 3686 O O . CYS A 1 435 ? -20.948 37.291 30.429 1.00 90.69 435 CYS A O 1
ATOM 3688 N N . CYS A 1 436 ? -21.649 35.702 29.000 1.00 86.19 436 CYS A N 1
ATOM 3689 C CA . CYS A 1 436 ? -20.587 35.921 28.023 1.00 86.19 436 CYS A CA 1
ATOM 3690 C C . CYS A 1 436 ? -20.417 37.392 27.613 1.00 86.19 436 CYS A C 1
ATOM 3692 O O . CYS A 1 436 ? -19.288 37.844 27.485 1.00 86.19 436 CYS A O 1
ATOM 3694 N N . LYS A 1 437 ? -21.520 38.147 27.491 1.00 89.12 437 LYS A N 1
ATOM 3695 C CA . LYS A 1 437 ? -21.480 39.587 27.191 1.00 89.12 437 LYS A CA 1
ATOM 3696 C C . LYS A 1 437 ? -20.881 40.394 28.339 1.00 89.12 437 LYS A C 1
ATOM 3698 O O . LYS A 1 437 ? -19.971 41.174 28.121 1.00 89.12 437 LYS A O 1
ATOM 3703 N N . CYS A 1 438 ? -21.346 40.159 29.567 1.00 92.31 438 CYS A N 1
ATOM 3704 C CA . CYS A 1 438 ? -20.810 40.853 30.737 1.00 92.31 438 CYS A CA 1
ATOM 3705 C C . CYS A 1 438 ? -19.351 40.469 31.005 1.00 92.31 438 CYS A C 1
ATOM 3707 O O . CYS A 1 438 ? -18.583 41.305 31.453 1.00 92.31 438 CYS A O 1
ATOM 3709 N N . TYR A 1 439 ? -18.957 39.222 30.738 1.00 89.94 439 TYR A N 1
ATOM 3710 C CA . TYR A 1 439 ? -17.562 38.800 30.831 1.00 89.94 439 TYR A CA 1
ATOM 3711 C C . TYR A 1 439 ? -16.692 39.583 29.837 1.00 89.94 439 TYR A C 1
ATOM 3713 O O . TYR A 1 439 ? -15.696 40.169 30.243 1.00 89.94 439 TYR A O 1
ATOM 3721 N N . GLU A 1 440 ? -17.113 39.676 28.573 1.00 89.81 440 GLU A N 1
ATOM 3722 C CA . GLU A 1 440 ? -16.413 40.450 27.538 1.00 89.81 440 GLU A CA 1
ATOM 3723 C C . GLU A 1 440 ? -16.344 41.947 27.869 1.00 89.81 440 GLU A C 1
ATOM 3725 O O . GLU A 1 440 ? -15.289 42.557 27.735 1.00 89.81 440 GLU A O 1
ATOM 3730 N N . GLU A 1 441 ? -17.428 42.530 28.381 1.00 92.31 441 GLU A N 1
ATOM 3731 C CA . GLU A 1 441 ? -17.464 43.930 28.821 1.00 92.31 441 GLU A CA 1
ATOM 3732 C C . GLU A 1 441 ? -16.541 44.206 30.020 1.00 92.31 441 GLU A C 1
ATOM 3734 O O . GLU A 1 441 ? -15.935 45.273 30.091 1.00 92.31 441 GLU A O 1
ATOM 3739 N N . ILE A 1 442 ? -16.433 43.266 30.967 1.00 90.06 442 ILE A N 1
ATOM 3740 C CA . ILE A 1 442 ? -15.644 43.440 32.197 1.00 90.06 442 ILE A CA 1
ATOM 3741 C C . ILE A 1 442 ? -14.155 43.185 31.952 1.00 90.06 442 ILE A C 1
ATOM 3743 O O . ILE A 1 442 ? -13.316 43.917 32.476 1.00 90.06 442 ILE A O 1
ATOM 3747 N N . PHE A 1 443 ? -13.822 42.139 31.196 1.00 86.50 443 PHE A N 1
ATOM 3748 C CA . PHE A 1 443 ? -12.445 41.660 31.045 1.00 86.50 443 PHE A CA 1
ATOM 3749 C C . PHE A 1 443 ? -11.817 42.032 29.696 1.00 86.50 443 PHE A C 1
ATOM 3751 O O . PHE A 1 443 ? -10.613 41.867 29.524 1.00 86.50 443 PHE A O 1
ATOM 3758 N N . GLY A 1 444 ? -12.593 42.575 28.751 1.00 85.88 444 GLY A N 1
ATOM 3759 C CA . GLY A 1 444 ? -12.097 42.997 27.437 1.00 85.88 444 GLY A CA 1
ATOM 3760 C C . GLY A 1 444 ? -11.756 41.840 26.494 1.00 85.88 444 GLY A C 1
ATOM 3761 O O . GLY A 1 444 ? -11.145 42.061 25.450 1.00 85.88 444 GLY A O 1
ATOM 3762 N N . GLU A 1 445 ? -12.148 40.614 26.843 1.00 85.06 445 GLU A N 1
ATOM 3763 C CA . GLU A 1 445 ? -11.888 39.404 26.069 1.00 85.06 445 GLU A CA 1
ATOM 3764 C C . GLU A 1 445 ? -13.121 38.497 26.023 1.00 85.06 445 GLU A C 1
ATOM 3766 O O . GLU A 1 445 ? -13.908 38.416 26.969 1.00 85.06 445 GLU A O 1
ATOM 3771 N N . LYS A 1 446 ? -13.308 37.791 24.905 1.00 80.38 446 LYS A N 1
ATOM 3772 C CA . LYS A 1 446 ? -14.393 36.813 24.795 1.00 80.38 446 LYS A CA 1
ATOM 3773 C C . LYS A 1 446 ? -14.091 35.623 25.701 1.00 80.38 446 LYS A C 1
ATOM 3775 O O . LYS A 1 446 ? -12.964 35.132 25.666 1.00 80.38 446 LYS A O 1
ATOM 3780 N N . PRO A 1 447 ? -15.079 35.104 26.451 1.00 76.06 447 PRO A N 1
ATOM 3781 C CA . PRO A 1 447 ? -14.862 33.890 27.219 1.00 76.06 447 PRO A CA 1
ATOM 3782 C C . PRO A 1 447 ? -14.473 32.757 26.268 1.00 76.06 447 PRO A C 1
ATOM 3784 O O . PRO A 1 447 ? -15.129 32.546 25.243 1.00 76.06 447 PRO A O 1
ATOM 3787 N N . GLU A 1 448 ? -13.412 32.028 26.604 1.00 69.19 448 GLU A N 1
ATOM 3788 C CA . GLU A 1 448 ? -13.013 30.849 25.846 1.00 69.19 448 GLU A CA 1
ATOM 3789 C C . GLU A 1 448 ? -14.139 29.811 25.888 1.00 69.19 448 GLU A C 1
ATOM 3791 O O . GLU A 1 448 ? -14.448 29.214 26.923 1.00 69.19 448 GLU A O 1
ATOM 3796 N N . PHE A 1 449 ? -14.781 29.599 24.742 1.00 65.81 449 PHE A N 1
ATOM 3797 C CA . PHE A 1 449 ? -15.649 28.452 24.548 1.00 65.81 449 PHE A CA 1
ATOM 3798 C C . PHE A 1 449 ? -14.761 27.271 24.197 1.00 65.81 449 PHE A C 1
ATOM 3800 O O . PHE A 1 449 ? -14.039 27.312 23.197 1.00 65.81 449 PHE A O 1
ATOM 3807 N N . ILE A 1 450 ? -14.878 26.175 24.943 1.00 54.25 450 ILE A N 1
ATOM 3808 C CA . ILE A 1 450 ? -14.365 24.884 24.483 1.00 54.25 450 ILE A CA 1
ATOM 3809 C C . ILE A 1 450 ? -15.323 24.379 23.387 1.00 54.25 450 ILE A C 1
ATOM 3811 O O . ILE A 1 450 ? -16.026 23.388 23.550 1.00 54.25 450 ILE A O 1
ATOM 3815 N N . ASN A 1 451 ? -15.373 25.076 22.249 1.00 45.16 451 ASN A N 1
ATOM 3816 C CA . ASN A 1 451 ? -16.029 24.628 21.020 1.00 45.16 451 ASN A CA 1
ATOM 3817 C C . ASN A 1 451 ? -15.073 23.727 20.221 1.00 45.16 451 ASN A C 1
ATOM 3819 O O . ASN A 1 451 ? -14.888 23.910 19.022 1.00 45.16 451 ASN A O 1
ATOM 3823 N N . GLN A 1 452 ? -14.412 22.773 20.884 1.00 45.56 452 GLN A N 1
ATOM 3824 C CA . GLN A 1 452 ? -13.446 21.878 20.227 1.00 45.56 452 GLN A CA 1
ATOM 3825 C C . GLN A 1 452 ? -13.955 20.445 20.024 1.00 45.56 452 GLN A C 1
ATOM 3827 O O . GLN A 1 452 ? -13.286 19.629 19.387 1.00 45.56 452 GLN A O 1
ATOM 3832 N N . PHE A 1 453 ? -15.167 20.122 20.475 1.00 48.09 453 PHE A N 1
ATOM 3833 C CA . PHE A 1 453 ? -15.707 18.767 20.351 1.00 48.09 453 PHE A CA 1
ATOM 3834 C C . PHE A 1 453 ? -17.021 18.701 19.568 1.00 48.09 453 PHE A C 1
ATOM 3836 O O . PHE A 1 453 ? -17.960 18.033 19.980 1.00 48.09 453 PHE A O 1
ATOM 3843 N N . PHE A 1 454 ? -17.027 19.320 18.383 1.00 42.91 454 PHE A N 1
ATOM 3844 C CA . PHE A 1 454 ? -17.691 18.753 17.204 1.00 42.91 454 PHE A CA 1
ATOM 3845 C C . PHE A 1 454 ? -16.657 18.510 16.116 1.00 42.91 454 PHE A C 1
ATOM 3847 O O . PHE A 1 454 ? -15.763 19.363 15.932 1.00 42.91 454 PHE A O 1
#

Nearest PDB structures (foldseek):
  7vfx-assembly1_R  TM=1.686E-01  e=4.513E+00  Homo sapiens

Sequence (454 aa):
MIGVILEKFDTNFIKILNEKVNEIQFLKKEESSSLKQTGCFIEECYEFDFHKQNLCLYLDIIFEKGYYWWFQSHSGALRRYVWESFFREFIYALIKVSRIDTRLIREAQVVDLNKADIKTQDFLEKLFGNVGNSMCASISLRTELSKENLPKSLGYLDKLYNEKLDELKVKLTRRLITHNLKSKYYNELRKLKHHYKYEYTLSELVNYCIHSTHFESFFKYNSSRELKQEYYKMAKELILEFLEKYNIKLKKYQDSLNCTHYFLTHPLFERIKSVCLQICVSEIQIKSLEHYKEFKQFYSKCPICGKENINQVNCEKIYFSNKFNYFKETLIEGMHQAEALAELNNKEHYFGIPCEECFYLARNIQGDKSDLENLEIFLQKYRICPVCSNKNHSDYLISFYYDESKKVLRESLIKRMKQSEKEDLLFKIQLGIPCCKCYEEIFGEKPEFINQFF

Mean predicted aligned error: 9.85 Å

Solvent-accessible surface area (backbone atoms only — not comparable to full-atom values): 25717 Å² total; per-residue (Å²): 112,66,64,74,56,56,72,71,52,56,73,67,57,52,50,51,34,62,76,58,41,76,45,81,46,79,43,49,65,90,71,59,83,67,86,54,57,51,13,31,43,72,54,95,48,35,34,39,32,49,80,72,23,30,38,38,34,23,52,58,53,31,40,50,55,7,47,51,54,36,67,74,43,77,47,75,37,56,70,54,32,29,49,53,32,43,54,50,55,50,50,51,51,51,56,54,57,56,26,50,38,77,88,45,40,76,58,44,36,74,34,50,59,72,51,96,43,71,68,40,48,57,46,49,46,58,33,50,56,61,72,73,82,66,76,80,81,68,74,53,62,78,68,56,58,72,70,55,78,80,64,97,60,66,63,71,56,50,52,56,51,50,55,51,52,53,53,50,52,55,35,50,77,70,66,72,56,54,73,67,57,52,53,51,52,54,50,50,56,55,25,56,78,53,72,52,73,33,53,36,42,51,68,33,54,40,34,46,42,61,66,26,76,79,37,41,61,51,46,79,60,67,54,58,73,63,57,54,50,51,52,50,52,48,39,44,50,56,45,50,52,51,32,57,76,69,68,56,84,63,49,75,47,68,51,100,82,71,49,78,44,43,38,31,39,59,70,58,46,69,71,42,49,64,59,47,30,52,52,42,51,54,54,52,50,51,49,54,50,49,56,47,50,53,50,44,60,59,46,24,40,13,50,82,84,60,48,64,74,39,58,65,67,57,55,47,49,35,70,75,32,65,92,30,43,72,58,37,53,54,50,54,54,52,58,74,73,38,98,46,52,68,76,65,34,59,95,55,39,33,38,43,50,45,32,74,74,52,29,70,72,64,72,48,50,60,51,52,48,65,58,53,52,52,47,54,54,47,50,63,74,39,34,42,10,63,82,77,67,46,75,37,59,66,69,57,51,52,38,52,69,69,32,73,93,40,42,72,59,48,52,52,51,54,54,46,65,77,49,55,87,76,58,63,85,81,54,97,73,79,84,59,49,61,28,64,66,56,38,24,73,74,70,75,44,76,69,86,70,78,80,73,85,121

Foldseek 3Di:
DCVVLVVPDDPVLVVLLVVQAPEEEEDAPVPDPPPPQAQWDDDQFWIARLVRSYIYGHLLSLLVQLQVVVVPDLFWFSLLSSQLSCSVVVVVSSLQRSQADPVCSVVRRGDRLPDPDPVSVVSSCVGRVPPPVDPPVPCPSVPVSLVDDRDLDPPCSVVVVVVVLVVVVVCVVVVNDDPSVVVNSVQNVVCVVVSVPFTGWLLRLLSLQCPPPLNCLVCVQADDPVVSVVLSVVLSVQVVVVCVVVVPDWDWDADPVRDIITGHHSVRSVVCSVVSNVSSSVVVVVVLVVVLVLLCVQQQAAQQPRDGNAPPVQSCCCCVPSVNNVLNVVSVVVVVVDVHLVVVHDPFKGAHGHHPVVCLQPVHRIDTNVVSVLLVLQCVLQQAAPPPRDGADSQLSSQCCPDPVCVVVNVVSSVVSVVVPPPCVPDVDDDHDHHQVVCCVVVVDGRDGPPPPD

Secondary structure (DSSP, 8-state):
-HHHHHTTS-HHHHHHHHTT-SEEEEE-GGG------BTEEE-SSEEEETTTTEEEEEHHHHHHHHHHHHHH-SSS-HHHHHHHHHHHHHHHHHHHHHT--GGGHHHHTTSBTT--SHHHHHHHHHHH------STT---HHHHHTTSPPPS--THHHHHHHHHHHHHHHHHHTT-S-HHHHHHHHHHHHHHHTTTS--EEHHHHHHHHHTSHHHHHHHHHH--HHHHHHHHHHHHHHHHHHHHHTT--PEEEE-TT--EEEEE-HHHHHHHHHHHHHHHHHHHHHHHHHHHHHHHHHT-B-TTT--BS--HHHHHHHHH-GGGHHHHHHHHHHHHH-SSGGGG--SSEEES---HHHHHHH-SSEEEHHHHHHHHHHHHHTSB-TTT-PBPPHHHHHHHHH-GGGHHHHHHHHHHHHHTTTSTTS------PPPHHHHHHHHSS---------

pLDDT: mean 87.53, std 11.46, range [42.91, 97.75]